Protein 7LXR (pdb70)

Solvent-accessible surface area: 32616 Å² total; per-residue (Å²): 134,65,2,76,0,13,0,20,2,38,70,17,33,69,146,4,137,113,143,216,22,49,95,6,4,52,41,46,58,93,112,51,0,0,4,77,73,69,152,87,71,145,88,78,84,123,15,45,0,39,93,8,14,16,54,168,31,100,10,16,68,1,0,50,34,3,0,21,74,16,1,95,43,0,10,52,1,44,36,0,1,0,1,0,17,5,18,33,26,3,20,12,25,88,2,0,2,2,105,91,77,14,106,112,170,27,40,47,116,59,96,37,91,15,1,2,3,4,7,0,0,2,14,0,14,49,67,4,192,137,61,155,29,102,69,74,2,109,0,10,2,9,0,11,40,24,82,112,25,49,9,1,8,23,109,77,158,112,76,122,17,48,25,5,59,7,25,83,87,90,23,27,35,46,37,37,32,27,78,95,40,64,4,142,43,37,48,55,0,8,124,25,3,43,89,0,18,144,78,34,85,65,29,128,44,123,89,32,61,84,4,21,10,3,9,8,21,0,9,0,23,0,66,2,89,79,156,152,61,45,17,31,35,0,73,0,18,1,2,6,0,0,8,23,49,103,150,173,179,48,92,81,48,133,14,9,86,28,10,34,94,14,16,91,0,0,0,83,0,2,36,10,39,39,101,212,44,149,123,30,8,32,106,91,14,55,1,0,24,29,5,33,21,8,0,30,15,62,1,57,4,2,2,0,0,0,1,0,0,0,88,131,20,32,137,31,2,35,47,8,0,71,52,2,55,87,0,54,86,5,112,2,104,26,100,55,62,81,136,122,70,140,63,1,68,0,15,0,20,3,40,68,36,32,63,163,14,134,110,143,211,30,43,88,2,5,71,43,84,23,95,108,61,0,11,6,82,66,95,138,111,49,200,131,43,84,92,7,58,5,48,88,9,15,15,58,166,32,99,10,18,66,1,0,51,33,3,0,19,63,17,2,101,44,0,6,67,1,48,26,0,1,0,0,0,14,6,17,30,25,2,20,13,36,80,1,0,6,15,108,91,90,17,134,92,208,29,41,56,114,57,97,30,73,12,1,2,3,8,7,0,0,2,16,0,0,45,65,1,125,149,78,159,27,99,58,80,3,115,0,10,3,10,1,8,37,31,61,108,20,48,8,1,2,26,100,65,139,96,62,138,25,139,15,110,52,33,80,113,90,150,16,6,28,89,39,88,33,31,50,101,37,67,3,136,34,16,49,51,0,12,131,21,3,49,82,0,25,140,105,38,86,54,8,120,61,75,85,32,58,108,4,22,14,3,10,8,22,1,11,0,27,0,66,0,106,58,89,77,122,174,73,89,58,28,44,30,45,0,70,0,16,2,2,6,1,0,8,23,68,96,178,238,47,78,107,77,143,4,32,44,43,10,20,54,4,14,23,1,0,0,29,0,1,1,1,36,38,47,206,35,150,119,27,2,33,158,100,6,59,1,0,44,24,6,46,38,6,1,22,18,68,0,59,4,3,1,0,0,0,1,0,0,2,100,165,16,30,78,30,1,30,44,7,0,58,33,1,52,50,0,46,68,6,113,12,123,44,86,61,72,90,131,100,145

B-factor: mean 31.96, std 17.84, range [8.21, 121.44]

Radius of gyration: 30.04 Å; Cα contacts (8 Å, |Δi|>4): 1551; chains: 2; bounding box: 49×62×110 Å

Foldseek 3Di:
DAAAEEEEAADQDPVCVVVVFDQQWDDDPFFKIFGADSPPRHTDDIFGGPGYHYRVRFQLVCQVSFPLVCLVVLVQQWEAEEEEAFAWLQQLCQAQANDDQDDLPDASNDGDSGHHPLNSLRSNVVVVVPALWDKWKWKWKWKQALQAIDTLQDPDPPWHWDWDQDDPLNFAIDIPRTGGHTDDGSVRVSVSVVSSVVSFDADCDVSRGGQGLIKMKMKMWMWIFHVCTKTHIGMYIRIRAGRADDDPDDPVVSSNVSSNVLVVLVLQQLCCQLVVPVDRPLVPGPNSNNCRCVFLHQYRYYYYYGDYSGPVCVVRRVVSSVSSSSSSRGDYNHDIRIPSD/DFQAEEEEAADDDPVCVVVVFDQQWDPDDQFKIWGDDPVNDDPIDMFGGNGYHYRVRFQLVCLVPFPLVCLVVLVQFWEEEEEEAAAWLQQLCQALAFDDQDDQVDESNDRDRGHNPLNSLRSNVVVCVVVVFDKWKWKWKWKQALQAIDTLQDPDPPQGWDWDAPCVQRLAIDTPRTGGHIDDGSVRVSVSVVSSVVVFDFPCDVSNGGQGLIKMKMKMKMWTFDDDDVQRRKIWIGMYIRIRAGRAYDDPDDSVSSNVLRNQLVVLVLQQLQCQLVVHPDRPLVSGVNSSNCRCVFQHAHRHYYYYGYYSGPVCSVRRVSSSVSSSSRNSRDHRHDIGMDDD

Organism: Drosophila melanogaster (NCBI:txid7227)

Structure (mmCIF, N/CA/C/O backbone):
data_7LXR
#
_entry.id   7LXR
#
_cell.length_a   42.692
_cell.length_b   50.813
_cell.length_c   93.344
_cell.angle_alpha   78.532
_cell.angle_beta   77.869
_cell.angle_gamma   73.197
#
_symmetry.space_group_name_H-M   'P 1'
#
loop_
_entity.id
_entity.type
_entity.pdbx_description
1 polymer 'Kinesin-like protein Klp61F'
2 non-polymer 1,2-ETHANEDIOL
3 non-polymer 'PHOSPHOAMINOPHOSPHONIC ACID-ADENYLATE ESTER'
4 non-polymer 'MAGNESIUM ION'
5 non-polymer 'IODIDE ION'
6 water water
#
loop_
_atom_site.group_PDB
_atom_site.id
_atom_site.type_symbol
_atom_site.label_atom_id
_atom_site.label_alt_id
_atom_site.label_comp_id
_atom_site.label_asym_id
_atom_site.label_entity_id
_atom_site.label_seq_id
_atom_site.pdbx_PDB_ins_code
_atom_site.Cartn_x
_atom_site.Cartn_y
_atom_site.Cartn_z
_atom_site.occupancy
_atom_site.B_iso_or_equiv
_atom_site.auth_seq_id
_atom_site.auth_comp_id
_atom_site.auth_asym_id
_atom_site.auth_atom_id
_atom_site.pdbx_PDB_model_num
ATOM 1 N N . GLN A 1 20 ? -18.023 1.807 -1.258 1.000 35.514 18 GLN A N 1
ATOM 2 C CA . GLN A 1 20 ? -17.248 1.390 -0.011 1.000 33.733 18 GLN A CA 1
ATOM 3 C C . GLN A 1 20 ? -16.343 0.181 -0.299 1.000 29.964 18 GLN A C 1
ATOM 4 O O . GLN A 1 20 ? -15.703 -0.309 0.660 1.000 26.978 18 GLN A O 1
ATOM 18 N N . ASN A 1 21 ? -16.308 -0.294 -1.550 1.000 24.740 19 ASN A N 1
ATOM 19 C CA . ASN A 1 21 ? -15.474 -1.458 -1.918 1.000 22.869 19 ASN A CA 1
ATOM 20 C C . ASN A 1 21 ? -13.993 -1.039 -1.929 1.000 20.929 19 ASN A C 1
ATOM 21 O O . ASN A 1 21 ? -13.615 0.147 -2.108 1.000 20.496 19 ASN A O 1
ATOM 32 N N . ILE A 1 22 ? -13.135 -2.019 -1.770 1.000 17.811 20 ILE A N 1
ATOM 33 C CA . ILE A 1 22 ? -11.694 -1.773 -2.014 1.000 17.964 20 ILE A CA 1
ATOM 34 C C . ILE A 1 22 ? -11.526 -1.354 -3.467 1.000 17.722 20 ILE A C 1
ATOM 35 O O . ILE A 1 22 ? -12.112 -2.037 -4.333 1.000 18.555 20 ILE A O 1
ATOM 51 N N . GLN A 1 23 ? -10.680 -0.348 -3.722 1.000 16.252 21 GLN A N 1
ATOM 52 C CA . GLN A 1 23 ? -10.316 0.048 -5.074 1.000 16.564 21 GLN A CA 1
ATOM 53 C C . GLN A 1 23 ? -9.091 -0.767 -5.493 1.000 14.967 21 GLN A C 1
ATOM 54 O O . GLN A 1 23 ? -8.169 -0.880 -4.680 1.000 13.922 21 GLN A O 1
ATOM 68 N N . VAL A 1 24 ? -9.086 -1.276 -6.717 1.000 13.614 22 VAL A N 1
ATOM 69 C CA . VAL A 1 24 ? -7.949 -2.118 -7.169 1.000 13.417 22 VAL A CA 1
ATOM 70 C C . VAL A 1 24 ? -7.435 -1.568 -8.494 1.000 12.909 22 VAL A C 1
ATOM 71 O O . VAL A 1 24 ? -8.212 -1.350 -9.465 1.000 13.604 22 VAL A O 1
ATOM 84 N N . TYR A 1 25 ? -6.130 -1.468 -8.557 1.000 12.340 23 TYR A N 1
ATOM 85 C CA . TYR A 1 25 ? -5.356 -0.979 -9.716 1.000 12.562 23 TYR A CA 1
ATOM 86 C C . TYR A 1 25 ? -4.316 -2.000 -10.138 1.000 12.888 23 TYR A C 1
ATOM 87 O O . TYR A 1 25 ? -3.887 -2.821 -9.321 1.000 12.483 23 TYR A O 1
ATOM 105 N N . VAL A 1 26 ? -3.966 -1.991 -11.401 1.000 13.487 24 VAL A N 1
ATOM 106 C CA . VAL A 1 26 ? -2.905 -2.891 -11.927 1.000 14.123 24 VAL A CA 1
ATOM 107 C C . VAL A 1 26 ? -1.857 -2.043 -12.626 1.000 14.145 24 VAL A C 1
ATOM 108 O O . VAL A 1 26 ? -2.233 -1.128 -13.358 1.000 14.424 24 VAL A O 1
ATOM 121 N N . ARG A 1 27 ? -0.577 -2.364 -12.370 1.000 13.656 25 ARG A N 1
ATOM 122 C CA . ARG A 1 27 ? 0.558 -1.668 -12.995 1.000 13.830 25 ARG A CA 1
ATOM 123 C C . ARG A 1 27 ? 1.494 -2.683 -13.599 1.000 14.275 25 ARG A C 1
ATOM 124 O O . ARG A 1 27 ? 1.965 -3.610 -12.874 1.000 13.593 25 ARG A O 1
ATOM 145 N N . VAL A 1 28 ? 1.606 -2.612 -14.920 1.000 15.094 26 VAL A N 1
ATOM 146 C CA . VAL A 1 28 ? 2.487 -3.514 -15.706 1.000 15.338 26 VAL A CA 1
ATOM 147 C C . VAL A 1 28 ? 3.851 -2.794 -15.870 1.000 16.025 26 VAL A C 1
ATOM 148 O O . VAL A 1 28 ? 3.896 -1.690 -16.418 1.000 18.741 26 VAL A O 1
ATOM 161 N N . ARG A 1 29 ? 4.932 -3.399 -15.409 1.000 15.566 27 ARG A N 1
ATOM 162 C CA . ARG A 1 29 ? 6.268 -2.798 -15.585 1.000 15.862 27 ARG A CA 1
ATOM 163 C C . ARG A 1 29 ? 6.703 -3.058 -17.028 1.000 16.435 27 ARG A C 1
ATOM 164 O O . ARG A 1 29 ? 6.281 -4.028 -17.667 1.000 15.304 27 ARG A O 1
ATOM 185 N N . PRO A 1 30 ? 7.636 -2.236 -17.552 1.000 17.695 28 PRO A N 1
ATOM 186 C CA . PRO A 1 30 ? 8.285 -2.557 -18.820 1.000 18.851 28 PRO A CA 1
ATOM 187 C C . PRO A 1 30 ? 9.147 -3.820 -18.717 1.000 20.116 28 PRO A C 1
ATOM 188 O O . PRO A 1 30 ? 9.640 -4.181 -17.633 1.000 18.360 28 PRO A O 1
ATOM 199 N N . LEU A 1 31 ? 9.327 -4.490 -19.858 1.000 22.307 29 LEU A N 1
ATOM 200 C CA . LEU A 1 31 ? 10.337 -5.547 -20.032 1.000 23.900 29 LEU A CA 1
ATOM 201 C C . LEU A 1 31 ? 11.645 -4.883 -19.599 1.000 23.644 29 LEU A C 1
ATOM 202 O O . LEU A 1 31 ? 11.828 -3.724 -19.927 1.000 23.597 29 LEU A O 1
ATOM 218 N N . ASN A 1 32 ? 12.483 -5.593 -18.866 1.000 21.736 30 ASN A N 1
ATOM 219 C CA . ASN A 1 32 ? 13.840 -5.126 -18.506 1.000 23.046 30 ASN A CA 1
ATOM 220 C C . ASN A 1 32 ? 14.863 -5.564 -19.570 1.000 22.178 30 ASN A C 1
ATOM 221 O O . ASN A 1 32 ? 14.535 -6.253 -20.535 1.000 19.529 30 ASN A O 1
ATOM 232 N N . SER A 1 33 ? 16.093 -5.068 -19.433 1.000 24.963 31 SER A N 1
ATOM 233 C CA . SER A 1 33 ? 17.172 -5.249 -20.432 1.000 25.920 31 SER A CA 1
ATOM 234 C C . SER A 1 33 ? 17.401 -6.740 -20.688 1.000 25.004 31 SER A C 1
ATOM 235 O O . SER A 1 33 ? 17.479 -7.169 -21.854 1.000 24.224 31 SER A O 1
ATOM 243 N N . ARG A 1 34 ? 17.444 -7.527 -19.632 1.000 25.201 32 ARG A N 1
ATOM 244 C CA . ARG A 1 34 ? 17.729 -8.978 -19.709 1.000 24.714 32 ARG A CA 1
ATOM 245 C C . ARG A 1 34 ? 16.570 -9.714 -20.418 1.000 23.382 32 ARG A C 1
ATOM 246 O O . ARG A 1 34 ? 16.829 -10.576 -21.262 1.000 22.167 32 ARG A O 1
ATOM 267 N N . GLU A 1 35 ? 15.331 -9.332 -20.155 1.000 20.890 33 GLU A N 1
ATOM 268 C CA . GLU A 1 35 ? 14.154 -9.843 -20.917 1.000 20.873 33 GLU A CA 1
ATOM 269 C C . GLU A 1 35 ? 14.215 -9.423 -22.380 1.000 21.927 33 GLU A C 1
ATOM 270 O O . GLU A 1 35 ? 13.908 -10.274 -23.289 1.000 19.844 33 GLU A O 1
ATOM 282 N N . ARG A 1 36 ? 14.582 -8.161 -22.629 1.000 24.324 34 ARG A N 1
ATOM 283 C CA . ARG A 1 36 ? 14.736 -7.641 -24.007 1.000 26.741 34 ARG A CA 1
ATOM 284 C C . ARG A 1 36 ? 15.790 -8.437 -24.792 1.000 25.815 34 ARG A C 1
ATOM 285 O O . ARG A 1 36 ? 15.565 -8.753 -25.960 1.000 25.874 34 ARG A O 1
ATOM 306 N N . CYS A 1 37 ? 16.903 -8.752 -24.165 1.000 26.015 35 CYS A N 1
ATOM 307 C CA A CYS A 1 37 ? 18.033 -9.376 -24.900 0.500 25.405 35 CYS A CA 1
ATOM 308 C CA B CYS A 1 37 ? 18.094 -9.429 -24.765 0.500 26.617 35 CYS A CA 1
ATOM 309 C C . CYS A 1 37 ? 17.678 -10.803 -25.309 1.000 25.015 35 CYS A C 1
ATOM 310 O O . CYS A 1 37 ? 18.141 -11.214 -26.411 1.000 23.937 35 CYS A O 1
ATOM 324 N N . ILE A 1 38 ? 16.853 -11.508 -24.530 1.000 22.544 36 ILE A N 1
ATOM 325 C CA . ILE A 1 38 ? 16.470 -12.901 -24.910 1.000 22.842 36 ILE A CA 1
ATOM 326 C C . ILE A 1 38 ? 15.121 -12.885 -25.658 1.000 23.076 36 ILE A C 1
ATOM 327 O O . ILE A 1 38 ? 14.567 -13.962 -25.967 1.000 21.587 36 ILE A O 1
ATOM 343 N N . ARG A 1 39 ? 14.595 -11.689 -25.957 1.000 23.902 37 ARG A N 1
ATOM 344 C CA . ARG A 1 39 ? 13.324 -11.476 -26.686 1.000 25.780 37 ARG A CA 1
ATOM 345 C C . ARG A 1 39 ? 12.156 -12.198 -25.999 1.000 24.750 37 ARG A C 1
ATOM 346 O O . ARG A 1 39 ? 11.374 -12.907 -26.691 1.000 23.384 37 ARG A O 1
ATOM 367 N N . SER A 1 40 ? 11.977 -12.022 -24.683 1.000 24.112 38 SER A N 1
ATOM 368 C CA . SER A 1 40 ? 10.809 -12.566 -23.952 1.000 24.832 38 SER A CA 1
ATOM 369 C C . SER A 1 40 ? 9.500 -12.211 -24.664 1.000 23.887 38 SER A C 1
ATOM 370 O O . SER A 1 40 ? 9.375 -11.114 -25.142 1.000 24.873 38 SER A O 1
ATOM 378 N N . ALA A 1 41 ? 8.559 -13.146 -24.724 1.000 22.621 39 ALA A N 1
ATOM 379 C CA . ALA A 1 41 ? 7.242 -12.953 -25.354 1.000 22.834 39 ALA A CA 1
ATOM 380 C C . ALA A 1 41 ? 6.426 -12.059 -24.398 1.000 23.555 39 ALA A C 1
ATOM 381 O O . ALA A 1 41 ? 6.286 -12.434 -23.226 1.000 21.612 39 ALA A O 1
ATOM 388 N N . GLU A 1 42 ? 6.003 -10.910 -24.891 1.000 23.670 40 GLU A N 1
ATOM 389 C CA . GLU A 1 42 ? 5.191 -9.911 -24.170 1.000 25.640 40 GLU A CA 1
ATOM 390 C C . GLU A 1 42 ? 3.736 -10.325 -24.358 1.000 24.763 40 GLU A C 1
ATOM 391 O O . GLU A 1 42 ? 3.241 -10.197 -25.486 1.000 24.625 40 GLU A O 1
ATOM 403 N N . VAL A 1 43 ? 3.090 -10.871 -23.343 1.000 22.593 41 VAL A N 1
ATOM 404 C CA . VAL A 1 43 ? 1.727 -11.434 -23.577 1.000 23.232 41 VAL A CA 1
ATOM 405 C C . VAL A 1 43 ? 0.684 -10.673 -22.752 1.000 23.805 41 VAL A C 1
ATOM 406 O O . VAL A 1 43 ? -0.508 -10.973 -22.887 1.000 24.274 41 VAL A O 1
ATOM 419 N N . VAL A 1 44 ? 1.113 -9.663 -22.018 1.000 23.796 42 VAL A N 1
ATOM 420 C CA . VAL A 1 44 ? 0.194 -8.834 -21.199 1.000 24.499 42 VAL A CA 1
ATOM 421 C C . VAL A 1 44 ? 0.095 -7.466 -21.848 1.000 27.253 42 VAL A C 1
ATOM 422 O O . VAL A 1 44 ? 1.158 -6.887 -22.125 1.000 29.386 42 VAL A O 1
ATOM 435 N N . ASP A 1 45 ? -1.102 -6.937 -22.008 1.000 30.361 43 ASP A N 1
ATOM 436 C CA . ASP A 1 45 ? -1.358 -5.617 -22.644 1.000 33.201 43 ASP A CA 1
ATOM 437 C C . ASP A 1 45 ? -2.353 -4.829 -21.792 1.000 30.387 43 ASP A C 1
ATOM 438 O O . ASP A 1 45 ? -3.306 -5.427 -21.297 1.000 29.214 43 ASP A O 1
ATOM 447 N N . VAL A 1 46 ? -2.131 -3.534 -21.614 1.000 29.276 44 VAL A N 1
ATOM 448 C CA . VAL A 1 46 ? -3.156 -2.624 -21.037 1.000 28.889 44 VAL A CA 1
ATOM 449 C C . VAL A 1 46 ? -3.972 -2.069 -22.210 1.000 29.577 44 VAL A C 1
ATOM 450 O O . VAL A 1 46 ? -3.374 -1.680 -23.215 1.000 28.634 44 VAL A O 1
ATOM 463 N N . VAL A 1 47 ? -5.290 -2.129 -22.119 1.000 30.904 45 VAL A N 1
ATOM 464 C CA A VAL A 1 47 ? -6.181 -1.568 -23.171 0.500 32.561 45 VAL A CA 1
ATOM 465 C CA B VAL A 1 47 ? -6.232 -1.602 -23.158 0.500 31.637 45 VAL A CA 1
ATOM 466 C C . VAL A 1 47 ? -7.085 -0.524 -22.512 1.000 33.043 45 VAL A C 1
ATOM 467 O O . VAL A 1 47 ? -7.779 -0.847 -21.512 1.000 34.049 45 VAL A O 1
ATOM 491 N N . GLY A 1 48 ? -7.057 0.687 -23.056 1.000 34.333 46 GLY A N 1
ATOM 492 C CA . GLY A 1 48 ? -7.884 1.754 -22.515 1.000 32.805 46 GLY A CA 1
ATOM 493 C C . GLY A 1 48 ? -7.502 1.894 -21.065 1.000 32.277 46 GLY A C 1
ATOM 494 O O . GLY A 1 48 ? -6.450 1.401 -20.623 1.000 32.805 46 GLY A O 1
ATOM 498 N N . PRO A 1 49 ? -8.290 2.660 -20.310 1.000 29.251 47 PRO A N 1
ATOM 499 C CA . PRO A 1 49 ? -7.813 3.088 -19.003 1.000 27.499 47 PRO A CA 1
ATOM 500 C C . PRO A 1 49 ? -8.028 2.043 -17.893 1.000 25.272 47 PRO A C 1
ATOM 501 O O . PRO A 1 49 ? -7.505 2.258 -16.802 1.000 22.191 47 PRO A O 1
ATOM 512 N N . ARG A 1 50 ? -8.752 0.961 -18.158 1.000 23.886 48 ARG A N 1
ATOM 513 C CA . ARG A 1 50 ? -9.138 0.092 -17.029 1.000 25.226 48 ARG A CA 1
ATOM 514 C C . ARG A 1 50 ? -8.747 -1.360 -17.276 1.000 23.975 48 ARG A C 1
ATOM 515 O O . ARG A 1 50 ? -8.836 -2.154 -16.308 1.000 23.896 48 ARG A O 1
ATOM 536 N N . GLU A 1 51 ? -8.496 -1.750 -18.506 1.000 23.274 49 GLU A N 1
ATOM 537 C CA . GLU A 1 51 ? -8.439 -3.213 -18.785 1.000 23.535 49 GLU A CA 1
ATOM 538 C C . GLU A 1 51 ? -6.999 -3.715 -18.847 1.000 23.194 49 GLU A C 1
ATOM 539 O O . GLU A 1 51 ? -6.069 -2.982 -19.324 1.000 22.030 49 GLU A O 1
ATOM 551 N N . VAL A 1 52 ? -6.822 -4.975 -18.429 1.000 21.085 50 VAL A N 1
ATOM 552 C CA . VAL A 1 52 ? -5.560 -5.686 -18.725 1.000 21.234 50 VAL A CA 1
ATOM 553 C C . VAL A 1 52 ? -5.942 -6.977 -19.418 1.000 20.480 50 VAL A C 1
ATOM 554 O O . VAL A 1 52 ? -6.857 -7.607 -18.942 1.000 19.615 50 VAL A O 1
ATOM 567 N N . VAL A 1 53 ? -5.274 -7.287 -20.521 1.000 21.631 51 VAL A N 1
ATOM 568 C CA . VAL A 1 53 ? -5.575 -8.504 -21.313 1.000 22.697 51 VAL A CA 1
ATOM 569 C C . VAL A 1 53 ? -4.328 -9.357 -21.373 1.000 21.989 51 VAL A C 1
ATOM 570 O O . VAL A 1 53 ? -3.229 -8.824 -21.219 1.000 21.544 51 VAL A O 1
ATOM 583 N N . THR A 1 54 ? -4.525 -10.652 -21.553 1.000 22.627 52 THR A N 1
ATOM 584 C CA . THR A 1 54 ? -3.421 -11.570 -21.927 1.000 24.272 52 THR A CA 1
ATOM 585 C C . THR A 1 54 ? -3.706 -12.114 -23.328 1.000 25.231 52 THR A C 1
ATOM 586 O O . THR A 1 54 ? -4.910 -12.250 -23.718 1.000 23.739 52 THR A O 1
ATOM 597 N N . ARG A 1 55 ? -2.643 -12.363 -24.072 1.000 26.646 53 ARG A N 1
ATOM 598 C CA . ARG A 1 55 ? -2.738 -12.655 -25.514 1.000 29.722 53 ARG A CA 1
ATOM 599 C C . ARG A 1 55 ? -2.081 -14.012 -25.739 1.000 29.643 53 ARG A C 1
ATOM 600 O O . ARG A 1 55 ? -1.108 -14.291 -25.049 1.000 27.570 53 ARG A O 1
ATOM 621 N N . HIS A 1 56 ? -2.644 -14.818 -26.648 1.000 27.666 54 HIS A N 1
ATOM 622 C CA . HIS A 1 56 ? -2.121 -16.155 -27.019 1.000 27.866 54 HIS A CA 1
ATOM 623 C C . HIS A 1 56 ? -0.828 -15.941 -27.785 1.000 27.745 54 HIS A C 1
ATOM 624 O O . HIS A 1 56 ? -0.837 -15.155 -28.687 1.000 27.736 54 HIS A O 1
ATOM 639 N N . THR A 1 57 ? 0.227 -16.661 -27.429 1.000 28.190 55 THR A N 1
ATOM 640 C CA . THR A 1 57 ? 1.529 -16.580 -28.129 1.000 29.895 55 THR A CA 1
ATOM 641 C C . THR A 1 57 ? 1.330 -16.790 -29.634 1.000 31.085 55 THR A C 1
ATOM 642 O O . THR A 1 57 ? 1.918 -16.019 -30.413 1.000 32.251 55 THR A O 1
ATOM 653 N N . LEU A 1 58 ? 0.550 -17.801 -30.017 1.000 30.417 56 LEU A N 1
ATOM 654 C CA . LEU A 1 58 ? 0.531 -18.384 -31.381 1.000 32.595 56 LEU A CA 1
ATOM 655 C C . LEU A 1 58 ? -0.246 -17.485 -32.349 1.000 33.107 56 LEU A C 1
ATOM 656 O O . LEU A 1 58 ? 0.100 -17.484 -33.512 1.000 33.878 56 LEU A O 1
ATOM 672 N N . ASP A 1 59 ? -1.241 -16.719 -31.907 1.000 32.361 57 ASP A N 1
ATOM 673 C CA . ASP A 1 59 ? -2.132 -15.979 -32.848 1.000 34.397 57 ASP A CA 1
ATOM 674 C C . ASP A 1 59 ? -2.533 -14.584 -32.323 1.000 34.652 57 ASP A C 1
ATOM 675 O O . ASP A 1 59 ? -3.286 -13.855 -33.043 1.000 35.012 57 ASP A O 1
ATOM 684 N N . SER A 1 60 ? -2.039 -14.183 -31.152 1.000 32.859 58 SER A N 1
ATOM 685 C CA . SER A 1 60 ? -2.227 -12.807 -30.621 1.000 34.028 58 SER A CA 1
ATOM 686 C C . SER A 1 60 ? -3.703 -12.591 -30.240 1.000 35.100 58 SER A C 1
ATOM 687 O O . SER A 1 60 ? -4.077 -11.445 -29.958 1.000 37.096 58 SER A O 1
ATOM 695 N N . LYS A 1 61 ? -4.503 -13.650 -30.157 1.000 33.817 59 LYS A N 1
ATOM 696 C CA . LYS A 1 61 ? -5.943 -13.515 -29.791 1.000 34.944 59 LYS A CA 1
ATOM 697 C C . LYS A 1 61 ? -6.029 -13.319 -28.275 1.000 30.413 59 LYS A C 1
ATOM 698 O O . LYS A 1 61 ? -5.197 -13.903 -27.583 1.000 27.732 59 LYS A O 1
ATOM 717 N N . LEU A 1 62 ? -6.994 -12.542 -27.766 1.000 29.600 60 LEU A N 1
ATOM 718 C CA . LEU A 1 62 ? -7.125 -12.355 -26.292 1.000 28.685 60 LEU A CA 1
ATOM 719 C C . LEU A 1 62 ? -7.523 -13.666 -25.656 1.000 27.431 60 LEU A C 1
ATOM 720 O O . LEU A 1 62 ? -8.426 -14.345 -26.168 1.000 27.901 60 LEU A O 1
ATOM 736 N N . THR A 1 63 ? -6.884 -14.010 -24.559 1.000 25.768 61 THR A N 1
ATOM 737 C CA . THR A 1 63 ? -7.238 -15.210 -23.773 1.000 25.402 61 THR A CA 1
ATOM 738 C C . THR A 1 63 ? -7.936 -14.772 -22.494 1.000 26.207 61 THR A C 1
ATOM 739 O O . THR A 1 63 ? -8.701 -15.569 -21.984 1.000 26.367 61 THR A O 1
ATOM 750 N N . LYS A 1 64 ? -7.573 -13.619 -21.930 1.000 24.900 62 LYS A N 1
ATOM 751 C CA . LYS A 1 64 ? -8.110 -13.199 -20.605 1.000 24.553 62 LYS A CA 1
ATOM 752 C C . LYS A 1 64 ? -8.303 -11.693 -20.673 1.000 22.747 62 LYS A C 1
ATOM 753 O O . LYS A 1 64 ? -7.529 -10.986 -21.397 1.000 21.368 62 LYS A O 1
ATOM 772 N N . LYS A 1 65 ? -9.292 -11.191 -19.932 1.000 21.631 63 LYS A N 1
ATOM 773 C CA . LYS A 1 65 ? -9.512 -9.736 -19.870 1.000 21.432 63 LYS A CA 1
ATOM 774 C C . LYS A 1 65 ? -10.003 -9.452 -18.469 1.000 20.254 63 LYS A C 1
ATOM 775 O O . LYS A 1 65 ? -10.932 -10.137 -18.035 1.000 21.932 63 LYS A O 1
ATOM 794 N N . PHE A 1 66 ? -9.293 -8.585 -17.745 1.000 18.642 64 PHE A N 1
ATOM 795 C CA . PHE A 1 66 ? -9.621 -8.207 -16.358 1.000 17.575 64 PHE A CA 1
ATOM 796 C C . PHE A 1 66 ? -9.883 -6.701 -16.368 1.000 18.022 64 PHE A C 1
ATOM 797 O O . PHE A 1 66 ? -9.200 -5.985 -17.091 1.000 19.655 64 PHE A O 1
ATOM 814 N N . THR A 1 67 ? -10.848 -6.233 -15.600 1.000 17.864 65 THR A N 1
ATOM 815 C CA . THR A 1 67 ? -11.157 -4.798 -15.507 1.000 18.658 65 THR A CA 1
ATOM 816 C C . THR A 1 67 ? -10.883 -4.326 -14.081 1.000 17.415 65 THR A C 1
ATOM 817 O O . THR A 1 67 ? -11.348 -4.994 -13.110 1.000 17.989 65 THR A O 1
ATOM 828 N N . PHE A 1 68 ? -10.153 -3.220 -13.958 1.000 16.940 66 PHE A N 1
ATOM 829 C CA . PHE A 1 68 ? -9.796 -2.622 -12.654 1.000 16.553 66 PHE A CA 1
ATOM 830 C C . PHE A 1 68 ? -10.281 -1.183 -12.578 1.000 17.513 66 PHE A C 1
ATOM 831 O O . PHE A 1 68 ? -10.824 -0.624 -13.551 1.000 18.031 66 PHE A O 1
ATOM 848 N N . ASP A 1 69 ? -10.094 -0.578 -11.421 1.000 17.802 67 ASP A N 1
ATOM 849 C CA . ASP A 1 69 ? -10.453 0.860 -11.242 1.000 18.816 67 ASP A CA 1
ATOM 850 C C . ASP A 1 69 ? -9.582 1.679 -12.169 1.000 18.485 67 ASP A C 1
ATOM 851 O O . ASP A 1 69 ? -10.045 2.700 -12.678 1.000 18.576 67 ASP A O 1
ATOM 860 N N . ARG A 1 70 ? -8.342 1.270 -12.366 1.000 17.274 68 ARG A N 1
ATOM 861 C CA . ARG A 1 70 ? -7.468 1.828 -13.438 1.000 17.716 68 ARG A CA 1
ATOM 862 C C . ARG A 1 70 ? -6.351 0.848 -13.685 1.000 16.451 68 ARG A C 1
ATOM 863 O O . ARG A 1 70 ? -5.954 0.158 -12.738 1.000 14.184 68 ARG A O 1
ATOM 884 N N . SER A 1 71 ? -5.921 0.738 -14.924 1.000 16.552 69 SER A N 1
ATOM 885 C CA A SER A 1 71 ? -4.768 -0.088 -15.341 0.500 16.433 69 SER A CA 1
ATOM 886 C CA B SER A 1 71 ? -4.744 -0.079 -15.255 0.500 16.707 69 SER A CA 1
ATOM 887 C C . SER A 1 71 ? -3.671 0.825 -15.897 1.000 17.155 69 SER A C 1
ATOM 888 O O . SER A 1 71 ? -4.003 1.838 -16.574 1.000 17.462 69 SER A O 1
ATOM 902 N N . PHE A 1 72 ? -2.442 0.527 -15.595 1.000 16.429 70 PHE A N 1
ATOM 903 C CA . PHE A 1 72 ? -1.286 1.384 -15.925 1.000 16.530 70 PHE A CA 1
ATOM 904 C C . PHE A 1 72 ? -0.336 0.538 -16.734 1.000 16.368 70 PHE A C 1
ATOM 905 O O . PHE A 1 72 ? 0.105 -0.545 -16.214 1.000 15.817 70 PHE A O 1
ATOM 922 N N . GLY A 1 73 ? -0.017 1.005 -17.934 1.000 16.875 71 GLY A N 1
ATOM 923 C CA . GLY A 1 73 ? 0.842 0.204 -18.790 1.000 17.137 71 GLY A CA 1
ATOM 924 C C . GLY A 1 73 ? 2.315 0.500 -18.561 1.000 17.903 71 GLY A C 1
ATOM 925 O O . GLY A 1 73 ? 2.730 1.305 -17.721 1.000 17.075 71 GLY A O 1
ATOM 929 N N . PRO A 1 74 ? 3.184 -0.129 -19.355 1.000 19.189 72 PRO A N 1
ATOM 930 C CA . PRO A 1 74 ? 4.626 0.056 -19.167 1.000 21.629 72 PRO A CA 1
ATOM 931 C C . PRO A 1 74 ? 5.182 1.480 -19.374 1.000 23.503 72 PRO A C 1
ATOM 932 O O . PRO A 1 74 ? 6.231 1.763 -18.812 1.000 25.012 72 PRO A O 1
ATOM 943 N N . GLU A 1 75 ? 4.472 2.379 -20.041 1.000 25.375 73 GLU A N 1
ATOM 944 C CA . GLU A 1 75 ? 4.926 3.782 -20.204 1.000 27.761 73 GLU A CA 1
ATOM 945 C C . GLU A 1 75 ? 4.343 4.658 -19.099 1.000 26.067 73 GLU A C 1
ATOM 946 O O . GLU A 1 75 ? 4.565 5.820 -19.156 1.000 24.772 73 GLU A O 1
ATOM 958 N N . SER A 1 76 ? 3.623 4.093 -18.114 1.000 23.225 74 SER A N 1
ATOM 959 C CA . SER A 1 76 ? 2.907 4.896 -17.100 1.000 21.792 74 SER A CA 1
ATOM 960 C C . SER A 1 76 ? 3.928 5.682 -16.269 1.000 20.934 74 SER A C 1
ATOM 961 O O . SER A 1 76 ? 4.997 5.140 -15.991 1.000 19.676 74 SER A O 1
ATOM 969 N N . LYS A 1 77 ? 3.557 6.904 -15.873 1.000 19.899 75 LYS A N 1
ATOM 970 C CA . LYS A 1 77 ? 4.406 7.778 -15.082 1.000 20.617 75 LYS A CA 1
ATOM 971 C C . LYS A 1 77 ? 4.067 7.697 -13.594 1.000 18.125 75 LYS A C 1
ATOM 972 O O . LYS A 1 77 ? 2.884 7.654 -13.255 1.000 17.436 75 LYS A O 1
ATOM 991 N N . GLN A 1 78 ? 5.100 7.782 -12.743 1.000 17.211 76 GLN A N 1
ATOM 992 C CA . GLN A 1 78 ? 4.959 7.901 -11.254 1.000 16.119 76 GLN A CA 1
ATOM 993 C C . GLN A 1 78 ? 3.861 8.944 -10.927 1.000 16.107 76 GLN A C 1
ATOM 994 O O . GLN A 1 78 ? 2.940 8.684 -10.063 1.000 14.898 76 GLN A O 1
ATOM 1008 N N . CYS A 1 79 ? 3.906 10.130 -11.533 1.000 16.744 77 CYS A N 1
ATOM 1009 C CA . CYS A 1 79 ? 2.980 11.243 -11.149 1.000 18.315 77 CYS A CA 1
ATOM 1010 C C . CYS A 1 79 ? 1.530 10.838 -11.471 1.000 18.181 77 CYS A C 1
ATOM 1011 O O . CYS A 1 79 ? 0.618 11.221 -10.697 1.000 18.210 77 CYS A O 1
ATOM 1019 N N . ASP A 1 80 ? 1.282 9.982 -12.476 1.000 18.625 78 ASP A N 1
ATOM 1020 C CA . ASP A 1 80 ? -0.115 9.611 -12.839 1.000 18.420 78 ASP A CA 1
ATOM 1021 C C . ASP A 1 80 ? -0.611 8.483 -11.931 1.000 16.912 78 ASP A C 1
ATOM 1022 O O . ASP A 1 80 ? -1.758 8.519 -11.535 1.000 16.079 78 ASP A O 1
ATOM 1031 N N . VAL A 1 81 ? 0.257 7.549 -11.545 1.000 15.412 79 VAL A N 1
ATOM 1032 C CA . VAL A 1 81 ? -0.128 6.518 -10.546 1.000 14.498 79 VAL A CA 1
ATOM 1033 C C . VAL A 1 81 ? -0.529 7.243 -9.263 1.000 13.265 79 VAL A C 1
ATOM 1034 O O . VAL A 1 81 ? -1.557 6.904 -8.709 1.000 12.986 79 VAL A O 1
ATOM 1047 N N . TYR A 1 82 ? 0.285 8.191 -8.784 1.000 12.575 80 TYR A N 1
ATOM 1048 C CA . TYR A 1 82 ? -0.024 8.934 -7.551 1.000 12.546 80 TYR A CA 1
ATOM 1049 C C . TYR A 1 82 ? -1.377 9.630 -7.711 1.000 13.184 80 TYR A C 1
ATOM 1050 O O . TYR A 1 82 ? -2.239 9.576 -6.793 1.000 12.496 80 TYR A O 1
ATOM 1068 N N . SER A 1 83 ? -1.484 10.438 -8.767 1.000 14.371 81 SER A N 1
ATOM 1069 C CA A SER A 1 83 ? -2.701 11.253 -9.058 0.500 14.840 81 SER A CA 1
ATOM 1070 C CA B SER A 1 83 ? -2.699 11.257 -9.007 0.500 15.338 81 SER A CA 1
ATOM 1071 C C . SER A 1 83 ? -3.982 10.422 -8.993 1.000 14.980 81 SER A C 1
ATOM 1072 O O . SER A 1 83 ? -4.995 10.849 -8.347 1.000 15.011 81 SER A O 1
ATOM 1086 N N . VAL A 1 84 ? -3.981 9.271 -9.632 1.000 14.949 82 VAL A N 1
ATOM 1087 C CA . VAL A 1 84 ? -5.214 8.434 -9.710 1.000 15.618 82 VAL A CA 1
ATOM 1088 C C . VAL A 1 84 ? -5.455 7.734 -8.376 1.000 15.114 82 VAL A C 1
ATOM 1089 O O . VAL A 1 84 ? -6.596 7.702 -7.866 1.000 14.707 82 VAL A O 1
ATOM 1102 N N . VAL A 1 85 ? -4.443 7.062 -7.867 1.000 14.204 83 VAL A N 1
ATOM 1103 C CA . VAL A 1 85 ? -4.588 6.092 -6.754 1.000 13.542 83 VAL A CA 1
ATOM 1104 C C . VAL A 1 85 ? -4.608 6.838 -5.431 1.000 13.506 83 VAL A C 1
ATOM 1105 O O . VAL A 1 85 ? -5.471 6.498 -4.563 1.000 13.671 83 VAL A O 1
ATOM 1118 N N . VAL A 1 86 ? -3.621 7.733 -5.206 1.000 13.372 84 VAL A N 1
ATOM 1119 C CA . VAL A 1 86 ? -3.389 8.193 -3.813 1.000 13.079 84 VAL A CA 1
ATOM 1120 C C . VAL A 1 86 ? -3.945 9.584 -3.551 1.000 13.854 84 VAL A C 1
ATOM 1121 O O . VAL A 1 86 ? -4.470 9.834 -2.434 1.000 13.432 84 VAL A O 1
ATOM 1134 N N A SER A 1 87 ? -3.824 10.493 -4.493 0.500 14.753 85 SER A N 1
ATOM 1135 N N B SER A 1 87 ? -3.873 10.502 -4.524 0.500 14.879 85 SER A N 1
ATOM 1136 C CA A SER A 1 87 ? -4.226 11.886 -4.249 0.500 15.490 85 SER A CA 1
ATOM 1137 C CA B SER A 1 87 ? -4.262 11.924 -4.325 0.500 15.715 85 SER A CA 1
ATOM 1138 C C A SER A 1 87 ? -5.659 11.940 -3.701 0.500 16.116 85 SER A C 1
ATOM 1139 C C B SER A 1 87 ? -5.675 11.976 -3.740 0.500 16.259 85 SER A C 1
ATOM 1140 O O A SER A 1 87 ? -5.909 12.682 -2.740 0.500 16.029 85 SER A O 1
ATOM 1141 O O B SER A 1 87 ? -5.913 12.724 -2.781 0.500 16.169 85 SER A O 1
ATOM 1156 N N . PRO A 1 88 ? -6.663 11.175 -4.208 1.000 16.786 86 PRO A N 1
ATOM 1157 C CA . PRO A 1 88 ? -8.012 11.271 -3.623 1.000 17.264 86 PRO A CA 1
ATOM 1158 C C . PRO A 1 88 ? -8.083 10.914 -2.120 1.000 17.225 86 PRO A C 1
ATOM 1159 O O . PRO A 1 88 ? -8.948 11.397 -1.385 1.000 17.651 86 PRO A O 1
ATOM 1170 N N . LEU A 1 89 ? -7.181 10.040 -1.641 1.000 16.099 87 LEU A N 1
ATOM 1171 C CA . LEU A 1 89 ? -7.196 9.607 -0.230 1.000 16.273 87 LEU A CA 1
ATOM 1172 C C . LEU A 1 89 ? -6.678 10.702 0.691 1.000 16.486 87 LEU A C 1
ATOM 1173 O O . LEU A 1 89 ? -7.032 10.660 1.879 1.000 15.898 87 LEU A O 1
ATOM 1189 N N . ILE A 1 90 ? -5.898 11.660 0.171 1.000 17.182 88 ILE A N 1
ATOM 1190 C CA . ILE A 1 90 ? -5.345 12.698 1.070 1.000 17.804 88 ILE A CA 1
ATOM 1191 C C . ILE A 1 90 ? -6.486 13.494 1.690 1.000 17.928 88 ILE A C 1
ATOM 1192 O O . ILE A 1 90 ? -6.480 13.761 2.934 1.000 16.250 88 ILE A O 1
ATOM 1208 N N . GLU A 1 91 ? -7.499 13.804 0.890 1.000 19.142 89 GLU A N 1
ATOM 1209 C CA . GLU A 1 91 ? -8.679 14.505 1.394 1.000 21.048 89 GLU A CA 1
ATOM 1210 C C . GLU A 1 91 ? -9.382 13.676 2.483 1.000 18.346 89 GLU A C 1
ATOM 1211 O O . GLU A 1 91 ? -9.929 14.226 3.466 1.000 17.523 89 GLU A O 1
ATOM 1223 N N . GLU A 1 92 ? -9.460 12.378 2.302 1.000 16.934 90 GLU A N 1
ATOM 1224 C CA . GLU A 1 92 ? -10.156 11.497 3.266 1.000 17.677 90 GLU A CA 1
ATOM 1225 C C . GLU A 1 92 ? -9.353 11.414 4.568 1.000 15.881 90 GLU A C 1
ATOM 1226 O O . GLU A 1 92 ? -9.949 11.452 5.603 1.000 15.936 90 GLU A O 1
ATOM 1238 N N . VAL A 1 93 ? -8.015 11.316 4.521 1.000 14.720 91 VAL A N 1
ATOM 1239 C CA . VAL A 1 93 ? -7.166 11.332 5.743 1.000 13.971 91 VAL A CA 1
ATOM 1240 C C . VAL A 1 93 ? -7.455 12.631 6.506 1.000 14.073 91 VAL A C 1
ATOM 1241 O O . VAL A 1 93 ? -7.676 12.571 7.719 1.000 13.410 91 VAL A O 1
ATOM 1254 N N . LEU A 1 94 ? -7.474 13.752 5.804 1.000 15.019 92 LEU A N 1
ATOM 1255 C CA . LEU A 1 94 ? -7.696 15.080 6.458 1.000 16.625 92 LEU A CA 1
ATOM 1256 C C . LEU A 1 94 ? -9.109 15.233 7.020 1.000 17.476 92 LEU A C 1
ATOM 1257 O O . LEU A 1 94 ? -9.342 16.200 7.787 1.000 19.673 92 LEU A O 1
ATOM 1273 N N . ASN A 1 95 ? -10.038 14.418 6.571 1.000 18.150 93 ASN A N 1
ATOM 1274 C CA . ASN A 1 95 ? -11.404 14.288 7.100 1.000 18.562 93 ASN A CA 1
ATOM 1275 C C . ASN A 1 95 ? -11.531 13.247 8.229 1.000 17.382 93 ASN A C 1
ATOM 1276 O O . ASN A 1 95 ? -12.650 13.040 8.684 1.000 18.177 93 ASN A O 1
ATOM 1287 N N . GLY A 1 96 ? -10.480 12.582 8.652 1.000 15.787 94 GLY A N 1
ATOM 1288 C CA . GLY A 1 96 ? -10.539 11.672 9.801 1.000 15.750 94 GLY A CA 1
ATOM 1289 C C . GLY A 1 96 ? -10.759 10.215 9.396 1.000 15.212 94 GLY A C 1
ATOM 1290 O O . GLY A 1 96 ? -11.198 9.426 10.258 1.000 16.059 94 GLY A O 1
ATOM 1294 N N . TYR A 1 97 ? -10.488 9.854 8.151 1.000 14.566 95 TYR A N 1
ATOM 1295 C CA . TYR A 1 97 ? -10.550 8.440 7.726 1.000 14.575 95 TYR A CA 1
ATOM 1296 C C . TYR A 1 97 ? -9.189 7.774 7.930 1.000 13.965 95 TYR A C 1
ATOM 1297 O O . TYR A 1 97 ? -8.171 8.443 7.839 1.000 13.143 95 TYR A O 1
ATOM 1315 N N . ASN A 1 98 ? -9.225 6.465 8.106 1.000 14.016 96 ASN A N 1
ATOM 1316 C CA . ASN A 1 98 ? -8.067 5.551 8.037 1.000 14.370 96 ASN A CA 1
ATOM 1317 C C . ASN A 1 98 ? -7.972 5.054 6.599 1.000 13.326 96 ASN A C 1
ATOM 1318 O O . ASN A 1 98 ? -8.945 4.500 6.128 1.000 13.657 96 ASN A O 1
ATOM 1329 N N . CYS A 1 99 ? -6.837 5.275 5.919 1.000 12.432 97 CYS A N 1
ATOM 1330 C CA . CYS A 1 99 ? -6.672 4.990 4.482 1.000 12.333 97 CYS A CA 1
ATOM 1331 C C . CYS A 1 99 ? -5.421 4.101 4.300 1.000 11.736 97 CYS A C 1
ATOM 1332 O O . CYS A 1 99 ? -4.403 4.428 4.896 1.000 11.227 97 CYS A O 1
ATOM 1340 N N . THR A 1 100 ? -5.504 3.106 3.455 1.000 11.338 98 THR A N 1
ATOM 1341 C CA . THR A 1 100 ? -4.376 2.193 3.210 1.000 11.022 98 THR A CA 1
ATOM 1342 C C . THR A 1 100 ? -4.200 2.023 1.717 1.000 11.015 98 THR A C 1
ATOM 1343 O O . THR A 1 100 ? -5.143 1.821 0.991 1.000 11.302 98 THR A O 1
ATOM 1354 N N . VAL A 1 101 ? -2.964 2.093 1.288 1.000 10.859 99 VAL A N 1
ATOM 1355 C CA . VAL A 1 101 ? -2.562 1.677 -0.078 1.000 11.267 99 VAL A CA 1
ATOM 1356 C C . VAL A 1 101 ? -1.514 0.588 0.051 1.000 11.235 99 VAL A C 1
ATOM 1357 O O . VAL A 1 101 ? -0.472 0.843 0.755 1.000 10.867 99 VAL A O 1
ATOM 1370 N N . PHE A 1 102 ? -1.714 -0.572 -0.588 1.000 11.399 100 PHE A N 1
ATOM 1371 C CA . PHE A 1 102 ? -0.660 -1.602 -0.540 1.000 11.376 100 PHE A CA 1
ATOM 1372 C C . PHE A 1 102 ? -0.393 -2.068 -1.942 1.000 11.353 100 PHE A C 1
ATOM 1373 O O . PHE A 1 102 ? -1.288 -2.208 -2.748 1.000 11.448 100 PHE A O 1
ATOM 1390 N N . ALA A 1 103 ? 0.911 -2.257 -2.223 1.000 11.145 101 ALA A N 1
ATOM 1391 C CA . ALA A 1 103 ? 1.406 -2.842 -3.483 1.000 11.426 101 ALA A CA 1
ATOM 1392 C C . ALA A 1 103 ? 1.631 -4.347 -3.304 1.000 11.918 101 ALA A C 1
ATOM 1393 O O . ALA A 1 103 ? 2.239 -4.751 -2.308 1.000 11.883 101 ALA A O 1
ATOM 1400 N N . TYR A 1 104 ? 1.286 -5.111 -4.284 1.000 13.028 102 TYR A N 1
ATOM 1401 C CA . TYR A 1 104 ? 1.120 -6.559 -4.128 1.000 14.292 102 TYR A CA 1
ATOM 1402 C C . TYR A 1 104 ? 1.544 -7.204 -5.438 1.000 13.451 102 TYR A C 1
ATOM 1403 O O . TYR A 1 104 ? 0.968 -6.782 -6.448 1.000 13.144 102 TYR A O 1
ATOM 1421 N N . GLY A 1 105 ? 2.398 -8.220 -5.441 1.000 12.621 103 GLY A N 1
ATOM 1422 C CA . GLY A 1 105 ? 2.728 -8.867 -6.728 1.000 12.399 103 GLY A CA 1
ATOM 1423 C C . GLY A 1 105 ? 4.006 -9.680 -6.700 1.000 12.129 103 GLY A C 1
ATOM 1424 O O . GLY A 1 105 ? 4.749 -9.647 -5.711 1.000 11.598 103 GLY A O 1
ATOM 1428 N N . GLN A 1 106 ? 4.314 -10.363 -7.811 1.000 12.421 104 GLN A N 1
ATOM 1429 C CA . GLN A 1 106 ? 5.543 -11.172 -7.935 1.000 12.653 104 GLN A CA 1
ATOM 1430 C C . GLN A 1 106 ? 6.805 -10.330 -7.642 1.000 12.517 104 GLN A C 1
ATOM 1431 O O . GLN A 1 106 ? 6.825 -9.111 -7.902 1.000 11.446 104 GLN A O 1
ATOM 1445 N N . THR A 1 107 ? 7.834 -11.000 -7.117 1.000 12.599 105 THR A N 1
ATOM 1446 C CA . THR A 1 107 ? 9.184 -10.379 -7.005 1.000 13.002 105 THR A CA 1
ATOM 1447 C C . THR A 1 107 ? 9.555 -9.673 -8.317 1.000 12.452 105 THR A C 1
ATOM 1448 O O . THR A 1 107 ? 9.397 -10.227 -9.456 1.000 12.282 105 THR A O 1
ATOM 1459 N N . GLY A 1 108 ? 10.095 -8.470 -8.201 1.000 12.257 106 GLY A N 1
ATOM 1460 C CA . GLY A 1 108 ? 10.728 -7.748 -9.323 1.000 12.178 106 GLY A CA 1
ATOM 1461 C C . GLY A 1 108 ? 9.721 -7.073 -10.223 1.000 12.218 106 GLY A C 1
ATOM 1462 O O . GLY A 1 108 ? 10.126 -6.631 -11.282 1.000 12.583 106 GLY A O 1
ATOM 1466 N N . THR A 1 109 ? 8.417 -6.913 -9.832 1.000 11.520 107 THR A N 1
ATOM 1467 C CA . THR A 1 109 ? 7.433 -6.376 -10.766 1.000 11.651 107 THR A CA 1
ATOM 1468 C C . THR A 1 109 ? 7.186 -4.884 -10.565 1.000 11.290 107 THR A C 1
ATOM 1469 O O . THR A 1 109 ? 6.460 -4.366 -11.373 1.000 11.716 107 THR A O 1
ATOM 1480 N N . GLY A 1 110 ? 7.729 -4.260 -9.506 1.000 10.997 108 GLY A N 1
ATOM 1481 C CA . GLY A 1 110 ? 7.706 -2.807 -9.411 1.000 10.790 108 GLY A CA 1
ATOM 1482 C C . GLY A 1 110 ? 7.000 -2.294 -8.210 1.000 10.444 108 GLY A C 1
ATOM 1483 O O . GLY A 1 110 ? 6.675 -1.093 -8.219 1.000 10.498 108 GLY A O 1
ATOM 1487 N N . LYS A 1 111 ? 6.883 -3.112 -7.141 1.000 9.898 109 LYS A N 1
ATOM 1488 C CA . LYS A 1 111 ? 6.235 -2.626 -5.916 1.000 9.705 109 LYS A CA 1
ATOM 1489 C C . LYS A 1 111 ? 6.988 -1.490 -5.258 1.000 9.633 109 LYS A C 1
ATOM 1490 O O . LYS A 1 111 ? 6.315 -0.464 -4.962 1.000 9.369 109 LYS A O 1
ATOM 1509 N N . THR A 1 112 ? 8.286 -1.648 -5.060 1.000 9.597 110 THR A N 1
ATOM 1510 C CA . THR A 1 112 ? 9.076 -0.639 -4.307 1.000 9.980 110 THR A CA 1
ATOM 1511 C C . THR A 1 112 ? 9.271 0.594 -5.206 1.000 10.376 110 THR A C 1
ATOM 1512 O O . THR A 1 112 ? 9.123 1.712 -4.710 1.000 10.504 110 THR A O 1
ATOM 1523 N N . HIS A 1 113 ? 9.457 0.370 -6.494 1.000 11.172 111 HIS A N 1
ATOM 1524 C CA . HIS A 1 113 ? 9.512 1.484 -7.468 1.000 12.010 111 HIS A CA 1
ATOM 1525 C C . HIS A 1 113 ? 8.277 2.343 -7.277 1.000 12.119 111 HIS A C 1
ATOM 1526 O O . HIS A 1 113 ? 8.343 3.606 -7.250 1.000 12.410 111 HIS A O 1
ATOM 1541 N N . THR A 1 114 ? 7.119 1.680 -7.269 1.000 11.881 112 THR A N 1
ATOM 1542 C CA . THR A 1 114 ? 5.800 2.343 -7.206 1.000 11.866 112 THR A CA 1
ATOM 1543 C C . THR A 1 114 ? 5.622 3.010 -5.833 1.000 12.089 112 THR A C 1
ATOM 1544 O O . THR A 1 114 ? 5.195 4.213 -5.782 1.000 11.796 112 THR A O 1
ATOM 1555 N N . MET A 1 115 ? 5.874 2.318 -4.742 1.000 12.327 113 MET A N 1
ATOM 1556 C CA . MET A 1 115 ? 5.525 2.856 -3.418 1.000 13.552 113 MET A CA 1
ATOM 1557 C C . MET A 1 115 ? 6.543 3.894 -2.932 1.000 14.609 113 MET A C 1
ATOM 1558 O O . MET A 1 115 ? 6.161 4.732 -2.081 1.000 15.549 113 MET A O 1
ATOM 1572 N N . VAL A 1 116 ? 7.785 3.787 -3.315 1.000 15.886 114 VAL A N 1
ATOM 1573 C CA . VAL A 1 116 ? 8.855 4.595 -2.656 1.000 18.560 114 VAL A CA 1
ATOM 1574 C C . VAL A 1 116 ? 9.631 5.278 -3.757 1.000 19.718 114 VAL A C 1
ATOM 1575 O O . VAL A 1 116 ? 9.803 6.485 -3.682 1.000 19.619 114 VAL A O 1
ATOM 1588 N N . GLY A 1 117 ? 10.112 4.497 -4.731 1.000 20.763 115 GLY A N 1
ATOM 1589 C CA . GLY A 1 117 ? 11.084 4.893 -5.748 1.000 23.963 115 GLY A CA 1
ATOM 1590 C C . GLY A 1 117 ? 12.490 5.061 -5.153 1.000 26.456 115 GLY A C 1
ATOM 1591 O O . GLY A 1 117 ? 12.707 4.872 -3.891 1.000 24.325 115 GLY A O 1
ATOM 1595 N N . ASN A 1 118 ? 13.379 5.572 -5.969 1.000 36.464 116 ASN A N 1
ATOM 1596 C CA . ASN A 1 118 ? 14.840 5.706 -5.663 1.000 42.922 116 ASN A CA 1
ATOM 1597 C C . ASN A 1 118 ? 15.301 7.162 -5.445 1.000 48.845 116 ASN A C 1
ATOM 1598 O O . ASN A 1 118 ? 16.140 7.374 -4.543 1.000 53.629 116 ASN A O 1
ATOM 1609 N N . GLU A 1 119 ? 14.864 8.125 -6.256 1.000 53.515 117 GLU A N 1
ATOM 1610 C CA . GLU A 1 119 ? 15.278 9.546 -6.081 1.000 56.168 117 GLU A CA 1
ATOM 1611 C C . GLU A 1 119 ? 14.794 10.018 -4.697 1.000 56.461 117 GLU A C 1
ATOM 1612 O O . GLU A 1 119 ? 13.689 9.594 -4.269 1.000 50.952 117 GLU A O 1
ATOM 1624 N N . THR A 1 120 ? 15.583 10.844 -3.996 1.000 56.619 118 THR A N 1
ATOM 1625 C CA . THR A 1 120 ? 15.112 11.579 -2.789 1.000 56.432 118 THR A CA 1
ATOM 1626 C C . THR A 1 120 ? 14.389 12.841 -3.282 1.000 55.709 118 THR A C 1
ATOM 1627 O O . THR A 1 120 ? 14.809 13.404 -4.344 1.000 52.984 118 THR A O 1
ATOM 1638 N N . ALA A 1 121 ? 13.320 13.258 -2.589 1.000 50.567 119 ALA A N 1
ATOM 1639 C CA . ALA A 1 121 ? 12.516 14.441 -2.984 1.000 51.390 119 ALA A CA 1
ATOM 1640 C C . ALA A 1 121 ? 13.256 15.731 -2.603 1.000 50.700 119 ALA A C 1
ATOM 1641 O O . ALA A 1 121 ? 13.727 15.829 -1.446 1.000 49.746 119 ALA A O 1
ATOM 1648 N N . GLU A 1 122 ? 13.356 16.671 -3.551 1.000 51.486 120 GLU A N 1
ATOM 1649 C CA . GLU A 1 122 ? 13.773 18.068 -3.274 1.000 54.593 120 GLU A CA 1
ATOM 1650 C C . GLU A 1 122 ? 12.692 18.717 -2.405 1.000 55.564 120 GLU A C 1
ATOM 1651 O O . GLU A 1 122 ? 11.488 18.461 -2.653 1.000 52.937 120 GLU A O 1
ATOM 1663 N N . LEU A 1 123 ? 13.131 19.481 -1.410 1.000 56.340 121 LEU A N 1
ATOM 1664 C CA . LEU A 1 123 ? 12.311 20.222 -0.420 1.000 61.525 121 LEU A CA 1
ATOM 1665 C C . LEU A 1 123 ? 11.902 21.535 -1.105 1.000 64.156 121 LEU A C 1
ATOM 1666 O O . LEU A 1 123 ? 12.471 22.594 -0.805 1.000 69.600 121 LEU A O 1
ATOM 1682 N N . LYS A 1 124 ? 10.964 21.434 -2.048 1.000 62.966 122 LYS A N 1
ATOM 1683 C CA . LYS A 1 124 ? 10.854 22.319 -3.244 1.000 61.756 122 LYS A CA 1
ATOM 1684 C C . LYS A 1 124 ? 9.864 21.699 -4.241 1.000 58.180 122 LYS A C 1
ATOM 1685 O O . LYS A 1 124 ? 9.051 22.423 -4.823 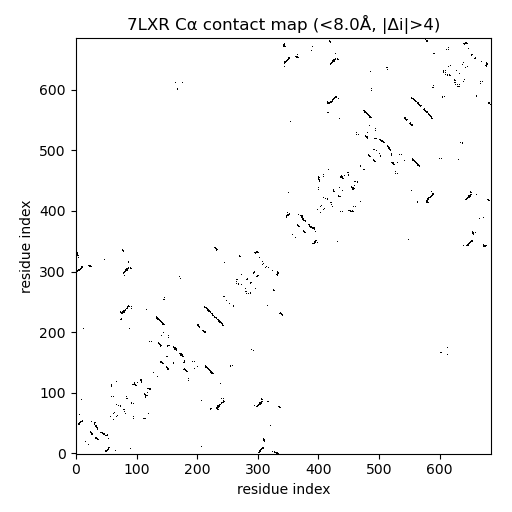1.000 58.124 122 LYS A O 1
ATOM 1704 N N . SER A 1 125 ? 9.943 20.384 -4.425 1.000 50.786 123 SER A N 1
ATOM 1705 C CA . SER A 1 125 ? 9.141 19.612 -5.404 1.000 48.026 123 SER A CA 1
ATOM 1706 C C . SER A 1 125 ? 7.649 19.561 -5.010 1.000 43.417 123 SER A C 1
ATOM 1707 O O . SER A 1 125 ? 7.283 19.703 -3.814 1.000 40.687 123 SER A O 1
ATOM 1715 N N . SER A 1 126 ? 6.805 19.268 -5.994 1.000 39.732 124 SER A N 1
ATOM 1716 C CA . SER A 1 126 ? 5.344 19.068 -5.829 1.000 34.408 124 SER A CA 1
ATOM 1717 C C . SER A 1 126 ? 5.001 17.586 -6.044 1.000 30.770 124 SER A C 1
ATOM 1718 O O . SER A 1 126 ? 5.727 16.905 -6.791 1.000 28.335 124 SER A O 1
ATOM 1726 N N . TRP A 1 127 ? 3.927 17.103 -5.408 1.000 26.973 125 TRP A N 1
ATOM 1727 C CA . TRP A 1 127 ? 3.389 15.744 -5.665 1.000 25.831 125 TRP A CA 1
ATOM 1728 C C . TRP A 1 127 ? 3.059 15.585 -7.155 1.000 25.259 125 TRP A C 1
ATOM 1729 O O . TRP A 1 127 ? 2.969 14.445 -7.606 1.000 20.977 125 TRP A O 1
ATOM 1750 N N . GLU A 1 128 ? 2.879 16.701 -7.905 1.000 26.784 126 GLU A N 1
ATOM 1751 C CA . GLU A 1 128 ? 2.363 16.678 -9.302 1.000 29.644 126 GLU A CA 1
ATOM 1752 C C . GLU A 1 128 ? 3.550 16.493 -10.259 1.000 29.901 126 GLU A C 1
ATOM 1753 O O . GLU A 1 128 ? 3.320 16.188 -11.416 1.000 30.347 126 GLU A O 1
ATOM 1765 N N . ASP A 1 129 ? 4.781 16.641 -9.778 1.000 30.359 127 ASP A N 1
ATOM 1766 C CA . ASP A 1 129 ? 5.989 16.716 -10.632 1.000 32.312 127 ASP A CA 1
ATOM 1767 C C . ASP A 1 129 ? 6.239 15.403 -11.368 1.000 30.699 127 ASP A C 1
ATOM 1768 O O . ASP A 1 129 ? 6.185 14.309 -10.743 1.000 26.532 127 ASP A O 1
ATOM 1777 N N . ASP A 1 130 ? 6.568 15.517 -12.650 1.000 30.362 128 ASP A N 1
ATOM 1778 C CA . ASP A 1 130 ? 6.870 14.325 -13.479 1.000 31.728 128 ASP A CA 1
ATOM 1779 C C . ASP A 1 130 ? 8.312 13.892 -13.209 1.000 32.118 128 ASP A C 1
ATOM 1780 O O . ASP A 1 130 ? 9.178 14.451 -13.830 1.000 34.891 128 ASP A O 1
ATOM 1789 N N . SER A 1 131 ? 8.548 12.895 -12.362 1.000 28.900 129 SER A N 1
ATOM 1790 C CA . SER A 1 131 ? 9.901 12.470 -11.927 1.000 28.118 129 SER A CA 1
ATOM 1791 C C . SER A 1 131 ? 9.807 10.990 -11.563 1.000 26.503 129 SER A C 1
ATOM 1792 O O . SER A 1 131 ? 8.710 10.491 -11.672 1.000 25.581 129 SER A O 1
ATOM 1800 N N . ASP A 1 132 ? 10.900 10.370 -11.132 1.000 25.649 130 ASP A N 1
ATOM 1801 C CA . ASP A 1 132 ? 10.952 8.929 -10.776 1.000 26.986 130 ASP A CA 1
ATOM 1802 C C . ASP A 1 132 ? 10.544 8.718 -9.328 1.000 22.598 130 ASP A C 1
ATOM 1803 O O . ASP A 1 132 ? 10.494 7.553 -8.924 1.000 20.617 130 ASP A O 1
ATOM 1812 N N . ILE A 1 133 ? 10.206 9.781 -8.601 1.000 19.793 131 ILE A N 1
ATOM 1813 C CA . ILE A 1 133 ? 9.843 9.632 -7.180 1.000 19.207 131 ILE A CA 1
ATOM 1814 C C . ILE A 1 133 ? 8.516 8.868 -7.080 1.000 16.236 131 ILE A C 1
ATOM 1815 O O . ILE A 1 133 ? 7.619 9.145 -7.862 1.000 15.055 131 ILE A O 1
ATOM 1831 N N . GLY A 1 134 ? 8.395 7.952 -6.122 1.000 14.956 132 GLY A N 1
ATOM 1832 C CA . GLY A 1 134 ? 7.143 7.162 -5.940 1.000 13.852 132 GLY A CA 1
ATOM 1833 C C . GLY A 1 134 ? 6.175 7.749 -4.930 1.000 12.931 132 GLY A C 1
ATOM 1834 O O . GLY A 1 134 ? 6.230 8.952 -4.584 1.000 13.030 132 GLY A O 1
ATOM 1838 N N . ILE A 1 135 ? 5.245 6.934 -4.471 1.000 11.926 133 ILE A N 1
ATOM 1839 C CA . ILE A 1 135 ? 4.066 7.402 -3.720 1.000 11.441 133 ILE A CA 1
ATOM 1840 C C . ILE A 1 135 ? 4.427 8.033 -2.382 1.000 11.161 133 ILE A C 1
ATOM 1841 O O . ILE A 1 135 ? 3.852 9.077 -2.079 1.000 11.014 133 ILE A O 1
ATOM 1857 N N . ILE A 1 136 ? 5.235 7.399 -1.522 1.000 11.475 134 ILE A N 1
ATOM 1858 C CA . ILE A 1 136 ? 5.392 7.885 -0.111 1.000 12.040 134 ILE A CA 1
ATOM 1859 C C . ILE A 1 136 ? 5.853 9.356 -0.143 1.000 12.378 134 ILE A C 1
ATOM 1860 O O . ILE A 1 136 ? 5.231 10.221 0.504 1.000 11.905 134 ILE A O 1
ATOM 1876 N N . PRO A 1 137 ? 6.930 9.770 -0.848 1.000 13.016 135 PRO A N 1
ATOM 1877 C CA . PRO A 1 137 ? 7.284 11.184 -0.823 1.000 13.503 135 PRO A CA 1
ATOM 1878 C C . PRO A 1 137 ? 6.250 12.143 -1.389 1.000 13.347 135 PRO A C 1
ATOM 1879 O O . PRO A 1 137 ? 6.146 13.274 -0.875 1.000 13.508 135 PRO A O 1
ATOM 1890 N N . ARG A 1 138 ? 5.506 11.732 -2.402 1.000 13.032 136 ARG A N 1
ATOM 1891 C CA . ARG A 1 138 ? 4.432 12.550 -2.993 1.000 12.748 136 ARG A CA 1
ATOM 1892 C C . ARG A 1 138 ? 3.339 12.722 -1.938 1.000 12.500 136 ARG A C 1
ATOM 1893 O O . ARG A 1 138 ? 2.823 13.829 -1.776 1.000 12.143 136 ARG A O 1
ATOM 1914 N N . ALA A 1 139 ? 2.957 11.657 -1.232 1.000 11.991 137 ALA A N 1
ATOM 1915 C CA . ALA A 1 139 ? 1.887 11.732 -0.210 1.000 12.348 137 ALA A CA 1
ATOM 1916 C C . ALA A 1 139 ? 2.276 12.680 0.932 1.000 12.650 137 ALA A C 1
ATOM 1917 O O . ALA A 1 139 ? 1.401 13.550 1.369 1.000 13.014 137 ALA A O 1
ATOM 1924 N N A LEU A 1 140 ? 3.535 12.610 1.385 0.500 13.135 138 LEU A N 1
ATOM 1925 N N B LEU A 1 140 ? 3.541 12.629 1.367 0.500 12.389 138 LEU A N 1
ATOM 1926 C CA A LEU A 1 140 ? 4.060 13.487 2.467 0.500 13.893 138 LEU A CA 1
ATOM 1927 C CA B LEU A 1 140 ? 4.063 13.489 2.464 0.500 12.630 138 LEU A CA 1
ATOM 1928 C C A LEU A 1 140 ? 3.992 14.941 1.998 0.500 13.931 138 LEU A C 1
ATOM 1929 C C B LEU A 1 140 ? 4.058 14.950 2.014 0.500 13.150 138 LEU A C 1
ATOM 1930 O O A LEU A 1 140 ? 3.442 15.771 2.730 0.500 14.328 138 LEU A O 1
ATOM 1931 O O B LEU A 1 140 ? 3.657 15.808 2.779 0.500 13.466 138 LEU A O 1
ATOM 1962 N N . SER A 1 141 ? 4.458 15.195 0.775 1.000 14.314 139 SER A N 1
ATOM 1963 C CA . SER A 1 141 ? 4.530 16.536 0.182 1.000 14.850 139 SER A CA 1
ATOM 1964 C C . SER A 1 141 ? 3.100 17.097 0.096 1.000 14.617 139 SER A C 1
ATOM 1965 O O . SER A 1 141 ? 2.817 18.299 0.527 1.000 14.581 139 SER A O 1
ATOM 1973 N N . HIS A 1 142 ? 2.184 16.291 -0.407 1.000 14.080 140 HIS A N 1
ATOM 1974 C CA . HIS A 1 142 ? 0.761 16.671 -0.610 1.000 14.400 140 HIS A CA 1
ATOM 1975 C C . HIS A 1 142 ? 0.118 16.940 0.749 1.000 13.812 140 HIS A C 1
ATOM 1976 O O . HIS A 1 142 ? -0.542 17.990 0.912 1.000 13.264 140 HIS A O 1
ATOM 1991 N N . LEU A 1 143 ? 0.365 16.085 1.726 1.000 13.288 141 LEU A N 1
ATOM 1992 C CA . LEU A 1 143 ? -0.297 16.306 3.045 1.000 13.928 141 LEU A CA 1
ATOM 1993 C C . LEU A 1 143 ? 0.181 17.606 3.670 1.000 14.083 141 LEU A C 1
ATOM 1994 O O . LEU A 1 143 ? -0.662 18.346 4.214 1.000 15.301 141 LEU A O 1
ATOM 2010 N N . PHE A 1 144 ? 1.486 17.931 3.601 1.000 14.144 142 PHE A N 1
ATOM 2011 C CA . PHE A 1 144 ? 1.987 19.192 4.183 1.000 14.999 142 PHE A CA 1
ATOM 2012 C C . PHE A 1 144 ? 1.430 20.387 3.414 1.000 15.006 142 PHE A C 1
ATOM 2013 O O . PHE A 1 144 ? 1.114 21.390 4.082 1.000 15.336 142 PHE A O 1
ATOM 2030 N N . ASP A 1 145 ? 1.347 20.273 2.095 1.000 15.252 143 ASP A N 1
ATOM 2031 C CA . ASP A 1 145 ? 0.769 21.343 1.242 1.000 16.161 143 ASP A CA 1
ATOM 2032 C C . ASP A 1 145 ? -0.666 21.642 1.665 1.000 15.565 143 ASP A C 1
ATOM 2033 O O . ASP A 1 145 ? -1.062 22.861 1.689 1.000 14.155 143 ASP A O 1
ATOM 2042 N N . GLU A 1 146 ? -1.465 20.609 1.983 1.000 15.017 144 GLU A N 1
ATOM 2043 C CA . GLU A 1 146 ? -2.854 20.811 2.427 1.000 15.803 144 GLU A CA 1
ATOM 2044 C C . GLU A 1 146 ? -2.872 21.386 3.847 1.000 15.081 144 GLU A C 1
ATOM 2045 O O . GLU A 1 146 ? -3.568 22.404 4.097 1.000 14.211 144 GLU A O 1
ATOM 2057 N N . LEU A 1 147 ? -2.122 20.793 4.765 1.000 14.360 145 LEU A N 1
ATOM 2058 C CA . LEU A 1 147 ? -2.121 21.220 6.175 1.000 14.657 145 LEU A CA 1
ATOM 2059 C C . LEU A 1 147 ? -1.654 22.686 6.283 1.000 14.715 145 LEU A C 1
ATOM 2060 O O . LEU A 1 147 ? -2.209 23.383 7.138 1.000 14.646 145 LEU A O 1
ATOM 2076 N N . ARG A 1 148 ? -0.735 23.148 5.440 1.000 14.261 146 ARG A N 1
ATOM 2077 C CA . ARG A 1 148 ? -0.206 24.544 5.413 1.000 15.357 146 ARG A CA 1
ATOM 2078 C C . ARG A 1 148 ? -1.352 25.537 5.195 1.000 15.287 146 ARG A C 1
ATOM 2079 O O . ARG A 1 148 ? -1.327 26.646 5.808 1.000 14.456 146 ARG A O 1
ATOM 2100 N N . MET A 1 149 ? -2.420 25.121 4.492 1.000 14.848 147 MET A N 1
ATOM 2101 C CA . MET A 1 149 ? -3.511 26.072 4.171 1.000 15.612 147 MET A CA 1
ATOM 2102 C C . MET A 1 149 ? -4.661 25.965 5.168 1.000 15.599 147 MET A C 1
ATOM 2103 O O . MET A 1 149 ? -5.520 26.850 5.156 1.000 17.608 147 MET A O 1
ATOM 2117 N N . MET A 1 150 ? -4.686 24.976 6.042 1.000 15.315 148 MET A N 1
ATOM 2118 C CA . MET A 1 150 ? -5.847 24.703 6.885 1.000 15.577 148 MET A CA 1
ATOM 2119 C C . MET A 1 150 ? -5.802 25.582 8.137 1.000 15.430 148 MET A C 1
ATOM 2120 O O . MET A 1 150 ? -4.774 25.732 8.799 1.000 15.552 148 MET A O 1
ATOM 2134 N N . GLU A 1 151 ? -6.987 26.083 8.484 1.000 16.340 149 GLU A N 1
ATOM 2135 C CA . GLU A 1 151 ? -7.168 26.888 9.718 1.000 18.146 149 GLU A CA 1
ATOM 2136 C C . GLU A 1 151 ? -7.449 25.888 10.852 1.000 18.862 149 GLU A C 1
ATOM 2137 O O . GLU A 1 151 ? -8.571 25.877 11.433 1.000 19.765 149 GLU A O 1
ATOM 2149 N N . VAL A 1 152 ? -6.422 25.159 11.220 1.000 18.560 150 VAL A N 1
ATOM 2150 C CA . VAL A 1 152 ? -6.498 24.138 12.282 1.000 18.886 150 VAL A CA 1
ATOM 2151 C C . VAL A 1 152 ? -5.221 24.189 13.111 1.000 18.881 150 VAL A C 1
ATOM 2152 O O . VAL A 1 152 ? -4.202 24.710 12.670 1.000 19.471 150 VAL A O 1
ATOM 2165 N N . GLU A 1 153 ? -5.230 23.489 14.238 1.000 20.097 151 GLU A N 1
ATOM 2166 C CA . GLU A 1 153 ? -4.032 22.992 14.920 1.000 21.687 151 GLU A CA 1
ATOM 2167 C C . GLU A 1 153 ? -3.869 21.515 14.573 1.000 19.848 151 GLU A C 1
ATOM 2168 O O . GLU A 1 153 ? -4.859 20.793 14.544 1.000 18.381 151 GLU A O 1
ATOM 2180 N N . TYR A 1 154 ? -2.674 21.064 14.316 1.000 19.272 152 TYR A N 1
ATOM 2181 C CA . TYR A 1 154 ? -2.516 19.628 13.932 1.000 19.103 152 TYR A CA 1
ATOM 2182 C C . TYR A 1 154 ? -1.249 19.105 14.532 1.000 18.137 152 TYR A C 1
ATOM 2183 O O . TYR A 1 154 ? -0.316 19.896 14.739 1.000 17.372 152 TYR A O 1
ATOM 2201 N N . THR A 1 155 ? -1.200 17.791 14.759 1.000 17.234 153 THR A N 1
ATOM 2202 C CA . THR A 1 155 ? 0.065 17.070 14.984 1.000 18.323 153 THR A CA 1
ATOM 2203 C C . THR A 1 155 ? 0.171 15.965 13.916 1.000 17.389 153 THR A C 1
ATOM 2204 O O . THR A 1 155 ? -0.853 15.448 13.519 1.000 17.716 153 THR A O 1
ATOM 2215 N N . MET A 1 156 ? 1.370 15.694 13.431 1.000 17.513 154 MET A N 1
ATOM 2216 C CA . MET A 1 156 ? 1.663 14.570 12.515 1.000 16.605 154 MET A CA 1
ATOM 2217 C C . MET A 1 156 ? 2.778 13.744 13.127 1.000 16.646 154 MET A C 1
ATOM 2218 O O . MET A 1 156 ? 3.777 14.371 13.618 1.000 16.232 154 MET A O 1
ATOM 2232 N N . ARG A 1 157 ? 2.512 12.448 13.261 1.000 16.251 155 ARG A N 1
ATOM 2233 C CA . ARG A 1 157 ? 3.460 11.431 13.771 1.000 17.156 155 ARG A CA 1
ATOM 2234 C C . ARG A 1 157 ? 3.642 10.332 12.720 1.000 16.039 155 ARG A C 1
ATOM 2235 O O . ARG A 1 157 ? 2.707 9.971 12.052 1.000 14.095 155 ARG A O 1
ATOM 2256 N N . ILE A 1 158 ? 4.886 9.938 12.531 1.000 16.085 156 ILE A N 1
ATOM 2257 C CA . ILE A 1 158 ? 5.298 8.964 11.503 1.000 15.599 156 ILE A CA 1
ATOM 2258 C C . ILE A 1 158 ? 5.765 7.725 12.232 1.000 14.495 156 ILE A C 1
ATOM 2259 O O . ILE A 1 158 ? 6.573 7.823 13.193 1.000 14.597 156 ILE A O 1
ATOM 2275 N N . SER A 1 159 ? 5.443 6.590 11.674 1.000 13.713 157 SER A N 1
ATOM 2276 C CA A SER A 1 159 ? 6.108 5.329 12.053 0.500 13.666 157 SER A CA 1
ATOM 2277 C CA B SER A 1 159 ? 6.021 5.284 12.058 0.500 13.805 157 SER A CA 1
ATOM 2278 C C . SER A 1 159 ? 6.452 4.539 10.796 1.000 13.435 157 SER A C 1
ATOM 2279 O O . SER A 1 159 ? 5.784 4.687 9.772 1.000 12.979 157 SER A O 1
ATOM 2293 N N . TYR A 1 160 ? 7.447 3.691 10.915 1.000 13.105 158 TYR A N 1
ATOM 2294 C CA . TYR A 1 160 ? 7.950 2.928 9.755 1.000 12.914 158 TYR A CA 1
ATOM 2295 C C . TYR A 1 160 ? 8.318 1.556 10.295 1.000 13.782 158 TYR A C 1
ATOM 2296 O O . TYR A 1 160 ? 9.309 1.400 10.985 1.000 13.497 158 TYR A O 1
ATOM 2314 N N . LEU A 1 161 ? 7.475 0.593 9.981 1.000 14.508 159 LEU A N 1
ATOM 2315 C CA . LEU A 1 161 ? 7.503 -0.775 10.608 1.000 15.676 159 LEU A CA 1
ATOM 2316 C C . LEU A 1 161 ? 7.966 -1.752 9.550 1.000 15.048 159 LEU A C 1
ATOM 2317 O O . LEU A 1 161 ? 7.544 -1.640 8.382 1.000 15.078 159 LEU A O 1
ATOM 2333 N N . GLU A 1 162 ? 8.776 -2.723 9.935 1.000 15.244 160 GLU A N 1
ATOM 2334 C CA . GLU A 1 162 ? 9.156 -3.806 9.024 1.000 15.345 160 GLU A CA 1
ATOM 2335 C C . GLU A 1 162 ? 8.729 -5.125 9.654 1.000 15.379 160 GLU A C 1
ATOM 2336 O O . GLU A 1 162 ? 8.880 -5.257 10.865 1.000 15.116 160 GLU A O 1
ATOM 2348 N N . LEU A 1 163 ? 8.227 -6.017 8.838 1.000 15.424 161 LEU A N 1
ATOM 2349 C CA . LEU A 1 163 ? 7.935 -7.404 9.199 1.000 16.213 161 LEU A CA 1
ATOM 2350 C C . LEU A 1 163 ? 8.879 -8.272 8.382 1.000 15.244 161 LEU A C 1
ATOM 2351 O O . LEU A 1 163 ? 8.748 -8.326 7.149 1.000 13.523 161 LEU A O 1
ATOM 2367 N N . TYR A 1 164 ? 9.820 -8.887 9.065 1.000 15.204 162 TYR A N 1
ATOM 2368 C CA . TYR A 1 164 ? 10.935 -9.645 8.460 1.000 15.537 162 TYR A CA 1
ATOM 2369 C C . TYR A 1 164 ? 11.019 -11.024 9.116 1.000 16.443 162 TYR A C 1
ATOM 2370 O O . TYR A 1 164 ? 11.214 -11.107 10.345 1.000 16.468 162 TYR A O 1
ATOM 2388 N N . ASN A 1 165 ? 10.843 -12.058 8.319 1.000 17.860 163 ASN A N 1
ATOM 2389 C CA . ASN A 1 165 ? 10.854 -13.457 8.806 1.000 19.610 163 ASN A CA 1
ATOM 2390 C C . ASN A 1 165 ? 9.964 -13.545 10.065 1.000 21.782 163 ASN A C 1
ATOM 2391 O O . ASN A 1 165 ? 10.414 -14.081 11.087 1.000 21.997 163 ASN A O 1
ATOM 2402 N N . GLU A 1 166 ? 8.773 -12.947 10.000 1.000 22.638 164 GLU A N 1
ATOM 2403 C CA . GLU A 1 166 ? 7.688 -12.940 11.023 1.000 25.439 164 GLU A CA 1
ATOM 2404 C C . GLU A 1 166 ? 8.064 -12.193 12.284 1.000 25.873 164 GLU A C 1
ATOM 2405 O O . GLU A 1 166 ? 7.380 -12.425 13.284 1.000 27.884 164 GLU A O 1
ATOM 2417 N N . GLU A 1 167 ? 9.108 -11.380 12.272 1.000 25.344 165 GLU A N 1
ATOM 2418 C CA . GLU A 1 167 ? 9.460 -10.526 13.423 1.000 26.655 165 GLU A CA 1
ATOM 2419 C C . GLU A 1 167 ? 9.244 -9.068 13.027 1.000 24.713 165 GLU A C 1
ATOM 2420 O O . GLU A 1 167 ? 9.531 -8.748 11.872 1.000 20.622 165 GLU A O 1
ATOM 2432 N N . LEU A 1 168 ? 8.791 -8.252 13.978 1.000 24.186 166 LEU A N 1
ATOM 2433 C CA . LEU A 1 168 ? 8.543 -6.799 13.793 1.000 25.143 166 LEU A CA 1
ATOM 2434 C C . LEU A 1 168 ? 9.785 -5.992 14.125 1.000 24.765 166 LEU A C 1
ATOM 2435 O O . LEU A 1 168 ? 10.460 -6.292 15.149 1.000 27.486 166 LEU A O 1
ATOM 2451 N N . CYS A 1 169 ? 10.154 -5.042 13.271 1.000 22.285 167 CYS A N 1
ATOM 2452 C CA A CYS A 1 169 ? 11.353 -4.184 13.454 0.500 20.995 167 CYS A CA 1
ATOM 2453 C CA B CYS A 1 169 ? 11.341 -4.187 13.489 0.500 22.513 167 CYS A CA 1
ATOM 2454 C C . CYS A 1 169 ? 10.923 -2.741 13.204 1.000 20.432 167 CYS A C 1
ATOM 2455 O O . CYS A 1 169 ? 10.122 -2.544 12.271 1.000 18.529 167 CYS A O 1
ATOM 2469 N N . ASP A 1 170 ? 11.402 -1.831 14.027 1.000 19.670 168 ASP A N 1
ATOM 2470 C CA . ASP A 1 170 ? 11.147 -0.378 13.895 1.000 18.901 168 ASP A CA 1
ATOM 2471 C C . ASP A 1 170 ? 12.230 0.198 12.992 1.000 18.330 168 ASP A C 1
ATOM 2472 O O . ASP A 1 170 ? 13.404 0.271 13.448 1.000 18.278 168 ASP A O 1
ATOM 2481 N N . LEU A 1 171 ? 11.907 0.613 11.762 1.000 16.623 169 LEU A N 1
ATOM 2482 C CA . LEU A 1 171 ? 12.946 1.205 10.877 1.000 16.503 169 LEU A CA 1
ATOM 2483 C C . LEU A 1 171 ? 13.427 2.588 11.352 1.000 17.526 169 LEU A C 1
ATOM 2484 O O . LEU A 1 171 ? 14.380 3.096 10.752 1.000 17.409 169 LEU A O 1
ATOM 2500 N N . LEU A 1 172 ? 12.745 3.248 12.287 1.000 18.989 170 LEU A N 1
ATOM 2501 C CA . LEU A 1 172 ? 13.171 4.592 12.733 1.000 20.077 170 LEU A CA 1
ATOM 2502 C C . LEU A 1 172 ? 13.949 4.502 14.065 1.000 23.602 170 LEU A C 1
ATOM 2503 O O . LEU A 1 172 ? 14.302 5.557 14.542 1.000 25.248 170 LEU A O 1
ATOM 2519 N N . SER A 1 173 ? 14.128 3.321 14.654 1.000 25.101 171 SER A N 1
ATOM 2520 C CA A SER A 1 173 ? 14.997 3.136 15.854 0.500 26.744 171 SER A CA 1
ATOM 2521 C CA B SER A 1 173 ? 14.993 3.108 15.850 0.500 27.694 171 SER A CA 1
ATOM 2522 C C . SER A 1 173 ? 16.471 3.190 15.423 1.000 28.487 171 SER A C 1
ATOM 2523 O O . SER A 1 173 ? 16.803 2.651 14.299 1.000 30.164 171 SER A O 1
ATOM 2537 N N . THR A 1 174 ? 17.333 3.765 16.265 1.000 34.015 172 THR A N 1
ATOM 2538 C CA . THR A 1 174 ? 18.807 3.861 16.012 1.000 36.658 172 THR A CA 1
ATOM 2539 C C . THR A 1 174 ? 19.540 2.736 16.750 1.000 39.679 172 THR A C 1
ATOM 2540 O O . THR A 1 174 ? 20.756 2.589 16.551 1.000 40.280 172 THR A O 1
ATOM 2551 N N . ASP A 1 175 ? 18.836 1.921 17.529 1.000 39.511 173 ASP A N 1
ATOM 2552 C CA . ASP A 1 175 ? 19.458 0.758 18.225 1.000 41.121 173 ASP A CA 1
ATOM 2553 C C . ASP A 1 175 ? 18.467 -0.415 18.273 1.000 40.365 173 ASP A C 1
ATOM 2554 O O . ASP A 1 175 ? 17.299 -0.259 17.793 1.000 40.409 173 ASP A O 1
ATOM 2563 N N . ASP A 1 176 ? 18.899 -1.517 18.897 1.000 42.167 174 ASP A N 1
ATOM 2564 C CA . ASP A 1 176 ? 18.149 -2.784 19.068 1.000 40.834 174 ASP A CA 1
ATOM 2565 C C . ASP A 1 176 ? 17.600 -2.855 20.503 1.000 39.076 174 ASP A C 1
ATOM 2566 O O . ASP A 1 176 ? 17.303 -3.952 20.984 1.000 37.331 174 ASP A O 1
ATOM 2575 N N . THR A 1 177 ? 17.356 -1.708 21.118 1.000 37.845 175 THR A N 1
ATOM 2576 C CA . THR A 1 177 ? 17.152 -1.589 22.586 1.000 38.533 175 THR A CA 1
ATOM 2577 C C . THR A 1 177 ? 15.665 -1.747 22.971 1.000 35.860 175 THR A C 1
ATOM 2578 O O . THR A 1 177 ? 15.399 -1.988 24.132 1.000 36.181 175 THR A O 1
ATOM 2589 N N . THR A 1 178 ? 14.722 -1.592 22.044 1.000 33.954 176 THR A N 1
ATOM 2590 C CA . THR A 1 178 ? 13.255 -1.529 22.323 1.000 32.930 176 THR A CA 1
ATOM 2591 C C . THR A 1 178 ? 12.518 -2.682 21.626 1.000 31.369 176 THR A C 1
ATOM 2592 O O . THR A 1 178 ? 12.644 -2.815 20.416 1.000 29.889 176 THR A O 1
ATOM 2603 N N . LYS A 1 179 ? 11.794 -3.483 22.395 1.000 32.898 177 LYS A N 1
ATOM 2604 C CA . LYS A 1 179 ? 11.018 -4.654 21.906 1.000 33.892 177 LYS A CA 1
ATOM 2605 C C . LYS A 1 179 ? 9.708 -4.152 21.252 1.000 31.652 177 LYS A C 1
ATOM 2606 O O . LYS A 1 179 ? 9.108 -3.212 21.808 1.000 28.709 177 LYS A O 1
ATOM 2625 N N . ILE A 1 180 ? 9.304 -4.733 20.118 1.000 30.441 178 ILE A N 1
ATOM 2626 C CA . ILE A 1 180 ? 8.038 -4.371 19.393 1.000 30.066 178 ILE A CA 1
ATOM 2627 C C . ILE A 1 180 ? 7.016 -5.484 19.566 1.000 30.746 178 ILE A C 1
ATOM 2628 O O . ILE A 1 180 ? 7.324 -6.593 19.150 1.000 32.263 178 ILE A O 1
ATOM 2644 N N . ARG A 1 181 ? 5.850 -5.205 20.131 1.000 32.032 179 ARG A N 1
ATOM 2645 C CA . ARG A 1 181 ? 4.831 -6.269 20.319 1.000 35.070 179 ARG A CA 1
ATOM 2646 C C . ARG A 1 181 ? 3.522 -5.778 19.704 1.000 33.887 179 ARG A C 1
ATOM 2647 O O . ARG A 1 181 ? 3.309 -4.590 19.684 1.000 30.218 179 ARG A O 1
ATOM 2668 N N . ILE A 1 182 ? 2.731 -6.727 19.213 1.000 34.163 180 ILE A N 1
ATOM 2669 C CA . ILE A 1 182 ? 1.417 -6.516 18.559 1.000 34.674 180 ILE A CA 1
ATOM 2670 C C . ILE A 1 182 ? 0.334 -7.098 19.466 1.000 35.337 180 ILE A C 1
ATOM 2671 O O . ILE A 1 182 ? 0.500 -8.226 19.945 1.000 35.246 180 ILE A O 1
ATOM 2687 N N . PHE A 1 183 ? -0.675 -6.295 19.765 1.000 34.718 181 PHE A N 1
ATOM 2688 C CA . PHE A 1 183 ? -1.858 -6.681 20.561 1.000 38.309 181 PHE A CA 1
ATOM 2689 C C . PHE A 1 183 ? -3.076 -6.511 19.658 1.000 40.352 181 PHE A C 1
ATOM 2690 O O . PHE A 1 183 ? -3.156 -5.451 19.034 1.000 38.749 181 PHE A O 1
ATOM 2707 N N . ASP A 1 184 ? -3.925 -7.529 19.554 1.000 47.870 182 ASP A N 1
ATOM 2708 C CA . ASP A 1 184 ? -5.273 -7.425 18.927 1.000 54.072 182 ASP A CA 1
ATOM 2709 C C . ASP A 1 184 ? -6.068 -6.389 19.732 1.000 58.074 182 ASP A C 1
ATOM 2710 O O . ASP A 1 184 ? -6.057 -6.484 20.963 1.000 60.716 182 ASP A O 1
ATOM 2719 N N . ASP A 1 185 ? -6.779 -5.481 19.047 1.000 74.937 183 ASP A N 1
ATOM 2720 C CA . ASP A 1 185 ? -7.070 -4.073 19.454 1.000 80.735 183 ASP A CA 1
ATOM 2721 C C . ASP A 1 185 ? -8.245 -3.875 20.418 1.000 83.500 183 ASP A C 1
ATOM 2722 O O . ASP A 1 185 ? -8.962 -4.848 20.740 1.000 81.779 183 ASP A O 1
ATOM 2731 N N . SER A 1 186 ? -8.486 -2.583 20.694 1.000 91.555 184 SER A N 1
ATOM 2732 C CA . SER A 1 186 ? -9.389 -1.978 21.709 1.000 96.861 184 SER A CA 1
ATOM 2733 C C . SER A 1 186 ? -10.863 -1.958 21.238 1.000 102.535 184 SER A C 1
ATOM 2734 O O . SER A 1 186 ? -11.353 -3.027 20.787 1.000 102.520 184 SER A O 1
ATOM 2742 N N . THR A 1 187 ? -11.554 -0.806 21.350 1.000 106.347 185 THR A N 1
ATOM 2743 C CA . THR A 1 187 ? -13.032 -0.642 21.182 1.000 109.307 185 THR A CA 1
ATOM 2744 C C . THR A 1 187 ? -13.395 -0.732 19.689 1.000 111.075 185 THR A C 1
ATOM 2745 O O . THR A 1 187 ? -14.584 -0.986 19.379 1.000 109.171 185 THR A O 1
ATOM 2756 N N . LYS A 1 188 ? -12.404 -0.558 18.807 1.000 110.838 186 LYS A N 1
ATOM 2757 C CA . LYS A 1 188 ? -12.529 -0.751 17.336 1.000 113.813 186 LYS A CA 1
ATOM 2758 C C . LYS A 1 188 ? -12.617 -2.254 17.017 1.000 111.693 186 LYS A C 1
ATOM 2759 O O . LYS A 1 188 ? -12.866 -2.581 15.836 1.000 114.711 186 LYS A O 1
ATOM 2778 N N . LYS A 1 189 ? -12.419 -3.119 18.025 1.000 103.789 187 LYS A N 1
ATOM 2779 C CA . LYS A 1 189 ? -12.562 -4.603 17.966 1.000 100.222 187 LYS A CA 1
ATOM 2780 C C . LYS A 1 189 ? -12.512 -5.084 16.507 1.000 99.863 187 LYS A C 1
ATOM 2781 O O . LYS A 1 189 ? -13.526 -5.630 16.034 1.000 101.917 187 LYS A O 1
ATOM 2800 N N . GLY A 1 190 ? -11.372 -4.853 15.833 1.000 95.928 188 GLY A N 1
ATOM 2801 C CA . GLY A 1 190 ? -11.028 -5.380 14.492 1.000 97.155 188 GLY A CA 1
ATOM 2802 C C . GLY A 1 190 ? -9.625 -4.979 14.031 1.000 95.069 188 GLY A C 1
ATOM 2803 O O . GLY A 1 190 ? -9.329 -5.163 12.822 1.000 101.122 188 GLY A O 1
ATOM 2807 N N . SER A 1 191 ? -8.767 -4.543 14.969 1.000 62.589 189 SER A N 1
ATOM 2808 C CA . SER A 1 191 ? -7.602 -3.639 14.770 1.000 57.553 189 SER A CA 1
ATOM 2809 C C . SER A 1 191 ? -6.382 -4.180 15.554 1.000 51.569 189 SER A C 1
ATOM 2810 O O . SER A 1 191 ? -6.518 -5.229 16.253 1.000 49.614 189 SER A O 1
ATOM 2818 N N . VAL A 1 192 ? -5.219 -3.529 15.463 1.000 43.956 190 VAL A N 1
ATOM 2819 C CA . VAL A 1 192 ? -4.050 -3.911 16.307 1.000 41.717 190 VAL A CA 1
ATOM 2820 C C . VAL A 1 192 ? -3.448 -2.680 16.979 1.000 37.312 190 VAL A C 1
ATOM 2821 O O . VAL A 1 192 ? -3.556 -1.602 16.416 1.000 38.463 190 VAL A O 1
ATOM 2834 N N . ILE A 1 193 ? -2.813 -2.893 18.127 1.000 34.879 191 ILE A N 1
ATOM 2835 C CA . ILE A 1 193 ? -1.933 -1.925 18.841 1.000 36.208 191 ILE A CA 1
ATOM 2836 C C . ILE A 1 193 ? -0.497 -2.453 18.760 1.000 32.400 191 ILE A C 1
ATOM 2837 O O . ILE A 1 193 ? -0.272 -3.632 19.102 1.000 30.173 191 ILE A O 1
ATOM 2853 N N . ILE A 1 194 ? 0.453 -1.622 18.341 1.000 32.166 192 ILE A N 1
ATOM 2854 C CA . ILE A 1 194 ? 1.886 -2.000 18.250 1.000 32.560 192 ILE A CA 1
ATOM 2855 C C . ILE A 1 194 ? 2.672 -1.304 19.373 1.000 33.914 192 ILE A C 1
ATOM 2856 O O . ILE A 1 194 ? 3.114 -0.178 19.200 1.000 39.427 192 ILE A O 1
ATOM 2872 N N . GLN A 1 195 ? 3.006 -2.006 20.427 1.000 32.708 193 GLN A N 1
ATOM 2873 C CA . GLN A 1 195 ? 3.747 -1.408 21.554 1.000 34.716 193 GLN A CA 1
ATOM 2874 C C . GLN A 1 195 ? 5.229 -1.315 21.183 1.000 31.603 193 GLN A C 1
ATOM 2875 O O . GLN A 1 195 ? 5.782 -2.286 20.646 1.000 30.147 193 GLN A O 1
ATOM 2889 N N . GLY A 1 196 ? 5.826 -0.160 21.471 1.000 30.547 194 GLY A N 1
ATOM 2890 C CA . GLY A 1 196 ? 7.268 0.097 21.364 1.000 30.083 194 GLY A CA 1
ATOM 2891 C C . GLY A 1 196 ? 7.654 0.693 20.032 1.000 27.560 194 GLY A C 1
ATOM 2892 O O . GLY A 1 196 ? 8.824 0.969 19.829 1.000 28.702 194 GLY A O 1
ATOM 2896 N N . LEU A 1 197 ? 6.730 0.826 19.101 1.000 25.127 195 LEU A N 1
ATOM 2897 C CA . LEU A 1 197 ? 7.092 1.380 17.790 1.000 24.927 195 LEU A CA 1
ATOM 2898 C C . LEU A 1 197 ? 7.215 2.884 17.946 1.000 25.793 195 LEU A C 1
ATOM 2899 O O . LEU A 1 197 ? 6.307 3.453 18.586 1.000 27.951 195 LEU A O 1
ATOM 2915 N N . GLU A 1 198 ? 8.273 3.509 17.435 1.000 26.578 196 GLU A N 1
ATOM 2916 C CA . GLU A 1 198 ? 8.433 4.988 17.451 1.000 28.676 196 GLU A CA 1
ATOM 2917 C C . GLU A 1 198 ? 7.291 5.642 16.675 1.000 29.074 196 GLU A C 1
ATOM 2918 O O . GLU A 1 198 ? 6.999 5.181 15.587 1.000 26.050 196 GLU A O 1
ATOM 2930 N N . GLU A 1 199 ? 6.696 6.702 17.229 1.000 24.564 197 GLU A N 1
ATOM 2931 C CA . GLU A 1 199 ? 5.655 7.524 16.550 1.000 25.686 197 GLU A CA 1
ATOM 2932 C C . GLU A 1 199 ? 6.184 8.940 16.572 1.000 23.953 197 GLU A C 1
ATOM 2933 O O . GLU A 1 199 ? 5.936 9.667 17.548 1.000 23.820 197 GLU A O 1
ATOM 2945 N N . ILE A 1 200 ? 7.054 9.227 15.624 1.000 21.615 198 ILE A N 1
ATOM 2946 C CA . ILE A 1 200 ? 7.892 10.458 15.675 1.000 21.323 198 ILE A CA 1
ATOM 2947 C C . ILE A 1 200 ? 7.150 11.690 15.191 1.000 20.690 198 ILE A C 1
ATOM 2948 O O . ILE A 1 200 ? 6.738 11.748 14.033 1.000 19.513 198 ILE A O 1
ATOM 2964 N N . PRO A 1 201 ? 7.044 12.743 16.038 1.000 21.566 199 PRO A N 1
ATOM 2965 C CA . PRO A 1 201 ? 6.431 13.985 15.595 1.000 22.187 199 PRO A CA 1
ATOM 2966 C C . PRO A 1 201 ? 7.296 14.662 14.536 1.000 21.279 199 PRO A C 1
ATOM 2967 O O . PRO A 1 201 ? 8.556 14.699 14.697 1.000 22.079 199 PRO A O 1
ATOM 2978 N N . VAL A 1 202 ? 6.659 15.189 13.500 1.000 20.155 200 VAL A N 1
ATOM 2979 C CA . VAL A 1 202 ? 7.331 15.842 12.352 1.000 19.558 200 VAL A CA 1
ATOM 2980 C C . VAL A 1 202 ? 6.597 17.172 12.129 1.000 21.149 200 VAL A C 1
ATOM 2981 O O . VAL A 1 202 ? 5.384 17.246 12.324 1.000 19.428 200 VAL A O 1
ATOM 2994 N N . HIS A 1 203 ? 7.348 18.181 11.744 1.000 22.373 201 HIS A N 1
ATOM 2995 C CA . HIS A 1 203 ? 6.822 19.554 11.692 1.000 24.137 201 HIS A CA 1
ATOM 2996 C C . HIS A 1 203 ? 7.045 20.132 10.313 1.000 24.549 201 HIS A C 1
ATOM 2997 O O . HIS A 1 203 ? 6.668 21.280 10.125 1.000 24.714 201 HIS A O 1
ATOM 3012 N N . SER A 1 204 ? 7.748 19.422 9.427 1.000 22.274 202 SER A N 1
ATOM 3013 C CA . SER A 1 204 ? 8.077 19.924 8.075 1.000 22.116 202 SER A CA 1
ATOM 3014 C C . SER A 1 204 ? 8.222 18.729 7.130 1.000 20.917 202 SER A C 1
ATOM 3015 O O . SER A 1 204 ? 8.516 17.612 7.622 1.000 19.636 202 SER A O 1
ATOM 3023 N N . LYS A 1 205 ? 8.183 19.022 5.835 1.000 22.886 203 LYS A N 1
ATOM 3024 C CA . LYS A 1 205 ? 8.598 18.109 4.741 1.000 22.082 203 LYS A CA 1
ATOM 3025 C C . LYS A 1 205 ? 10.055 17.693 4.984 1.000 23.812 203 LYS A C 1
ATOM 3026 O O . LYS A 1 205 ? 10.326 16.472 4.917 1.000 21.950 203 LYS A O 1
ATOM 3045 N N . ASP A 1 206 ? 10.968 18.633 5.295 1.000 24.960 204 ASP A N 1
ATOM 3046 C CA . ASP A 1 206 ? 12.381 18.293 5.550 1.000 26.574 204 ASP A CA 1
ATOM 3047 C C . ASP A 1 206 ? 12.439 17.213 6.612 1.000 25.243 204 ASP A C 1
ATOM 3048 O O . ASP A 1 206 ? 13.135 16.189 6.417 1.000 26.219 204 ASP A O 1
ATOM 3057 N N . ASP A 1 207 ? 11.743 17.403 7.727 1.000 24.620 205 ASP A N 1
ATOM 3058 C CA . ASP A 1 207 ? 11.767 16.414 8.824 1.000 24.177 205 ASP A CA 1
ATOM 3059 C C . ASP A 1 207 ? 11.352 15.028 8.331 1.000 23.358 205 ASP A C 1
ATOM 3060 O O . ASP A 1 207 ? 11.992 14.083 8.763 1.000 23.179 205 ASP A O 1
ATOM 3069 N N . VAL A 1 208 ? 10.263 14.903 7.577 1.000 21.395 206 VAL A N 1
ATOM 3070 C CA A VAL A 1 208 ? 9.736 13.565 7.151 0.500 21.072 206 VAL A CA 1
ATOM 3071 C CA B VAL A 1 208 ? 9.763 13.555 7.176 0.500 22.060 206 VAL A CA 1
ATOM 3072 C C . VAL A 1 208 ? 10.651 13.001 6.063 1.000 20.880 206 VAL A C 1
ATOM 3073 O O . VAL A 1 208 ? 10.841 11.798 6.035 1.000 19.711 206 VAL A O 1
ATOM 3097 N N . TYR A 1 209 ? 11.134 13.831 5.152 1.000 21.153 207 TYR A N 1
ATOM 3098 C CA . TYR A 1 209 ? 12.090 13.316 4.122 1.000 22.272 207 TYR A CA 1
ATOM 3099 C C . TYR A 1 209 ? 13.301 12.685 4.823 1.000 23.603 207 TYR A C 1
ATOM 3100 O O . TYR A 1 209 ? 13.811 11.580 4.416 1.000 21.681 207 TYR A O 1
ATOM 3118 N N . LYS A 1 210 ? 13.820 13.355 5.866 1.000 26.611 208 LYS A N 1
ATOM 3119 C CA . LYS A 1 210 ? 15.041 12.893 6.585 1.000 28.763 208 LYS A CA 1
ATOM 3120 C C . LYS A 1 210 ? 14.723 11.564 7.293 1.000 25.831 208 LYS A C 1
ATOM 3121 O O . LYS A 1 210 ? 15.559 10.636 7.222 1.000 25.003 208 LYS A O 1
ATOM 3140 N N . LEU A 1 211 ? 13.513 11.395 7.827 1.000 25.117 209 LEU A N 1
ATOM 3141 C CA . LEU A 1 211 ? 13.095 10.104 8.449 1.000 23.997 209 LEU A CA 1
ATOM 3142 C C . LEU A 1 211 ? 12.917 9.014 7.408 1.000 22.139 209 LEU A C 1
ATOM 3143 O O . LEU A 1 211 ? 13.310 7.883 7.690 1.000 24.055 209 LEU A O 1
ATOM 3159 N N . LEU A 1 212 ? 12.262 9.290 6.294 1.000 20.387 210 LEU A N 1
ATOM 3160 C CA . LEU A 1 212 ? 12.055 8.272 5.233 1.000 19.981 210 LEU A CA 1
ATOM 3161 C C . LEU A 1 212 ? 13.423 7.780 4.789 1.000 18.740 210 LEU A C 1
ATOM 3162 O O . LEU A 1 212 ? 13.605 6.556 4.582 1.000 17.475 210 LEU A O 1
ATOM 3178 N N . GLU A 1 213 ? 14.341 8.718 4.534 1.000 21.150 211 GLU A N 1
ATOM 3179 C CA . GLU A 1 213 ? 15.673 8.316 4.028 1.000 22.545 211 GLU A CA 1
ATOM 3180 C C . GLU A 1 213 ? 16.362 7.420 5.058 1.000 22.961 211 GLU A C 1
ATOM 3181 O O . GLU A 1 213 ? 16.914 6.418 4.612 1.000 21.037 211 GLU A O 1
ATOM 3193 N N . LYS A 1 214 ? 16.304 7.739 6.357 1.000 22.117 212 LYS A N 1
ATOM 3194 C CA . LYS A 1 214 ? 17.014 6.928 7.393 1.000 26.130 212 LYS A CA 1
ATOM 3195 C C . LYS A 1 214 ? 16.361 5.550 7.455 1.000 22.608 212 LYS A C 1
ATOM 3196 O O . LYS A 1 214 ? 17.076 4.483 7.475 1.000 22.340 212 LYS A O 1
ATOM 3215 N N . GLY A 1 215 ? 15.030 5.518 7.412 1.000 20.219 213 GLY A N 1
ATOM 3216 C CA . GLY A 1 215 ? 14.338 4.230 7.490 1.000 17.525 213 GLY A CA 1
ATOM 3217 C C . GLY A 1 215 ? 14.544 3.418 6.239 1.000 16.827 213 GLY A C 1
ATOM 3218 O O . GLY A 1 215 ? 14.720 2.176 6.371 1.000 16.180 213 GLY A O 1
ATOM 3222 N N . LYS A 1 216 ? 14.628 4.061 5.081 1.000 15.868 214 LYS A N 1
ATOM 3223 C CA . LYS A 1 216 ? 14.853 3.305 3.824 1.000 16.658 214 LYS A CA 1
ATOM 3224 C C . LYS A 1 216 ? 16.166 2.554 3.882 1.000 16.628 214 LYS A C 1
ATOM 3225 O O . LYS A 1 216 ? 16.278 1.451 3.350 1.000 16.615 214 LYS A O 1
ATOM 3244 N N . GLU A 1 217 ? 17.191 3.180 4.429 1.000 18.672 215 GLU A N 1
ATOM 3245 C CA . GLU A 1 217 ? 18.541 2.584 4.530 1.000 20.570 215 GLU A CA 1
ATOM 3246 C C . GLU A 1 217 ? 18.527 1.344 5.425 1.000 19.363 215 GLU A C 1
ATOM 3247 O O . GLU A 1 217 ? 19.400 0.485 5.225 1.000 20.246 215 GLU A O 1
ATOM 3259 N N . ARG A 1 218 ? 17.618 1.240 6.383 1.000 17.806 216 ARG A N 1
ATOM 3260 C CA . ARG A 1 218 ? 17.546 0.118 7.353 1.000 17.621 216 ARG A CA 1
ATOM 3261 C C . ARG A 1 218 ? 16.788 -1.092 6.793 1.000 16.318 216 ARG A C 1
ATOM 3262 O O . ARG A 1 218 ? 16.911 -2.142 7.383 1.000 15.849 216 ARG A O 1
ATOM 3283 N N . ARG A 1 219 ? 16.020 -0.946 5.721 1.000 16.963 217 ARG A N 1
ATOM 3284 C CA . ARG A 1 219 ? 15.144 -2.002 5.168 1.000 16.983 217 ARG A CA 1
ATOM 3285 C C . ARG A 1 219 ? 16.004 -3.213 4.797 1.000 16.511 217 ARG A C 1
ATOM 3286 O O . ARG A 1 219 ? 17.119 -3.054 4.289 1.000 15.910 217 ARG A O 1
ATOM 3307 N N . LYS A 1 220 ? 15.476 -4.386 5.078 1.000 16.199 218 LYS A N 1
ATOM 3308 C CA . LYS A 1 220 ? 16.104 -5.656 4.679 1.000 17.159 218 LYS A CA 1
ATOM 3309 C C . LYS A 1 220 ? 15.924 -5.845 3.183 1.000 15.731 218 LYS A C 1
ATOM 3310 O O . LYS A 1 220 ? 14.829 -5.997 2.669 1.000 14.963 218 LYS A O 1
ATOM 3329 N N . THR A 1 221 ? 17.024 -5.810 2.463 1.000 15.903 219 THR A N 1
ATOM 3330 C CA . THR A 1 221 ? 17.037 -5.966 0.999 1.000 16.500 219 THR A CA 1
ATOM 3331 C C . THR A 1 221 ? 18.175 -6.875 0.517 1.000 18.290 219 THR A C 1
ATOM 3332 O O . THR A 1 221 ? 19.140 -7.127 1.315 1.000 19.646 219 THR A O 1
ATOM 3343 N N . ALA A 1 222 ? 18.038 -7.367 -0.696 1.000 19.155 220 ALA A N 1
ATOM 3344 C CA . ALA A 1 222 ? 19.027 -8.287 -1.319 1.000 20.819 220 ALA A CA 1
ATOM 3345 C C . ALA A 1 222 ? 19.356 -7.779 -2.714 1.000 21.971 220 ALA A C 1
ATOM 3346 O O . ALA A 1 222 ? 18.424 -7.344 -3.410 1.000 21.161 220 ALA A O 1
ATOM 3353 N N . THR A 1 223 ? 20.627 -7.807 -3.139 1.000 23.484 221 THR A N 1
ATOM 3354 C CA . THR A 1 223 ? 21.002 -7.362 -4.510 1.000 25.300 221 THR A CA 1
ATOM 3355 C C . THR A 1 223 ? 20.745 -8.541 -5.448 1.000 26.776 221 THR A C 1
ATOM 3356 O O . THR A 1 223 ? 21.606 -9.473 -5.468 1.000 29.039 221 THR A O 1
ATOM 3367 N N . THR A 1 224 ? 19.625 -8.570 -6.156 1.000 25.849 222 THR A N 1
ATOM 3368 C CA . THR A 1 224 ? 19.200 -9.701 -7.043 1.000 24.712 222 THR A CA 1
ATOM 3369 C C . THR A 1 224 ? 19.326 -9.252 -8.505 1.000 25.360 222 THR A C 1
ATOM 3370 O O . THR A 1 224 ? 19.111 -8.099 -8.772 1.000 22.777 222 THR A O 1
ATOM 3381 N N . LEU A 1 225 ? 19.542 -10.146 -9.465 1.000 26.937 223 LEU A N 1
ATOM 3382 C CA . LEU A 1 225 ? 19.673 -9.723 -10.894 1.000 28.406 223 LEU A CA 1
ATOM 3383 C C . LEU A 1 225 ? 18.360 -9.079 -11.388 1.000 26.192 223 LEU A C 1
ATOM 3384 O O . LEU A 1 225 ? 17.275 -9.700 -11.166 1.000 24.552 223 LEU A O 1
ATOM 3400 N N . MET A 1 226 ? 18.416 -7.862 -11.937 1.000 24.167 224 MET A N 1
ATOM 3401 C CA . MET A 1 226 ? 17.232 -7.063 -12.407 1.000 23.552 224 MET A CA 1
ATOM 3402 C C . MET A 1 226 ? 16.341 -6.659 -11.239 1.000 20.000 224 MET A C 1
ATOM 3403 O O . MET A 1 226 ? 15.190 -6.257 -11.511 1.000 20.558 224 MET A O 1
ATOM 3417 N N . ASN A 1 227 ? 16.819 -6.759 -10.004 1.000 18.626 225 ASN A N 1
ATOM 3418 C CA . ASN A 1 227 ? 16.001 -6.553 -8.771 1.000 18.087 225 ASN A CA 1
ATOM 3419 C C . ASN A 1 227 ? 16.996 -6.237 -7.660 1.000 18.344 225 ASN A C 1
ATOM 3420 O O . ASN A 1 227 ? 17.079 -6.995 -6.680 1.000 18.015 225 ASN A O 1
ATOM 3431 N N . ALA A 1 228 ? 17.784 -5.169 -7.871 1.000 17.704 226 ALA A N 1
ATOM 3432 C CA . ALA A 1 228 ? 19.035 -4.948 -7.135 1.000 18.011 226 ALA A CA 1
ATOM 3433 C C . ALA A 1 228 ? 18.735 -4.465 -5.726 1.000 18.232 226 ALA A C 1
ATOM 3434 O O . ALA A 1 228 ? 19.657 -4.428 -4.930 1.000 18.612 226 ALA A O 1
ATOM 3441 N N . GLN A 1 229 ? 17.489 -4.033 -5.434 1.000 17.427 227 GLN A N 1
ATOM 3442 C CA . GLN A 1 229 ? 17.082 -3.701 -4.052 1.000 18.231 227 GLN A CA 1
ATOM 3443 C C . GLN A 1 229 ? 15.820 -4.520 -3.733 1.000 15.980 227 GLN A C 1
ATOM 3444 O O . GLN A 1 229 ? 14.908 -3.909 -3.150 1.000 14.811 227 GLN A O 1
ATOM 3458 N N . SER A 1 230 ? 15.828 -5.831 -4.066 1.000 14.368 228 SER A N 1
ATOM 3459 C CA . SER A 1 230 ? 14.707 -6.773 -3.732 1.000 14.088 228 SER A CA 1
ATOM 3460 C C . SER A 1 230 ? 14.343 -6.601 -2.260 1.000 13.412 228 SER A C 1
ATOM 3461 O O . SER A 1 230 ? 15.244 -6.709 -1.371 1.000 13.877 228 SER A O 1
ATOM 3469 N N . SER A 1 231 ? 13.069 -6.393 -1.961 1.000 12.411 229 SER A N 1
ATOM 3470 C CA . SER A 1 231 ? 12.539 -6.286 -0.590 1.000 12.381 229 SER A CA 1
ATOM 3471 C C . SER A 1 231 ? 12.460 -7.689 0.040 1.000 12.948 229 SER A C 1
ATOM 3472 O O . SER A 1 231 ? 11.700 -8.538 -0.469 1.000 12.714 229 SER A O 1
ATOM 3480 N N . ARG A 1 232 ? 13.220 -7.898 1.114 1.000 13.557 230 ARG A N 1
ATOM 3481 C CA . ARG A 1 232 ? 13.164 -9.180 1.852 1.000 14.538 230 ARG A CA 1
ATOM 3482 C C . ARG A 1 232 ? 12.186 -9.067 3.023 1.000 13.828 230 ARG A C 1
ATOM 3483 O O . ARG A 1 232 ? 12.014 -10.061 3.770 1.000 13.011 230 ARG A O 1
ATOM 3504 N N . SER A 1 233 ? 11.516 -7.940 3.206 1.000 12.695 231 SER A N 1
ATOM 3505 C CA . SER A 1 233 ? 10.591 -7.701 4.315 1.000 12.491 231 SER A CA 1
ATOM 3506 C C . SER A 1 233 ? 9.361 -6.990 3.745 1.000 12.138 231 SER A C 1
ATOM 3507 O O . SER A 1 233 ? 9.504 -6.288 2.686 1.000 12.122 231 SER A O 1
ATOM 3515 N N . HIS A 1 234 ? 8.266 -7.030 4.495 1.000 11.940 232 HIS A N 1
ATOM 3516 C CA . HIS A 1 234 ? 7.100 -6.181 4.245 1.000 11.787 232 HIS A CA 1
ATOM 3517 C C . HIS A 1 234 ? 7.290 -4.886 5.023 1.000 12.073 232 HIS A C 1
ATOM 3518 O O . HIS A 1 234 ? 7.711 -4.959 6.168 1.000 12.356 232 HIS A O 1
ATOM 3533 N N . THR A 1 235 ? 7.016 -3.732 4.429 1.000 12.181 233 THR A N 1
ATOM 3534 C CA . THR A 1 235 ? 7.194 -2.474 5.207 1.000 12.934 233 THR A CA 1
ATOM 3535 C C . THR A 1 235 ? 5.913 -1.630 5.167 1.000 12.804 233 THR A C 1
ATOM 3536 O O . THR A 1 235 ? 5.139 -1.629 4.155 1.000 12.781 233 THR A O 1
ATOM 3547 N N . VAL A 1 236 ? 5.611 -1.006 6.278 1.000 13.264 234 VAL A N 1
ATOM 3548 C CA . VAL A 1 236 ? 4.424 -0.139 6.446 1.000 13.362 234 VAL A CA 1
ATOM 3549 C C . VAL A 1 236 ? 4.917 1.237 6.896 1.000 13.228 234 VAL A C 1
ATOM 3550 O O . VAL A 1 236 ? 5.463 1.344 8.007 1.000 12.516 234 VAL A O 1
ATOM 3563 N N . PHE A 1 237 ? 4.658 2.244 6.097 1.000 12.697 235 PHE A N 1
ATOM 3564 C CA . PHE A 1 237 ? 4.923 3.656 6.466 1.000 12.986 235 PHE A CA 1
ATOM 3565 C C . PHE A 1 237 ? 3.570 4.256 6.831 1.000 13.357 235 PHE A C 1
ATOM 3566 O O . PHE A 1 237 ? 2.704 4.331 5.988 1.000 12.850 235 PHE A O 1
ATOM 3583 N N . SER A 1 238 ? 3.446 4.712 8.075 1.000 13.826 236 SER A N 1
ATOM 3584 C CA . SER A 1 238 ? 2.149 5.184 8.615 1.000 14.492 236 SER A CA 1
ATOM 3585 C C . SER A 1 238 ? 2.312 6.639 8.981 1.000 13.964 236 SER A C 1
ATOM 3586 O O . SER A 1 238 ? 3.257 6.958 9.701 1.000 13.899 236 SER A O 1
ATOM 3594 N N . ILE A 1 239 ? 1.351 7.436 8.566 1.000 13.874 237 ILE A N 1
ATOM 3595 C CA . ILE A 1 239 ? 1.219 8.871 8.886 1.000 14.370 237 ILE A CA 1
ATOM 3596 C C . ILE A 1 239 ? -0.050 9.046 9.681 1.000 14.428 237 ILE A C 1
ATOM 3597 O O . ILE A 1 239 ? -1.088 8.616 9.183 1.000 14.372 237 ILE A O 1
ATOM 3613 N N . VAL A 1 240 ? 0.034 9.618 10.879 1.000 14.495 238 VAL A N 1
ATOM 3614 C CA . VAL A 1 240 ? -1.180 9.821 11.715 1.000 14.852 238 VAL A CA 1
ATOM 3615 C C . VAL A 1 240 ? -1.279 11.316 11.948 1.000 14.429 238 VAL A C 1
ATOM 3616 O O . VAL A 1 240 ? -0.243 11.892 12.375 1.000 14.393 238 VAL A O 1
ATOM 3629 N N . VAL A 1 241 ? -2.434 11.869 11.639 1.000 14.172 239 VAL A N 1
ATOM 3630 C CA A VAL A 1 241 ? -2.663 13.342 11.793 0.500 14.533 239 VAL A CA 1
ATOM 3631 C CA B VAL A 1 241 ? -2.618 13.341 11.848 0.500 14.778 239 VAL A CA 1
ATOM 3632 C C . VAL A 1 241 ? -3.809 13.543 12.780 1.000 14.887 239 VAL A C 1
ATOM 3633 O O . VAL A 1 241 ? -4.858 13.003 12.494 1.000 15.402 239 VAL A O 1
ATOM 3657 N N . HIS A 1 242 ? -3.589 14.300 13.843 1.000 15.242 240 HIS A N 1
ATOM 3658 C CA . HIS A 1 242 ? -4.618 14.830 14.762 1.000 16.167 240 HIS A CA 1
ATOM 3659 C C . HIS A 1 242 ? -4.897 16.283 14.336 1.000 16.470 240 HIS A C 1
ATOM 3660 O O . HIS A 1 242 ? -3.944 17.016 14.297 1.000 16.114 240 HIS A O 1
ATOM 3675 N N . ILE A 1 243 ? -6.155 16.617 14.010 1.000 16.805 241 ILE A N 1
ATOM 3676 C CA . ILE A 1 243 ? -6.580 17.935 13.486 1.000 17.878 241 ILE A CA 1
ATOM 3677 C C . ILE A 1 243 ? -7.684 18.452 14.393 1.000 18.662 241 ILE A C 1
ATOM 3678 O O . ILE A 1 243 ? -8.688 17.777 14.499 1.000 17.465 241 ILE A O 1
ATOM 3694 N N . ARG A 1 244 ? -7.448 19.606 15.039 1.000 19.925 242 ARG A N 1
ATOM 3695 C CA . ARG A 1 244 ? -8.451 20.275 15.909 1.000 22.647 242 ARG A CA 1
ATOM 3696 C C . ARG A 1 244 ? -8.823 21.590 15.201 1.000 24.410 242 ARG A C 1
ATOM 3697 O O . ARG A 1 244 ? -7.893 22.366 14.865 1.000 21.603 242 ARG A O 1
ATOM 3718 N N . GLU A 1 245 ? -10.107 21.796 14.939 1.000 29.181 243 GLU A N 1
ATOM 3719 C CA . GLU A 1 245 ? -10.538 22.928 14.062 1.000 37.168 243 GLU A CA 1
ATOM 3720 C C . GLU A 1 245 ? -10.487 24.205 14.894 1.000 45.581 243 GLU A C 1
ATOM 3721 O O . GLU A 1 245 ? -10.979 24.140 16.029 1.000 45.805 243 GLU A O 1
ATOM 3733 N N . ASN A 1 246 ? -9.869 25.297 14.385 1.000 53.455 244 ASN A N 1
ATOM 3734 C CA . ASN A 1 246 ? -9.875 26.608 15.094 1.000 58.602 244 ASN A CA 1
ATOM 3735 C C . ASN A 1 246 ? -8.429 27.071 15.363 1.000 60.318 244 ASN A C 1
ATOM 3736 O O . ASN A 1 246 ? -7.611 27.139 14.400 1.000 60.558 244 ASN A O 1
ATOM 3747 N N . GLU A 1 251 ? -18.415 23.291 20.705 1.000 58.663 249 GLU A N 1
ATOM 3748 C CA . GLU A 1 251 ? -17.450 22.178 20.949 1.000 59.051 249 GLU A CA 1
ATOM 3749 C C . GLU A 1 251 ? -16.266 22.325 19.975 1.000 55.509 249 GLU A C 1
ATOM 3750 O O . GLU A 1 251 ? -16.497 22.689 18.805 1.000 54.311 249 GLU A O 1
ATOM 3762 N N . ASP A 1 252 ? -15.044 22.102 20.466 1.000 53.064 250 ASP A N 1
ATOM 3763 C CA . ASP A 1 252 ? -13.825 21.858 19.643 1.000 52.039 250 ASP A CA 1
ATOM 3764 C C . ASP A 1 252 ? -13.921 20.465 18.999 1.000 48.750 250 ASP A C 1
ATOM 3765 O O . ASP A 1 252 ? -14.166 19.469 19.724 1.000 49.419 250 ASP A O 1
ATOM 3774 N N . MET A 1 253 ? -13.755 20.392 17.677 1.000 41.805 251 MET A N 1
ATOM 3775 C CA . MET A 1 253 ? -13.869 19.101 16.951 1.000 41.153 251 MET A CA 1
ATOM 3776 C C . MET A 1 253 ? -12.449 18.592 16.690 1.000 33.928 251 MET A C 1
ATOM 3777 O O . MET A 1 253 ? -11.658 19.378 16.072 1.000 32.045 251 MET A O 1
ATOM 3791 N N . LEU A 1 254 ? -12.132 17.380 17.191 1.000 29.620 252 LEU A N 1
ATOM 3792 C CA . LEU A 1 254 ? -10.846 16.701 16.891 1.000 28.544 252 LEU A CA 1
ATOM 3793 C C . LEU A 1 254 ? -11.068 15.503 15.948 1.000 25.075 252 LEU A C 1
ATOM 3794 O O . LEU A 1 254 ? -11.926 14.634 16.261 1.000 23.995 252 LEU A O 1
ATOM 3810 N N . LYS A 1 255 ? -10.368 15.488 14.809 1.000 20.765 253 LYS A N 1
ATOM 3811 C CA . LYS A 1 255 ? -10.410 14.374 13.836 1.000 20.924 253 LYS A CA 1
ATOM 3812 C C . LYS A 1 255 ? -9.026 13.723 13.849 1.000 18.582 253 LYS A C 1
ATOM 3813 O O . LYS A 1 255 ? -8.030 14.436 14.001 1.000 17.225 253 LYS A O 1
ATOM 3832 N N . ILE A 1 256 ? -8.979 12.414 13.708 1.000 17.849 254 ILE A N 1
ATOM 3833 C CA . ILE A 1 256 ? -7.720 11.669 13.585 1.000 17.560 254 ILE A CA 1
ATOM 3834 C C . ILE A 1 256 ? -7.761 10.975 12.231 1.000 16.855 254 ILE A C 1
ATOM 3835 O O . ILE A 1 256 ? -8.636 10.101 12.049 1.000 17.055 254 ILE A O 1
ATOM 3851 N N . GLY A 1 257 ? -6.836 11.320 11.343 1.000 14.954 255 GLY A N 1
ATOM 3852 C CA . GLY A 1 257 ? -6.693 10.646 10.038 1.000 14.333 255 GLY A CA 1
ATOM 3853 C C . GLY A 1 257 ? -5.441 9.772 10.024 1.000 14.231 255 GLY A C 1
ATOM 3854 O O . GLY A 1 257 ? -4.452 10.108 10.713 1.000 14.090 255 GLY A O 1
ATOM 3858 N N . LYS A 1 258 ? -5.449 8.686 9.252 1.000 13.913 256 LYS A N 1
ATOM 3859 C CA . LYS A 1 258 ? -4.262 7.830 9.131 1.000 13.771 256 LYS A CA 1
ATOM 3860 C C . LYS A 1 258 ? -4.062 7.446 7.679 1.000 12.325 256 LYS A C 1
ATOM 3861 O O . LYS A 1 258 ? -4.996 7.141 6.980 1.000 12.220 256 LYS A O 1
ATOM 3880 N N . LEU A 1 259 ? -2.811 7.434 7.257 1.000 11.431 257 LEU A N 1
ATOM 3881 C CA . LEU A 1 259 ? -2.475 6.941 5.914 1.000 11.379 257 LEU A CA 1
ATOM 3882 C C . LEU A 1 259 ? -1.374 5.913 6.036 1.000 11.136 257 LEU A C 1
ATOM 3883 O O . LEU A 1 259 ? -0.259 6.223 6.569 1.000 11.322 257 LEU A O 1
ATOM 3899 N N . ASN A 1 260 ? -1.705 4.701 5.641 1.000 11.328 258 ASN A N 1
ATOM 3900 C CA . ASN A 1 260 ? -0.774 3.557 5.727 1.000 11.597 258 ASN A CA 1
ATOM 3901 C C . ASN A 1 260 ? -0.351 3.192 4.317 1.000 11.106 258 ASN A C 1
ATOM 3902 O O . ASN A 1 260 ? -1.215 2.857 3.501 1.000 10.681 258 ASN A O 1
ATOM 3913 N N . LEU A 1 261 ? 0.927 3.307 4.051 1.000 10.772 259 LEU A N 1
ATOM 3914 C CA . LEU A 1 261 ? 1.524 3.078 2.741 1.000 10.985 259 LEU A CA 1
ATOM 3915 C C . LEU A 1 261 ? 2.403 1.836 2.801 1.000 10.872 259 LEU A C 1
ATOM 3916 O O . LEU A 1 261 ? 3.468 1.857 3.417 1.000 10.972 259 LEU A O 1
ATOM 3932 N N . VAL A 1 262 ? 1.910 0.772 2.203 1.000 10.752 260 VAL A N 1
ATOM 3933 C CA . VAL A 1 262 ? 2.469 -0.576 2.435 1.000 10.582 260 VAL A CA 1
ATOM 3934 C C . VAL A 1 262 ? 3.150 -1.110 1.184 1.000 10.604 260 VAL A C 1
ATOM 3935 O O . VAL A 1 262 ? 2.521 -1.137 0.098 1.000 10.451 260 VAL A O 1
ATOM 3948 N N . ASP A 1 263 ? 4.438 -1.485 1.368 1.000 10.789 261 ASP A N 1
ATOM 3949 C CA . ASP A 1 263 ? 5.196 -2.123 0.291 1.000 10.765 261 ASP A CA 1
ATOM 3950 C C . ASP A 1 263 ? 5.369 -3.594 0.676 1.000 10.771 261 ASP A C 1
ATOM 3951 O O . ASP A 1 263 ? 6.229 -3.853 1.528 1.000 11.035 261 ASP A O 1
ATOM 3960 N N . LEU A 1 264 ? 4.724 -4.507 0.015 1.000 10.657 262 LEU A N 1
ATOM 3961 C CA . LEU A 1 264 ? 4.901 -5.936 0.359 1.000 10.793 262 LEU A CA 1
ATOM 3962 C C . LEU A 1 264 ? 6.182 -6.459 -0.343 1.000 11.146 262 LEU A C 1
ATOM 3963 O O . LEU A 1 264 ? 6.451 -6.044 -1.507 1.000 11.389 262 LEU A O 1
ATOM 3979 N N . ALA A 1 265 ? 6.828 -7.443 0.264 1.000 11.678 263 ALA A N 1
ATOM 3980 C CA . ALA A 1 265 ? 7.804 -8.316 -0.455 1.000 11.974 263 ALA A CA 1
ATOM 3981 C C . ALA A 1 265 ? 7.061 -9.161 -1.491 1.000 11.948 263 ALA A C 1
ATOM 3982 O O . ALA A 1 265 ? 5.885 -9.405 -1.287 1.000 12.035 263 ALA A O 1
ATOM 3989 N N . GLY A 1 266 ? 7.708 -9.581 -2.571 1.000 12.229 264 GLY A N 1
ATOM 3990 C CA . GLY A 1 266 ? 7.106 -10.216 -3.746 1.000 12.315 264 GLY A CA 1
ATOM 3991 C C . GLY A 1 266 ? 7.095 -11.740 -3.617 1.000 13.414 264 GLY A C 1
ATOM 3992 O O . GLY A 1 266 ? 8.009 -12.289 -3.005 1.000 13.520 264 GLY A O 1
ATOM 3996 N N . SER A 1 267 ? 6.048 -12.356 -4.159 1.000 14.150 265 SER A N 1
ATOM 3997 C CA . SER A 1 267 ? 5.967 -13.819 -4.263 1.000 15.407 265 SER A CA 1
ATOM 3998 C C . SER A 1 267 ? 7.004 -14.324 -5.277 1.000 16.235 265 SER A C 1
ATOM 3999 O O . SER A 1 267 ? 7.317 -13.617 -6.249 1.000 15.265 265 SER A O 1
ATOM 4007 N N . GLU A 1 268 ? 7.433 -15.557 -5.099 1.000 18.632 266 GLU A N 1
ATOM 4008 C CA . GLU A 1 268 ? 8.318 -16.168 -6.086 1.000 21.245 266 GLU A CA 1
ATOM 4009 C C . GLU A 1 268 ? 7.941 -17.644 -6.251 1.000 25.692 266 GLU A C 1
ATOM 4010 O O . GLU A 1 268 ? 7.798 -18.322 -5.227 1.000 26.474 266 GLU A O 1
ATOM 4022 N N . ASN A 1 269 ? 7.812 -18.040 -7.522 1.000 29.428 267 ASN A N 1
ATOM 4023 C CA . ASN A 1 269 ? 7.512 -19.406 -8.014 1.000 35.677 267 ASN A CA 1
ATOM 4024 C C . ASN A 1 269 ? 8.694 -20.279 -7.607 1.000 36.668 267 ASN A C 1
ATOM 4025 O O . ASN A 1 269 ? 9.817 -20.034 -8.078 1.000 38.192 267 ASN A O 1
ATOM 4036 N N . VAL A 1 270 ? 8.467 -21.179 -6.677 1.000 40.694 268 VAL A N 1
ATOM 4037 C CA . VAL A 1 270 ? 9.562 -21.932 -6.023 1.000 42.254 268 VAL A CA 1
ATOM 4038 C C . VAL A 1 270 ? 9.787 -23.210 -6.825 1.000 40.415 268 VAL A C 1
ATOM 4039 O O . VAL A 1 270 ? 10.851 -23.729 -6.557 1.000 39.509 268 VAL A O 1
ATOM 4052 N N . GLU A 1 276 ? 19.292 -22.367 -1.906 1.000 45.517 274 GLU A N 1
ATOM 4053 C CA . GLU A 1 276 ? 18.535 -23.658 -1.881 1.000 46.942 274 GLU A CA 1
ATOM 4054 C C . GLU A 1 276 ? 18.427 -24.195 -0.447 1.000 45.293 274 GLU A C 1
ATOM 4055 O O . GLU A 1 276 ? 17.379 -24.756 -0.099 1.000 41.542 274 GLU A O 1
ATOM 4067 N N . LYS A 1 277 ? 19.472 -24.016 0.367 1.000 43.547 275 LYS A N 1
ATOM 4068 C CA . LYS A 1 277 ? 19.297 -23.765 1.820 1.000 39.608 275 LYS A CA 1
ATOM 4069 C C . LYS A 1 277 ? 19.760 -22.354 2.114 1.000 32.598 275 LYS A C 1
ATOM 4070 O O . LYS A 1 277 ? 20.394 -21.772 1.252 1.000 32.808 275 LYS A O 1
ATOM 4089 N N . GLY A 1 278 ? 19.459 -21.853 3.305 1.000 28.474 276 GLY A N 1
ATOM 4090 C CA . GLY A 1 278 ? 20.019 -20.588 3.777 1.000 26.948 276 GLY A CA 1
ATOM 4091 C C . GLY A 1 278 ? 18.961 -19.554 4.018 1.000 24.103 276 GLY A C 1
ATOM 4092 O O . GLY A 1 278 ? 17.745 -19.886 3.830 1.000 24.072 276 GLY A O 1
ATOM 4096 N N . ILE A 1 279 ? 19.412 -18.465 4.633 1.000 22.342 277 ILE A N 1
ATOM 4097 C CA A ILE A 1 279 ? 18.553 -17.306 4.976 0.500 22.203 277 ILE A CA 1
ATOM 4098 C CA B ILE A 1 279 ? 18.532 -17.323 4.988 0.500 22.386 277 ILE A CA 1
ATOM 4099 C C . ILE A 1 279 ? 17.733 -16.919 3.742 1.000 21.679 277 ILE A C 1
ATOM 4100 O O . ILE A 1 279 ? 16.525 -16.655 3.938 1.000 21.615 277 ILE A O 1
ATOM 4130 N N . ARG A 1 280 ? 18.316 -16.928 2.549 1.000 20.695 278 ARG A N 1
ATOM 4131 C CA . ARG A 1 280 ? 17.513 -16.526 1.347 1.000 23.560 278 ARG A CA 1
ATOM 4132 C C . ARG A 1 280 ? 16.253 -17.383 1.182 1.000 23.109 278 ARG A C 1
ATOM 4133 O O . ARG A 1 280 ? 15.168 -16.847 0.790 1.000 21.020 278 ARG A O 1
ATOM 4154 N N . VAL A 1 281 ? 16.404 -18.703 1.306 1.000 22.029 279 VAL A N 1
ATOM 4155 C CA . VAL A 1 281 ? 15.282 -19.645 1.114 1.000 23.214 279 VAL A CA 1
ATOM 4156 C C . VAL A 1 281 ? 14.302 -19.474 2.282 1.000 21.801 279 VAL A C 1
ATOM 4157 O O . VAL A 1 281 ? 13.075 -19.515 1.990 1.000 22.131 279 VAL A O 1
ATOM 4170 N N . ARG A 1 282 ? 14.777 -19.293 3.528 1.000 20.233 280 ARG A N 1
ATOM 4171 C CA . ARG A 1 282 ? 13.866 -19.059 4.691 1.000 19.831 280 ARG A CA 1
ATOM 4172 C C . ARG A 1 282 ? 13.040 -17.765 4.494 1.000 18.655 280 ARG A C 1
ATOM 4173 O O . ARG A 1 282 ? 11.783 -17.775 4.781 1.000 17.986 280 ARG A O 1
ATOM 4194 N N . GLU A 1 283 ? 13.657 -16.741 3.943 1.000 17.041 281 GLU A N 1
ATOM 4195 C CA . GLU A 1 283 ? 12.941 -15.491 3.575 1.000 16.644 281 GLU A CA 1
ATOM 4196 C C . GLU A 1 283 ? 11.895 -15.809 2.515 1.000 16.876 281 GLU A C 1
ATOM 4197 O O . GLU A 1 283 ? 10.721 -15.442 2.698 1.000 15.926 281 GLU A O 1
ATOM 4209 N N . THR A 1 284 ? 12.244 -16.536 1.442 1.000 17.650 282 THR A N 1
ATOM 4210 C CA . THR A 1 284 ? 11.290 -16.846 0.376 1.000 18.945 282 THR A CA 1
ATOM 4211 C C . THR A 1 284 ? 10.117 -17.631 0.964 1.000 19.544 282 THR A C 1
ATOM 4212 O O . THR A 1 284 ? 8.959 -17.390 0.520 1.000 18.651 282 THR A O 1
ATOM 4223 N N . VAL A 1 285 ? 10.382 -18.577 1.857 1.000 20.329 283 VAL A N 1
ATOM 4224 C CA . VAL A 1 285 ? 9.302 -19.418 2.444 1.000 21.471 283 VAL A CA 1
ATOM 4225 C C . VAL A 1 285 ? 8.384 -18.520 3.271 1.000 19.661 283 VAL A C 1
ATOM 4226 O O . VAL A 1 285 ? 7.109 -18.621 3.116 1.000 19.678 283 VAL A O 1
ATOM 4239 N N . ASN A 1 286 ? 8.956 -17.635 4.085 1.000 18.402 284 ASN A N 1
ATOM 4240 C CA . ASN A 1 286 ? 8.152 -16.757 4.971 1.000 17.785 284 ASN A CA 1
ATOM 4241 C C . ASN A 1 286 ? 7.377 -15.752 4.121 1.000 16.522 284 ASN A C 1
ATOM 4242 O O . ASN A 1 286 ? 6.150 -15.571 4.432 1.000 15.572 284 ASN A O 1
ATOM 4253 N N . ILE A 1 287 ? 8.003 -15.154 3.108 1.000 15.558 285 ILE A N 1
ATOM 4254 C CA . ILE A 1 287 ? 7.313 -14.180 2.215 1.000 15.242 285 ILE A CA 1
ATOM 4255 C C . ILE A 1 287 ? 6.155 -14.912 1.519 1.000 15.670 285 ILE A C 1
ATOM 4256 O O . ILE A 1 287 ? 4.993 -14.481 1.561 1.000 14.658 285 ILE A O 1
ATOM 4272 N N . ASN A 1 288 ? 6.440 -16.051 0.902 1.000 16.223 286 ASN A N 1
ATOM 4273 C CA . ASN A 1 288 ? 5.385 -16.758 0.143 1.000 17.347 286 ASN A CA 1
ATOM 4274 C C . ASN A 1 288 ? 4.253 -17.191 1.091 1.000 17.199 286 ASN A C 1
ATOM 4275 O O . ASN A 1 288 ? 3.089 -17.057 0.679 1.000 16.693 286 ASN A O 1
ATOM 4286 N N . GLN A 1 289 ? 4.548 -17.720 2.295 1.000 17.839 287 GLN A N 1
ATOM 4287 C CA . GLN A 1 289 ? 3.497 -18.141 3.269 1.000 19.372 287 GLN A CA 1
ATOM 4288 C C . GLN A 1 289 ? 2.632 -16.949 3.732 1.000 17.546 287 GLN A C 1
ATOM 4289 O O . GLN A 1 289 ? 1.407 -17.091 3.762 1.000 16.989 287 GLN A O 1
ATOM 4303 N N . SER A 1 290 ? 3.222 -15.820 4.081 1.000 16.104 288 SER A N 1
ATOM 4304 C CA . SER A 1 290 ? 2.480 -14.609 4.473 1.000 15.497 288 SER A CA 1
ATOM 4305 C C . SER A 1 290 ? 1.609 -14.166 3.288 1.000 15.086 288 SER A C 1
ATOM 4306 O O . SER A 1 290 ? 0.447 -13.737 3.514 1.000 14.466 288 SER A O 1
ATOM 4314 N N . LEU A 1 291 ? 2.099 -14.221 2.040 1.000 14.699 289 LEU A N 1
ATOM 4315 C CA . LEU A 1 291 ? 1.238 -13.832 0.872 1.000 14.633 289 LEU A CA 1
ATOM 4316 C C . LEU A 1 291 ? 0.165 -14.885 0.625 1.000 14.975 289 LEU A C 1
ATOM 4317 O O . LEU A 1 291 ? -0.970 -14.490 0.268 1.000 14.595 289 LEU A O 1
ATOM 4333 N N . LEU A 1 292 ? 0.434 -16.166 0.850 1.000 15.430 290 LEU A N 1
ATOM 4334 C CA . LEU A 1 292 ? -0.620 -17.149 0.702 1.000 16.649 290 LEU A CA 1
ATOM 4335 C C . LEU A 1 292 ? -1.717 -16.845 1.733 1.000 15.589 290 LEU A C 1
ATOM 4336 O O . LEU A 1 292 ? -2.915 -16.918 1.353 1.000 15.378 290 LEU A O 1
ATOM 4352 N N . THR A 1 293 ? -1.338 -16.479 2.945 1.000 15.093 291 THR A N 1
ATOM 4353 C CA . THR A 1 293 ? -2.333 -16.141 3.986 1.000 15.262 291 THR A CA 1
ATOM 4354 C C . THR A 1 293 ? -3.134 -14.928 3.519 1.000 14.484 291 THR A C 1
ATOM 4355 O O . THR A 1 293 ? -4.412 -14.947 3.651 1.000 13.974 291 THR A O 1
ATOM 4366 N N . LEU A 1 294 ? -2.493 -13.897 2.984 1.000 13.847 292 LEU A N 1
ATOM 4367 C CA . LEU A 1 294 ? -3.236 -12.725 2.429 1.000 13.888 292 LEU A CA 1
ATOM 4368 C C . LEU A 1 294 ? -4.227 -13.166 1.329 1.000 13.814 292 LEU A C 1
ATOM 4369 O O . LEU A 1 294 ? -5.417 -12.729 1.317 1.000 13.454 292 LEU A O 1
ATOM 4385 N N . GLY A 1 295 ? -3.822 -14.061 0.437 1.000 14.166 293 GLY A N 1
ATOM 4386 C CA . GLY A 1 295 ? -4.767 -14.635 -0.551 1.000 14.875 293 GLY A CA 1
ATOM 4387 C C . GLY A 1 295 ? -5.940 -15.358 0.113 1.000 15.147 293 GLY A C 1
ATOM 4388 O O . GLY A 1 295 ? -7.071 -15.246 -0.388 1.000 15.263 293 GLY A O 1
ATOM 4392 N N . ARG A 1 296 ? -5.679 -16.154 1.131 1.000 16.027 294 ARG A N 1
ATOM 4393 C CA . ARG A 1 296 ? -6.746 -16.886 1.889 1.000 17.003 294 ARG A CA 1
ATOM 4394 C C . ARG A 1 296 ? -7.686 -15.883 2.538 1.000 16.107 294 ARG A C 1
ATOM 4395 O O . ARG A 1 296 ? -8.921 -16.156 2.596 1.000 15.400 294 ARG A O 1
ATOM 4416 N N . VAL A 1 297 ? -7.160 -14.775 3.041 1.000 14.906 295 VAL A N 1
ATOM 4417 C CA . VAL A 1 297 ? -7.997 -13.713 3.680 1.000 14.653 295 VAL A CA 1
ATOM 4418 C C . VAL A 1 297 ? -8.895 -13.081 2.601 1.000 14.659 295 VAL A C 1
ATOM 4419 O O . VAL A 1 297 ? -10.122 -12.966 2.842 1.000 14.003 295 VAL A O 1
ATOM 4432 N N . ILE A 1 298 ? -8.331 -12.756 1.450 1.000 14.868 296 ILE A N 1
ATOM 4433 C CA . ILE A 1 298 ? -9.105 -12.164 0.317 1.000 15.111 296 ILE A CA 1
ATOM 4434 C C . ILE A 1 298 ? -10.209 -13.166 -0.089 1.000 15.768 296 ILE A C 1
ATOM 4435 O O . ILE A 1 298 ? -11.371 -12.752 -0.215 1.000 15.425 296 ILE A O 1
ATOM 4451 N N . THR A 1 299 ? -9.853 -14.428 -0.265 1.000 14.253 297 THR A N 1
ATOM 4452 C CA . THR A 1 299 ? -10.800 -15.460 -0.718 1.000 16.064 297 THR A CA 1
ATOM 4453 C C . THR A 1 299 ? -11.890 -15.655 0.321 1.000 15.401 297 THR A C 1
ATOM 4454 O O . THR A 1 299 ? -13.048 -15.801 -0.101 1.000 15.285 297 THR A O 1
ATOM 4465 N N . ALA A 1 300 ? -11.542 -15.705 1.604 1.000 15.219 298 ALA A N 1
ATOM 4466 C CA . ALA A 1 300 ? -12.538 -15.886 2.684 1.000 15.360 298 ALA A CA 1
ATOM 4467 C C . ALA A 1 300 ? -13.541 -14.721 2.679 1.000 15.578 298 ALA A C 1
ATOM 4468 O O . ALA A 1 300 ? -14.745 -14.914 2.820 1.000 15.597 298 ALA A O 1
ATOM 4475 N N . LEU A 1 301 ? -13.041 -13.506 2.530 1.000 15.901 299 LEU A N 1
ATOM 4476 C CA . LEU A 1 301 ? -13.888 -12.307 2.500 1.000 16.070 299 LEU A CA 1
ATOM 4477 C C . LEU A 1 301 ? -14.836 -12.369 1.313 1.000 17.056 299 LEU A C 1
ATOM 4478 O O . LEU A 1 301 ? -16.080 -12.223 1.575 1.000 18.322 299 LEU A O 1
ATOM 4494 N N . VAL A 1 302 ? -14.338 -12.676 0.120 1.000 16.968 300 VAL A N 1
ATOM 4495 C CA . VAL A 1 302 ? -15.178 -12.622 -1.107 1.000 18.410 300 VAL A CA 1
ATOM 4496 C C . VAL A 1 302 ? -16.111 -13.845 -1.165 1.000 18.258 300 VAL A C 1
ATOM 4497 O O . VAL A 1 302 ? -17.276 -13.682 -1.644 1.000 18.634 300 VAL A O 1
ATOM 4510 N N . ASP A 1 303 ? -15.669 -14.986 -0.701 1.000 17.672 301 ASP A N 1
ATOM 4511 C CA . ASP A 1 303 ? -16.529 -16.215 -0.636 1.000 18.906 301 ASP A CA 1
ATOM 4512 C C . ASP A 1 303 ? -17.590 -16.046 0.468 1.000 19.231 301 ASP A C 1
ATOM 4513 O O . ASP A 1 303 ? -18.582 -16.773 0.457 1.000 17.296 301 ASP A O 1
ATOM 4522 N N . ARG A 1 304 ? -17.371 -15.155 1.440 1.000 19.716 302 ARG A N 1
ATOM 4523 C CA . ARG A 1 304 ? -18.164 -15.007 2.687 1.000 20.479 302 ARG A CA 1
ATOM 4524 C C . ARG A 1 304 ? -18.101 -16.276 3.538 1.000 21.026 302 ARG A C 1
ATOM 4525 O O . ARG A 1 304 ? -19.190 -16.713 4.061 1.000 21.380 302 ARG A O 1
ATOM 4546 N N . ALA A 1 305 ? -16.910 -16.790 3.769 1.000 19.452 303 ALA A N 1
ATOM 4547 C CA . ALA A 1 305 ? -16.585 -17.910 4.664 1.000 21.349 303 ALA A CA 1
ATOM 4548 C C . ALA A 1 305 ? -16.736 -17.384 6.096 1.000 23.495 303 ALA A C 1
ATOM 4549 O O . ALA A 1 305 ? -16.549 -16.175 6.359 1.000 24.539 303 ALA A O 1
ATOM 4556 N N . PRO A 1 306 ? -17.223 -18.176 7.065 1.000 23.345 304 PRO A N 1
ATOM 4557 C CA . PRO A 1 306 ? -17.448 -17.642 8.412 1.000 24.643 304 PRO A CA 1
ATOM 4558 C C . PRO A 1 306 ? -16.153 -17.247 9.143 1.000 26.361 304 PRO A C 1
ATOM 4559 O O . PRO A 1 306 ? -16.219 -16.389 10.021 1.000 29.648 304 PRO A O 1
ATOM 4570 N N . HIS A 1 307 ? -15.009 -17.848 8.832 1.000 24.422 305 HIS A N 1
ATOM 4571 C CA . HIS A 1 307 ? -13.730 -17.572 9.533 1.000 25.327 305 HIS A CA 1
ATOM 4572 C C . HIS A 1 307 ? -12.817 -16.898 8.500 1.000 23.890 305 HIS A C 1
ATOM 4573 O O . HIS A 1 307 ? -12.463 -17.572 7.479 1.000 24.420 305 HIS A O 1
ATOM 4588 N N . VAL A 1 308 ? -12.383 -15.686 8.789 1.000 20.884 306 VAL A N 1
ATOM 4589 C CA . VAL A 1 308 ? -11.379 -15.042 7.906 1.000 19.730 306 VAL A CA 1
ATOM 4590 C C . VAL A 1 308 ? -10.049 -15.165 8.620 1.000 20.042 306 VAL A C 1
ATOM 4591 O O . VAL A 1 308 ? -9.952 -14.690 9.755 1.000 19.963 306 VAL A O 1
ATOM 4604 N N . PRO A 1 309 ? -9.046 -15.858 8.022 1.000 19.673 307 PRO A N 1
ATOM 4605 C CA . PRO A 1 309 ? -7.866 -16.282 8.774 1.000 20.622 307 PRO A CA 1
ATOM 4606 C C . PRO A 1 309 ? -6.828 -15.174 9.003 1.000 20.131 307 PRO A C 1
ATOM 4607 O O . PRO A 1 309 ? -5.636 -15.365 8.806 1.000 18.900 307 PRO A O 1
ATOM 4618 N N . TYR A 1 310 ? -7.279 -14.004 9.461 1.000 19.882 308 TYR A N 1
ATOM 4619 C CA . TYR A 1 310 ? -6.313 -12.892 9.678 1.000 19.955 308 TYR A CA 1
ATOM 4620 C C . TYR A 1 310 ? -5.184 -13.307 10.621 1.000 22.556 308 TYR A C 1
ATOM 4621 O O . TYR A 1 310 ? -4.006 -12.888 10.457 1.000 20.357 308 TYR A O 1
ATOM 4639 N N . ARG A 1 311 ? -5.504 -14.096 11.652 1.000 22.994 309 ARG A N 1
ATOM 4640 C CA . ARG A 1 311 ? -4.507 -14.357 12.701 1.000 27.280 309 ARG A CA 1
ATOM 4641 C C . ARG A 1 311 ? -3.484 -15.350 12.167 1.000 25.654 309 ARG A C 1
ATOM 4642 O O . ARG A 1 311 ? -2.594 -15.596 12.868 1.000 28.472 309 ARG A O 1
ATOM 4663 N N . GLU A 1 312 ? -3.586 -15.886 10.954 1.000 24.790 310 GLU A N 1
ATOM 4664 C CA . GLU A 1 312 ? -2.641 -16.957 10.555 1.000 24.251 310 GLU A CA 1
ATOM 4665 C C . GLU A 1 312 ? -1.319 -16.372 10.112 1.000 23.217 310 GLU A C 1
ATOM 4666 O O . GLU A 1 312 ? -0.394 -17.167 9.813 1.000 23.233 310 GLU A O 1
ATOM 4678 N N . SER A 1 313 ? -1.239 -15.042 9.990 1.000 21.226 311 SER A N 1
ATOM 4679 C CA A SER A 1 313 ? 0.024 -14.346 9.622 0.500 21.079 311 SER A CA 1
ATOM 4680 C CA B SER A 1 313 ? 0.073 -14.404 9.748 0.500 20.651 311 SER A CA 1
ATOM 4681 C C . SER A 1 313 ? 0.135 -13.002 10.365 1.000 19.989 311 SER A C 1
ATOM 4682 O O . SER A 1 313 ? -0.887 -12.288 10.488 1.000 19.591 311 SER A O 1
ATOM 4696 N N . LYS A 1 314 ? 1.344 -12.597 10.736 1.000 20.690 312 LYS A N 1
ATOM 4697 C CA . LYS A 1 314 ? 1.524 -11.233 11.279 1.000 19.756 312 LYS A CA 1
ATOM 4698 C C . LYS A 1 314 ? 1.099 -10.250 10.195 1.000 18.162 312 LYS A C 1
ATOM 4699 O O . LYS A 1 314 ? 0.599 -9.143 10.573 1.000 17.484 312 LYS A O 1
ATOM 4718 N N . LEU A 1 315 ? 1.378 -10.535 8.911 1.000 16.409 313 LEU A N 1
ATOM 4719 C CA . LEU A 1 315 ? 1.013 -9.574 7.830 1.000 15.875 313 LEU A CA 1
ATOM 4720 C C . LEU A 1 315 ? -0.491 -9.314 7.828 1.000 15.258 313 LEU A C 1
ATOM 4721 O O . LEU A 1 315 ? -0.930 -8.153 7.736 1.000 15.311 313 LEU A O 1
ATOM 4737 N N . THR A 1 316 ? -1.281 -10.362 7.915 1.000 15.644 314 THR A N 1
ATOM 4738 C CA . THR A 1 316 ? -2.753 -10.225 7.821 1.000 15.366 314 THR A CA 1
ATOM 4739 C C . THR A 1 316 ? -3.302 -9.690 9.149 1.000 15.958 314 THR A C 1
ATOM 4740 O O . THR A 1 316 ? -4.378 -9.071 9.124 1.000 14.596 314 THR A O 1
ATOM 4751 N N . ARG A 1 317 ? -2.601 -9.876 10.261 1.000 16.512 315 ARG A N 1
ATOM 4752 C CA . ARG A 1 317 ? -2.961 -9.160 11.502 1.000 18.685 315 ARG A CA 1
ATOM 4753 C C . ARG A 1 317 ? -2.803 -7.662 11.301 1.000 18.045 315 ARG A C 1
ATOM 4754 O O . ARG A 1 317 ? -3.725 -6.934 11.672 1.000 18.015 315 ARG A O 1
ATOM 4775 N N . LEU A 1 318 ? -1.677 -7.221 10.703 1.000 18.356 316 LEU A N 1
ATOM 4776 C CA . LEU A 1 318 ? -1.438 -5.790 10.397 1.000 18.874 316 LEU A CA 1
ATOM 4777 C C . LEU A 1 318 ? -2.455 -5.246 9.397 1.000 17.543 316 LEU A C 1
ATOM 4778 O O . LEU A 1 318 ? -2.862 -4.053 9.499 1.000 19.817 316 LEU A O 1
ATOM 4794 N N . LEU A 1 319 ? -2.824 -6.013 8.383 1.000 16.125 317 LEU A N 1
ATOM 4795 C CA . LEU A 1 319 ? -3.675 -5.548 7.277 1.000 16.217 317 LEU A CA 1
ATOM 4796 C C . LEU A 1 319 ? -5.154 -5.779 7.628 1.000 15.765 317 LEU A C 1
ATOM 4797 O O . LEU A 1 319 ? -6.013 -5.377 6.821 1.000 15.857 317 LEU A O 1
ATOM 4813 N N . GLN A 1 320 ? -5.450 -6.419 8.775 1.000 16.006 318 GLN A N 1
ATOM 4814 C CA . GLN A 1 320 ? -6.852 -6.800 9.072 1.000 16.998 318 GLN A CA 1
ATOM 4815 C C . GLN A 1 320 ? -7.801 -5.610 8.926 1.000 17.134 318 GLN A C 1
ATOM 4816 O O . GLN A 1 320 ? -8.871 -5.768 8.300 1.000 16.429 318 GLN A O 1
ATOM 4830 N N . GLU A 1 321 ? -7.514 -4.487 9.572 1.000 18.630 319 GLU A N 1
ATOM 4831 C CA . GLU A 1 321 ? -8.398 -3.304 9.475 1.000 20.022 319 GLU A CA 1
ATOM 4832 C C . GLU A 1 321 ? -8.626 -2.883 8.025 1.000 18.131 319 GLU A C 1
ATOM 4833 O O . GLU A 1 321 ? -9.715 -2.366 7.685 1.000 17.602 319 GLU A O 1
ATOM 4845 N N . SER A 1 322 ? -7.617 -3.049 7.173 1.000 16.416 320 SER A N 1
ATOM 4846 C CA . SER A 1 322 ? -7.672 -2.607 5.756 1.000 15.799 320 SER A CA 1
ATOM 4847 C C . SER A 1 322 ? -8.472 -3.570 4.877 1.000 15.455 320 SER A C 1
ATOM 4848 O O . SER A 1 322 ? -8.863 -3.166 3.759 1.000 14.447 320 SER A O 1
ATOM 4856 N N . LEU A 1 323 ? -8.771 -4.790 5.352 1.000 15.660 321 LEU A N 1
ATOM 4857 C CA . LEU A 1 323 ? -9.414 -5.844 4.519 1.000 16.470 321 LEU A CA 1
ATOM 4858 C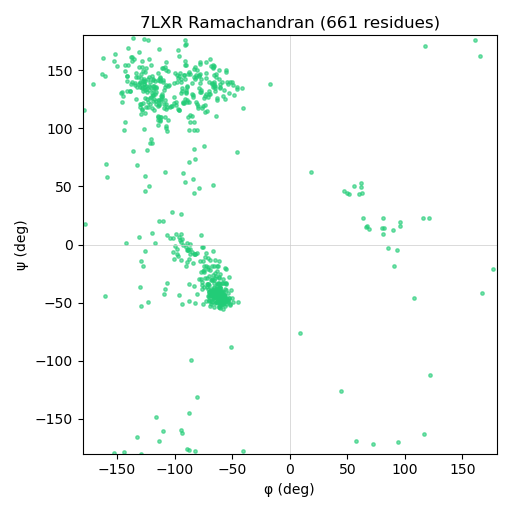 C . LEU A 1 323 ? -10.761 -6.243 5.124 1.000 16.850 321 LEU A C 1
ATOM 4859 O O . LEU A 1 323 ? -10.760 -7.127 5.946 1.000 18.558 321 LEU A O 1
ATOM 4875 N N . GLY A 1 324 ? -11.815 -5.527 4.762 1.000 17.470 322 GLY A N 1
ATOM 4876 C CA . GLY A 1 324 ? -13.208 -5.712 5.255 1.000 17.876 322 GLY A CA 1
ATOM 4877 C C . GLY A 1 324 ? -13.462 -4.878 6.511 1.000 19.232 322 GLY A C 1
ATOM 4878 O O . GLY A 1 324 ? -14.515 -5.043 7.153 1.000 20.414 322 GLY A O 1
ATOM 4882 N N . GLY A 1 325 ? -12.569 -3.961 6.831 1.000 18.083 323 GLY A N 1
ATOM 4883 C CA . GLY A 1 325 ? -12.614 -3.178 8.085 1.000 19.449 323 GLY A CA 1
ATOM 4884 C C . GLY A 1 325 ? -12.949 -1.712 7.865 1.000 20.224 323 GLY A C 1
ATOM 4885 O O . GLY A 1 325 ? -13.470 -1.380 6.813 1.000 21.626 323 GLY A O 1
ATOM 4889 N N . ARG A 1 326 ? -12.638 -0.871 8.835 1.000 21.039 324 ARG A N 1
ATOM 4890 C CA . ARG A 1 326 ? -13.009 0.568 8.873 1.000 22.209 324 ARG A CA 1
ATOM 4891 C C . ARG A 1 326 ? -11.855 1.385 8.258 1.000 19.932 324 ARG A C 1
ATOM 4892 O O . ARG A 1 326 ? -11.170 2.173 8.987 1.000 21.812 324 ARG A O 1
ATOM 4913 N N . THR A 1 327 ? -11.594 1.111 6.986 1.000 17.312 325 THR A N 1
ATOM 4914 C CA A THR A 1 327 ? -10.602 1.885 6.208 0.500 16.531 325 THR A CA 1
ATOM 4915 C CA B THR A 1 327 ? -10.505 1.711 6.165 0.500 16.291 325 THR A CA 1
ATOM 4916 C C . THR A 1 327 ? -11.065 2.054 4.773 1.000 15.763 325 THR A C 1
ATOM 4917 O O . THR A 1 327 ? -11.892 1.226 4.253 1.000 15.318 325 THR A O 1
ATOM 4937 N N . LYS A 1 328 ? -10.520 3.062 4.099 1.000 14.856 326 LYS A N 1
ATOM 4938 C CA . LYS A 1 328 ? -10.558 3.171 2.650 1.000 14.945 326 LYS A CA 1
ATOM 4939 C C . LYS A 1 328 ? -9.285 2.514 2.176 1.000 13.855 326 LYS A C 1
ATOM 4940 O O . LYS A 1 328 ? -8.239 2.984 2.577 1.000 13.519 326 LYS A O 1
ATOM 4959 N N . THR A 1 329 ? -9.370 1.510 1.334 1.000 13.258 327 THR A N 1
ATOM 4960 C CA . THR A 1 329 ? -8.185 0.738 0.946 1.000 12.431 327 THR A CA 1
ATOM 4961 C C . THR A 1 329 ? -8.093 0.714 -0.545 1.000 12.365 327 THR A C 1
ATOM 4962 O O . THR A 1 329 ? -9.093 0.406 -1.212 1.000 12.990 327 THR A O 1
ATOM 4973 N N . SER A 1 330 ? -6.896 0.885 -1.021 1.000 11.990 328 SER A N 1
ATOM 4974 C CA . SER A 1 330 ? -6.587 0.771 -2.444 1.000 12.371 328 SER A CA 1
ATOM 4975 C C . SER A 1 330 ? -5.463 -0.235 -2.604 1.000 12.207 328 SER A C 1
ATOM 4976 O O . SER A 1 330 ? -4.428 -0.103 -1.942 1.000 13.174 328 SER A O 1
ATOM 4984 N N . ILE A 1 331 ? -5.537 -1.032 -3.613 1.000 11.958 329 ILE A N 1
ATOM 4985 C CA . ILE A 1 331 ? -4.512 -2.045 -3.872 1.000 12.025 329 ILE A CA 1
ATOM 4986 C C . ILE A 1 331 ? -3.888 -1.708 -5.214 1.000 12.030 329 ILE A C 1
ATOM 4987 O O . ILE A 1 331 ? -4.612 -1.559 -6.196 1.000 12.191 329 ILE A O 1
ATOM 5003 N N . ILE A 1 332 ? -2.555 -1.759 -5.293 1.000 12.181 330 ILE A N 1
ATOM 5004 C CA . ILE A 1 332 ? -1.827 -1.712 -6.581 1.000 12.439 330 ILE A CA 1
ATOM 5005 C C . ILE A 1 332 ? -1.206 -3.097 -6.755 1.000 12.147 330 ILE A C 1
ATOM 5006 O O . ILE A 1 332 ? -0.200 -3.365 -6.123 1.000 12.608 330 ILE A O 1
ATOM 5022 N N . ALA A 1 333 ? -1.744 -3.837 -7.697 1.000 12.503 331 ALA A N 1
ATOM 5023 C CA . ALA A 1 333 ? -1.234 -5.166 -8.121 1.000 12.371 331 ALA A CA 1
ATOM 5024 C C . ALA A 1 333 ? -0.216 -4.914 -9.243 1.000 12.493 331 ALA A C 1
ATOM 5025 O O . ALA A 1 333 ? -0.543 -4.233 -10.226 1.000 12.669 331 ALA A O 1
ATOM 5032 N N . THR A 1 334 ? 0.988 -5.402 -9.062 1.000 12.157 332 THR A N 1
ATOM 5033 C CA . THR A 1 334 ? 2.097 -5.176 -10.034 1.000 12.176 332 THR A CA 1
ATOM 5034 C C . THR A 1 334 ? 2.329 -6.479 -10.752 1.000 12.275 332 THR A C 1
ATOM 5035 O O . THR A 1 334 ? 2.364 -7.555 -10.050 1.000 11.982 332 THR A O 1
ATOM 5046 N N . ILE A 1 335 ? 2.512 -6.400 -12.063 1.000 12.513 333 ILE A N 1
ATOM 5047 C CA . ILE A 1 335 ? 2.782 -7.613 -12.858 1.000 13.227 333 ILE A CA 1
ATOM 5048 C C . ILE A 1 335 ? 3.895 -7.345 -13.891 1.000 14.186 333 ILE A C 1
ATOM 5049 O O . ILE A 1 335 ? 4.185 -6.231 -14.250 1.000 14.187 333 ILE A O 1
ATOM 5065 N N . SER A 1 336 ? 4.499 -8.425 -14.291 1.000 15.699 334 SER A N 1
ATOM 5066 C CA . SER A 1 336 ? 5.421 -8.512 -15.428 1.000 18.109 334 SER A CA 1
ATOM 5067 C C . SER A 1 336 ? 4.648 -8.778 -16.713 1.000 18.737 334 SER A C 1
ATOM 5068 O O . SER A 1 336 ? 3.668 -9.500 -16.671 1.000 19.021 334 SER A O 1
ATOM 5076 N N . PRO A 1 337 ? 5.092 -8.295 -17.901 1.000 20.312 335 PRO A N 1
ATOM 5077 C CA . PRO A 1 337 ? 4.399 -8.587 -19.153 1.000 20.403 335 PRO A CA 1
ATOM 5078 C C . PRO A 1 337 ? 4.844 -9.904 -19.829 1.000 20.025 335 PRO A C 1
ATOM 5079 O O . PRO A 1 337 ? 4.229 -10.191 -20.838 1.000 20.459 335 PRO A O 1
ATOM 5090 N N . GLY A 1 338 ? 5.898 -10.565 -19.330 1.000 19.688 336 GLY A N 1
ATOM 5091 C CA . GLY A 1 338 ? 6.555 -11.722 -19.964 1.000 20.432 336 GLY A CA 1
ATOM 5092 C C . GLY A 1 338 ? 5.798 -13.021 -19.809 1.000 20.748 336 GLY A C 1
ATOM 5093 O O . GLY A 1 338 ? 5.249 -13.291 -18.728 1.000 20.564 336 GLY A O 1
ATOM 5097 N N . HIS A 1 339 ? 5.803 -13.862 -20.849 1.000 21.152 337 HIS A N 1
ATOM 5098 C CA . HIS A 1 339 ? 5.219 -15.230 -20.838 1.000 21.393 337 HIS A CA 1
ATOM 5099 C C . HIS A 1 339 ? 5.866 -16.113 -19.757 1.000 21.366 337 HIS A C 1
ATOM 5100 O O . HIS A 1 339 ? 5.121 -16.885 -19.101 1.000 21.333 337 HIS A O 1
ATOM 5115 N N . LYS A 1 340 ? 7.163 -15.927 -19.456 1.000 21.352 338 LYS A N 1
ATOM 5116 C CA . LYS A 1 340 ? 7.869 -16.751 -18.440 1.000 22.823 338 LYS A CA 1
ATOM 5117 C C . LYS A 1 340 ? 7.183 -16.567 -17.093 1.000 20.873 338 LYS A C 1
ATOM 5118 O O . LYS A 1 340 ? 7.229 -17.505 -16.332 1.000 18.651 338 LYS A O 1
ATOM 5137 N N . ASP A 1 341 ? 6.506 -15.429 -16.866 1.000 18.865 339 ASP A N 1
ATOM 5138 C CA . ASP A 1 341 ? 5.900 -15.096 -15.536 1.000 18.335 339 ASP A CA 1
ATOM 5139 C C . ASP A 1 341 ? 4.381 -15.282 -15.510 1.000 17.942 339 ASP A C 1
ATOM 5140 O O . ASP A 1 341 ? 3.747 -14.875 -14.475 1.000 17.049 339 ASP A O 1
ATOM 5149 N N . ILE A 1 342 ? 3.768 -15.807 -16.574 1.000 17.901 340 ILE A N 1
ATOM 5150 C CA . ILE A 1 342 ? 2.289 -15.753 -16.755 1.000 19.207 340 ILE A CA 1
ATOM 5151 C C . ILE A 1 342 ? 1.571 -16.493 -15.608 1.000 19.229 340 ILE A C 1
ATOM 5152 O O . ILE A 1 342 ? 0.579 -15.987 -15.172 1.000 17.834 340 ILE A O 1
ATOM 5168 N N . GLU A 1 343 ? 2.074 -17.618 -15.074 1.000 20.072 341 GLU A N 1
ATOM 5169 C CA . GLU A 1 343 ? 1.380 -18.244 -13.912 1.000 22.062 341 GLU A CA 1
ATOM 5170 C C . GLU A 1 343 ? 1.377 -17.292 -12.701 1.000 20.400 341 GLU A C 1
ATOM 5171 O O . GLU A 1 343 ? 0.335 -17.198 -12.016 1.000 19.006 341 GLU A O 1
ATOM 5183 N N . GLU A 1 344 ? 2.501 -16.647 -12.373 1.000 18.360 342 GLU A N 1
ATOM 5184 C CA . GLU A 1 344 ? 2.517 -15.722 -11.215 1.000 19.373 342 GLU A CA 1
ATOM 5185 C C . GLU A 1 344 ? 1.632 -14.503 -11.548 1.000 16.142 342 GLU A C 1
ATOM 5186 O O . GLU A 1 344 ? 0.875 -14.031 -10.697 1.000 14.517 342 GLU A O 1
ATOM 5198 N N . THR A 1 345 ? 1.695 -14.011 -12.762 1.000 14.977 343 THR A N 1
ATOM 5199 C CA . THR A 1 345 ? 0.894 -12.833 -13.170 1.000 14.953 343 THR A CA 1
ATOM 5200 C C . THR A 1 345 ? -0.598 -13.166 -13.040 1.000 14.913 343 THR A C 1
ATOM 5201 O O . THR A 1 345 ? -1.353 -12.374 -12.502 1.000 13.464 343 THR A O 1
ATOM 5212 N N . LEU A 1 346 ? -1.046 -14.322 -13.543 1.000 15.720 344 LEU A N 1
ATOM 5213 C CA . LEU A 1 346 ? -2.487 -14.705 -13.477 1.000 16.552 344 LEU A CA 1
ATOM 5214 C C . LEU A 1 346 ? -2.892 -14.844 -12.008 1.000 16.334 344 LEU A C 1
ATOM 5215 O O . LEU A 1 346 ? -4.057 -14.487 -11.671 1.000 17.358 344 LEU A O 1
ATOM 5231 N N . SER A 1 347 ? -2.053 -15.377 -11.134 1.000 15.47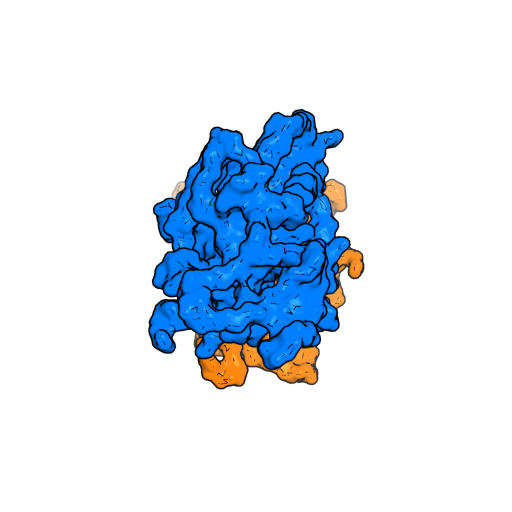0 345 SER A N 1
ATOM 5232 C CA . SER A 1 347 ? -2.408 -15.489 -9.689 1.000 16.158 345 SER A CA 1
ATOM 5233 C C . SER A 1 347 ? -2.646 -14.061 -9.148 1.000 15.304 345 SER A C 1
ATOM 5234 O O . SER A 1 347 ? -3.662 -13.779 -8.506 1.000 15.310 345 SER A O 1
ATOM 5242 N N . THR A 1 348 ? -1.684 -13.189 -9.399 1.000 14.836 346 THR A N 1
ATOM 5243 C CA . THR A 1 348 ? -1.854 -11.783 -8.936 1.000 14.101 346 THR A CA 1
ATOM 5244 C C . THR A 1 348 ? -3.154 -11.205 -9.479 1.000 14.538 346 THR A C 1
ATOM 5245 O O . THR A 1 348 ? -3.941 -10.584 -8.685 1.000 14.791 346 THR A O 1
ATOM 5256 N N . LEU A 1 349 ? -3.373 -11.309 -10.797 1.000 14.537 347 LEU A N 1
ATOM 5257 C CA . LEU A 1 349 ? -4.567 -10.692 -11.418 1.000 15.480 347 LEU A CA 1
ATOM 5258 C C . LEU A 1 349 ? -5.822 -11.327 -10.846 1.000 15.966 347 LEU A C 1
ATOM 5259 O O . LEU A 1 349 ? -6.828 -10.598 -10.647 1.000 15.579 347 LEU A O 1
ATOM 5275 N N . GLU A 1 350 ? -5.822 -12.628 -10.608 1.000 16.617 348 GLU A N 1
ATOM 5276 C CA . GLU A 1 350 ? -7.058 -13.287 -10.112 1.000 18.597 348 GLU A CA 1
ATOM 5277 C C . GLU A 1 350 ? -7.352 -12.821 -8.676 1.000 18.225 348 GLU A C 1
ATOM 5278 O O . GLU A 1 350 ? -8.536 -12.494 -8.399 1.000 17.624 348 GLU A O 1
ATOM 5290 N N . TYR A 1 351 ? -6.341 -12.741 -7.808 1.000 17.299 349 TYR A N 1
ATOM 5291 C CA . TYR A 1 351 ? -6.511 -12.266 -6.413 1.000 17.269 349 TYR A CA 1
ATOM 5292 C C . TYR A 1 351 ? -6.949 -10.796 -6.466 1.000 16.379 349 TYR A C 1
ATOM 5293 O O . TYR A 1 351 ? -7.898 -10.418 -5.690 1.000 16.207 349 TYR A O 1
ATOM 5311 N N . ALA A 1 352 ? -6.342 -9.963 -7.312 1.000 15.456 350 ALA A N 1
ATOM 5312 C CA . ALA A 1 352 ? -6.696 -8.533 -7.419 1.000 16.195 350 ALA A CA 1
ATOM 5313 C C . ALA A 1 352 ? -8.156 -8.362 -7.868 1.000 16.736 350 ALA A C 1
ATOM 5314 O O . ALA A 1 352 ? -8.888 -7.484 -7.312 1.000 16.425 350 ALA A O 1
ATOM 5321 N N . HIS A 1 353 ? -8.537 -9.081 -8.926 1.000 18.016 351 HIS A N 1
ATOM 5322 C CA . HIS A 1 353 ? -9.899 -9.072 -9.517 1.000 19.787 351 HIS A CA 1
ATOM 5323 C C . HIS A 1 353 ? -10.905 -9.453 -8.428 1.000 19.303 351 HIS A C 1
ATOM 5324 O O . HIS A 1 353 ? -11.966 -8.757 -8.382 1.000 20.041 351 HIS A O 1
ATOM 5339 N N . ARG A 1 354 ? -10.627 -10.452 -7.598 1.000 18.845 352 ARG A N 1
ATOM 5340 C CA . ARG A 1 354 ? -11.568 -10.836 -6.487 1.000 20.266 352 ARG A CA 1
ATOM 5341 C C . ARG A 1 354 ? -11.606 -9.797 -5.357 1.000 17.915 352 ARG A C 1
ATOM 5342 O O . ARG A 1 354 ? -12.703 -9.507 -4.841 1.000 17.255 352 ARG A O 1
ATOM 5363 N N . ALA A 1 355 ? -10.491 -9.140 -5.060 1.000 15.874 353 ALA A N 1
ATOM 5364 C CA . ALA A 1 355 ? -10.441 -8.156 -3.962 1.000 15.281 353 ALA A CA 1
ATOM 5365 C C . ALA A 1 355 ? -11.339 -6.945 -4.290 1.000 14.996 353 ALA A C 1
ATOM 5366 O O . ALA A 1 355 ? -11.749 -6.259 -3.369 1.000 14.036 353 ALA A O 1
ATOM 5373 N N . LYS A 1 356 ? -11.706 -6.716 -5.516 1.000 15.615 354 LYS A N 1
ATOM 5374 C CA . LYS A 1 356 ? -12.599 -5.560 -5.859 1.000 17.853 354 LYS A CA 1
ATOM 5375 C C . LYS A 1 356 ? -13.952 -5.764 -5.177 1.000 18.072 354 LYS A C 1
ATOM 5376 O O . LYS A 1 356 ? -14.713 -4.790 -5.023 1.000 18.301 354 LYS A O 1
ATOM 5395 N N . ASN A 1 357 ? -14.285 -7.004 -4.850 1.000 19.014 355 ASN A N 1
ATOM 5396 C CA . ASN A 1 357 ? -15.612 -7.313 -4.260 1.000 20.380 355 ASN A CA 1
ATOM 5397 C C . ASN A 1 357 ? -15.605 -7.107 -2.749 1.000 18.960 355 ASN A C 1
ATOM 5398 O O . ASN A 1 357 ? -16.663 -7.242 -2.153 1.000 18.328 355 ASN A O 1
ATOM 5409 N N . ILE A 1 358 ? -14.464 -6.823 -2.107 1.000 17.579 356 ILE A N 1
ATOM 5410 C CA . ILE A 1 358 ? -14.384 -6.703 -0.627 1.000 17.145 356 ILE A CA 1
ATOM 5411 C C . ILE A 1 358 ? -15.045 -5.382 -0.267 1.000 17.238 356 ILE A C 1
ATOM 5412 O O . ILE A 1 358 ? -14.728 -4.408 -0.873 1.000 15.476 356 ILE A O 1
ATOM 5428 N N . GLN A 1 359 ? -15.991 -5.445 0.664 1.000 17.781 357 GLN A N 1
ATOM 5429 C CA . GLN A 1 359 ? -16.715 -4.260 1.158 1.000 19.186 357 GLN A CA 1
ATOM 5430 C C . GLN A 1 359 ? -16.111 -3.820 2.448 1.000 18.189 357 GLN A C 1
ATOM 5431 O O . GLN A 1 359 ? -16.021 -4.669 3.302 1.000 19.209 357 GLN A O 1
ATOM 5445 N N . ASN A 1 360 ? -15.608 -2.598 2.516 1.000 18.082 358 ASN A N 1
ATOM 5446 C CA . ASN A 1 360 ? -15.089 -1.968 3.748 1.000 18.784 358 ASN A CA 1
ATOM 5447 C C . ASN A 1 360 ? -16.184 -1.084 4.341 1.000 20.913 358 ASN A C 1
ATOM 5448 O O . ASN A 1 360 ? -17.161 -0.811 3.621 1.000 21.798 358 ASN A O 1
ATOM 5459 N N . LYS A 1 361 ? -15.987 -0.652 5.569 1.000 21.205 359 LYS A N 1
ATOM 5460 C CA . LYS A 1 361 ? -16.970 0.201 6.287 1.000 22.814 359 LYS A CA 1
ATOM 5461 C C . LYS A 1 361 ? -16.235 1.370 6.922 1.000 21.250 359 LYS A C 1
ATOM 5462 O O . LYS A 1 361 ? -16.070 1.421 8.157 1.000 20.366 359 LYS A O 1
ATOM 5481 N N . PRO A 1 362 ? -15.706 2.293 6.092 1.000 20.748 360 PRO A N 1
ATOM 5482 C CA . PRO A 1 362 ? -14.911 3.415 6.616 1.000 21.445 360 PRO A CA 1
ATOM 5483 C C . PRO A 1 362 ? -15.792 4.301 7.502 1.000 22.014 360 PRO A C 1
ATOM 5484 O O . PRO A 1 362 ? -17.015 4.411 7.300 1.000 21.551 360 PRO A O 1
ATOM 5495 N N . GLU A 1 363 ? -15.168 4.859 8.512 1.000 21.501 361 GLU A N 1
ATOM 5496 C CA . GLU A 1 363 ? -15.832 5.692 9.542 1.000 23.920 361 GLU A CA 1
ATOM 5497 C C . GLU A 1 363 ? -14.888 6.836 9.862 1.000 22.928 361 GLU A C 1
ATOM 5498 O O . GLU A 1 363 ? -13.680 6.550 9.956 1.000 22.014 361 GLU A O 1
ATOM 5510 N N . VAL A 1 364 ? -15.391 8.040 10.054 1.000 22.891 362 VAL A N 1
ATOM 5511 C CA . VAL A 1 364 ? -14.606 9.201 10.546 1.000 24.371 362 VAL A CA 1
ATOM 5512 C C . VAL A 1 364 ? -14.214 8.988 12.013 1.000 25.161 362 VAL A C 1
ATOM 5513 O O . VAL A 1 364 ? -15.106 8.705 12.875 1.000 25.780 362 VAL A O 1
ATOM 5526 N N . ASN A 1 365 ? -12.941 9.153 12.325 1.000 23.830 363 ASN A N 1
ATOM 5527 C CA . ASN A 1 365 ? -12.476 9.167 13.721 1.000 25.589 363 ASN A CA 1
ATOM 5528 C C . ASN A 1 365 ? -12.593 10.606 14.222 1.000 28.176 363 ASN A C 1
ATOM 5529 O O . ASN A 1 365 ? -11.673 11.441 13.920 1.000 22.987 363 ASN A O 1
ATOM 5540 N N . GLN A 1 366 ? -13.686 10.896 14.942 1.000 30.032 364 GLN A N 1
ATOM 5541 C CA . GLN A 1 366 ? -13.947 12.255 15.479 1.000 37.857 364 GLN A CA 1
ATOM 5542 C C . GLN A 1 366 ? -14.192 12.054 16.958 1.000 45.449 364 GLN A C 1
ATOM 5543 O O . GLN A 1 366 ? -15.275 11.541 17.279 1.000 40.955 364 GLN A O 1
ATOM 5557 N N . LYS A 1 367 ? -13.158 12.307 17.766 1.000 53.381 365 LYS A N 1
ATOM 5558 C CA . LYS A 1 367 ? -13.151 12.117 19.237 1.000 60.175 365 LYS A CA 1
ATOM 5559 C C . LYS A 1 367 ? -13.779 13.365 19.862 1.000 64.914 365 LYS A C 1
ATOM 5560 O O . LYS A 1 367 ? -13.200 13.872 20.841 1.000 72.718 365 LYS A O 1
ATOM 5579 N N . LEU A 1 368 ? -14.898 13.853 19.305 1.000 68.075 366 LEU A N 1
ATOM 5580 C CA . LEU A 1 368 ? -15.668 15.000 19.862 1.000 71.337 366 LEU A CA 1
ATOM 5581 C C . LEU A 1 368 ? -14.632 16.075 20.259 1.000 74.920 366 LEU A C 1
ATOM 5582 O O . LEU A 1 368 ? -13.851 16.403 19.318 1.000 71.398 366 LEU A O 1
ATOM 5598 N N . THR A 1 369 ? -14.620 16.589 21.518 1.000 74.609 367 THR A N 1
ATOM 5599 C CA . THR A 1 369 ? -13.514 17.322 22.240 1.000 76.651 367 THR A CA 1
ATOM 5600 C C . THR A 1 369 ? -13.867 18.802 22.444 1.000 81.779 367 THR A C 1
ATOM 5601 O O . THR A 1 369 ? -13.041 19.664 22.795 1.000 79.109 367 THR A O 1
ATOM 5613 N N . GLN B 1 20 ? 10.999 -11.092 38.458 1.000 66.348 18 GLN B N 1
ATOM 5614 C CA . GLN B 1 20 ? 10.664 -12.516 38.757 1.000 61.121 18 GLN B CA 1
ATOM 5615 C C . GLN B 1 20 ? 10.285 -12.605 40.230 1.000 51.728 18 GLN B C 1
ATOM 5616 O O . GLN B 1 20 ? 11.205 -12.720 41.045 1.000 52.601 18 GLN B O 1
ATOM 5630 N N . ASN B 1 21 ? 8.990 -12.526 40.558 1.000 41.680 19 ASN B N 1
ATOM 5631 C CA . ASN B 1 21 ? 8.566 -12.541 41.974 1.000 36.225 19 ASN B CA 1
ATOM 5632 C C . ASN B 1 21 ? 7.061 -12.358 42.130 1.000 30.479 19 ASN B C 1
ATOM 5633 O O . ASN B 1 21 ? 6.627 -12.855 43.115 1.000 26.940 19 ASN B O 1
ATOM 5644 N N . ILE B 1 22 ? 6.291 -11.810 41.177 1.000 29.540 20 ILE B N 1
ATOM 5645 C CA . ILE B 1 22 ? 4.845 -12.190 41.102 1.000 28.691 20 ILE B CA 1
ATOM 5646 C C . ILE B 1 22 ? 4.809 -13.716 40.957 1.000 28.583 20 ILE B C 1
ATOM 5647 O O . ILE B 1 22 ? 5.495 -14.226 40.060 1.000 29.757 20 ILE B O 1
ATOM 5663 N N . GLN B 1 23 ? 4.090 -14.418 41.834 1.000 26.803 21 GLN B N 1
ATOM 5664 C CA . GLN B 1 23 ? 3.959 -15.887 41.780 1.000 27.109 21 GLN B CA 1
ATOM 5665 C C . GLN B 1 23 ? 2.831 -16.195 40.801 1.000 26.426 21 GLN B C 1
ATOM 5666 O O . GLN B 1 23 ? 1.800 -15.610 40.924 1.000 26.656 21 GLN B O 1
ATOM 5680 N N . VAL B 1 24 ? 3.056 -17.067 39.845 1.000 26.348 22 VAL B N 1
ATOM 5681 C CA . VAL B 1 24 ? 2.063 -17.347 38.784 1.000 26.119 22 VAL B CA 1
ATOM 5682 C C . VAL B 1 24 ? 1.756 -18.848 38.790 1.000 26.694 22 VAL B C 1
ATOM 5683 O O . VAL B 1 24 ? 2.672 -19.684 38.757 1.000 27.233 22 VAL B O 1
ATOM 5696 N N . TYR B 1 25 ? 0.470 -19.161 38.785 1.000 26.891 23 TYR B N 1
ATOM 5697 C CA . TYR B 1 25 ? -0.057 -20.532 38.827 1.000 26.700 23 TYR B CA 1
ATOM 5698 C C . TYR B 1 25 ? -1.001 -20.686 37.649 1.000 26.545 23 TYR B C 1
ATOM 5699 O O . TYR B 1 25 ? -1.632 -19.709 37.217 1.000 26.059 23 TYR B O 1
ATOM 5717 N N . VAL B 1 26 ? -1.084 -21.880 37.111 1.000 26.817 24 VAL B N 1
ATOM 5718 C CA . VAL B 1 26 ? -2.056 -22.155 36.025 1.000 28.438 24 VAL B CA 1
ATOM 5719 C C . VAL B 1 26 ? -3.025 -23.195 36.546 1.000 27.387 24 VAL B C 1
ATOM 5720 O O . VAL B 1 26 ? -2.598 -24.146 37.204 1.000 26.989 24 VAL B O 1
ATOM 5733 N N . ARG B 1 27 ? -4.289 -23.006 36.196 1.000 27.244 25 ARG B N 1
ATOM 5734 C CA . ARG B 1 27 ? -5.325 -24.019 36.477 1.000 27.612 25 ARG B CA 1
ATOM 5735 C C . ARG B 1 27 ? -6.133 -24.319 35.225 1.000 26.797 25 ARG B C 1
ATOM 5736 O O . ARG B 1 27 ? -6.752 -23.399 34.659 1.000 24.433 25 ARG B O 1
ATOM 5757 N N . VAL B 1 28 ? -6.104 -25.592 34.841 1.000 28.487 26 VAL B N 1
ATOM 5758 C CA . VAL B 1 28 ? -6.805 -26.162 33.659 1.000 30.290 26 VAL B CA 1
ATOM 5759 C C . VAL B 1 28 ? -8.115 -26.772 34.170 1.000 30.311 26 VAL B C 1
ATOM 5760 O O . VAL B 1 28 ? -8.063 -27.673 35.024 1.000 30.221 26 VAL B O 1
ATOM 5773 N N . ARG B 1 29 ? -9.243 -26.239 33.716 1.000 29.887 27 ARG B N 1
ATOM 5774 C CA . ARG B 1 29 ? -10.558 -26.801 34.106 1.000 29.978 27 ARG B CA 1
ATOM 5775 C C . ARG B 1 29 ? -10.784 -28.055 33.267 1.000 30.436 27 ARG B C 1
ATOM 5776 O O . ARG B 1 29 ? -10.227 -28.158 32.174 1.000 30.399 27 ARG B O 1
ATOM 5797 N N . PRO B 1 30 ? -11.618 -29.014 33.732 1.000 33.182 28 PRO B N 1
ATOM 5798 C CA . PRO B 1 30 ? -12.009 -30.159 32.896 1.000 34.537 28 PRO B CA 1
ATOM 5799 C C . PRO B 1 30 ? -12.872 -29.759 31.682 1.000 34.083 28 PRO B C 1
ATOM 5800 O O . PRO B 1 30 ? -13.532 -28.740 31.696 1.000 31.475 28 PRO B O 1
ATOM 5811 N N . LEU B 1 31 ? -12.836 -30.576 30.634 1.000 35.315 29 LEU B N 1
ATOM 5812 C CA . LEU B 1 31 ? -13.883 -30.588 29.571 1.000 38.564 29 LEU B CA 1
ATOM 5813 C C . LEU B 1 31 ? -15.272 -30.454 30.209 1.000 35.854 29 LEU B C 1
ATOM 5814 O O . LEU B 1 31 ? -15.536 -31.165 31.180 1.000 36.096 29 LEU B O 1
ATOM 5830 N N . ASN B 1 32 ? -16.143 -29.604 29.664 1.000 34.005 30 ASN B N 1
ATOM 5831 C CA . ASN B 1 32 ? -17.570 -29.540 30.081 1.000 33.413 30 ASN B CA 1
ATOM 5832 C C . ASN B 1 32 ? -18.379 -30.506 29.196 1.000 34.406 30 ASN B C 1
ATOM 5833 O O . ASN B 1 32 ? -17.768 -31.129 28.271 1.000 31.409 30 ASN B O 1
ATOM 5844 N N . SER B 1 33 ? -19.679 -30.665 29.459 1.000 33.161 31 SER B N 1
ATOM 5845 C CA . SER B 1 33 ? -20.555 -31.614 28.723 1.000 34.976 31 SER B CA 1
ATOM 5846 C C . SER B 1 33 ? -20.556 -31.268 27.227 1.000 33.364 31 SER B C 1
ATOM 5847 O O . SER B 1 33 ? -20.544 -32.191 26.445 1.000 34.920 31 SER B O 1
ATOM 5855 N N . ARG B 1 34 ? -20.612 -29.984 26.871 1.000 33.262 32 ARG B N 1
ATOM 5856 C CA . ARG B 1 34 ? -20.754 -29.512 25.461 1.000 34.621 32 ARG B CA 1
ATOM 5857 C C . ARG B 1 34 ? -19.500 -29.894 24.681 1.000 30.525 32 ARG B C 1
ATOM 5858 O O . ARG B 1 34 ? -19.623 -30.321 23.533 1.000 28.797 32 ARG B O 1
ATOM 5879 N N . GLU B 1 35 ? -18.332 -29.769 25.320 1.000 29.426 33 GLU B N 1
ATOM 5880 C CA . GLU B 1 35 ? -17.010 -30.101 24.726 1.000 28.989 33 GLU B CA 1
ATOM 5881 C C . GLU B 1 35 ? -16.895 -31.614 24.583 1.000 29.577 33 GLU B C 1
ATOM 5882 O O . GLU B 1 35 ? -16.356 -32.064 23.515 1.000 28.178 33 GLU B O 1
ATOM 5894 N N . ARG B 1 36 ? -17.417 -32.369 25.562 1.000 30.432 34 ARG B N 1
ATOM 5895 C CA . ARG B 1 36 ? -17.428 -33.851 25.473 1.000 33.278 34 ARG B CA 1
ATOM 5896 C C . ARG B 1 36 ? -18.346 -34.263 24.320 1.000 32.908 34 ARG B C 1
ATOM 5897 O O . ARG B 1 36 ? -17.896 -35.117 23.502 1.000 29.833 34 ARG B O 1
ATOM 5918 N N . CYS B 1 37 ? -19.536 -33.644 24.207 1.000 31.267 35 CYS B N 1
ATOM 5919 C CA . CYS B 1 37 ? -20.559 -34.019 23.180 1.000 32.447 35 CYS B CA 1
ATOM 5920 C C . CYS B 1 37 ? -20.005 -33.842 21.752 1.000 29.271 35 CYS B C 1
ATOM 5921 O O . CYS B 1 37 ? -20.310 -34.710 20.895 1.000 27.596 35 CYS B O 1
ATOM 5929 N N . ILE B 1 38 ? -19.199 -32.819 21.488 1.000 25.554 36 ILE B N 1
ATOM 5930 C CA . ILE B 1 38 ? -18.671 -32.593 20.122 1.000 25.128 36 ILE B CA 1
ATOM 5931 C C . ILE B 1 38 ? -17.299 -33.292 19.978 1.000 25.713 36 ILE B C 1
ATOM 5932 O O . ILE B 1 38 ? -16.685 -33.200 18.873 1.000 23.497 36 ILE B O 1
ATOM 5948 N N . ARG B 1 39 ? -16.807 -33.960 21.046 1.000 25.731 37 ARG B N 1
ATOM 5949 C CA . ARG B 1 39 ? -15.508 -34.670 21.093 1.000 28.019 37 ARG B CA 1
ATOM 5950 C C . ARG B 1 39 ? -14.349 -33.699 20.827 1.000 27.963 37 ARG B C 1
ATOM 5951 O O . ARG B 1 39 ? -13.423 -34.058 20.105 1.000 27.441 37 ARG B O 1
ATOM 5972 N N . SER B 1 40 ? -14.378 -32.510 21.430 1.000 27.746 38 SER B N 1
ATOM 5973 C CA . SER B 1 40 ? -13.290 -31.509 21.313 1.000 29.882 38 SER B CA 1
ATOM 5974 C C . SER B 1 40 ? -11.917 -32.156 21.579 1.000 32.110 38 SER B C 1
ATOM 5975 O O . SER B 1 40 ? -11.787 -32.951 22.495 1.000 31.168 38 SER B O 1
ATOM 5983 N N . ALA B 1 41 ? -10.947 -31.797 20.750 1.000 33.165 39 ALA B N 1
ATOM 5984 C CA . ALA B 1 41 ? -9.526 -32.141 20.932 1.000 36.506 39 ALA B CA 1
ATOM 5985 C C . ALA B 1 41 ? -9.039 -31.486 22.233 1.000 36.849 39 ALA B C 1
ATOM 5986 O O . ALA B 1 41 ? -9.231 -30.242 22.370 1.000 35.074 39 ALA B O 1
ATOM 5993 N N . GLU B 1 42 ? -8.495 -32.278 23.159 1.000 37.223 40 GLU B N 1
ATOM 5994 C CA . GLU B 1 42 ? -7.749 -31.743 24.323 1.000 42.067 40 GLU B CA 1
ATOM 5995 C C . GLU B 1 42 ? -6.325 -31.366 23.863 1.000 41.638 40 GLU B C 1
ATOM 5996 O O . GLU B 1 42 ? -5.590 -32.262 23.408 1.000 40.856 40 GLU B O 1
ATOM 6008 N N . VAL B 1 43 ? -5.935 -30.090 23.981 1.000 40.120 41 VAL B N 1
ATOM 6009 C CA . VAL B 1 43 ? -4.640 -29.576 23.433 1.000 42.838 41 VAL B CA 1
ATOM 6010 C C . VAL B 1 43 ? -3.768 -29.027 24.569 1.000 42.398 41 VAL B C 1
ATOM 6011 O O . VAL B 1 43 ? -2.704 -28.441 24.241 1.000 44.807 41 VAL B O 1
ATOM 6024 N N . VAL B 1 44 ? -4.161 -29.264 25.831 1.000 39.541 42 VAL B N 1
ATOM 6025 C CA . VAL B 1 44 ? -3.380 -28.887 27.044 1.000 40.719 42 VAL B CA 1
ATOM 6026 C C . VAL B 1 44 ? -3.087 -30.119 27.913 1.000 43.440 42 VAL B C 1
ATOM 6027 O O . VAL B 1 44 ? -4.020 -30.908 28.198 1.000 43.210 42 VAL B O 1
ATOM 6040 N N . ASP B 1 45 ? -1.832 -30.257 28.354 1.000 42.163 43 ASP B N 1
ATOM 6041 C CA . ASP B 1 45 ? -1.434 -31.298 29.333 1.000 47.288 43 ASP B CA 1
ATOM 6042 C C . ASP B 1 45 ? -0.570 -30.630 30.398 1.000 44.703 43 ASP B C 1
ATOM 6043 O O . ASP B 1 45 ? 0.388 -29.930 30.035 1.000 41.846 43 ASP B O 1
ATOM 6052 N N . VAL B 1 46 ? -0.976 -30.783 31.652 1.000 46.285 44 VAL B N 1
ATOM 6053 C CA . VAL B 1 46 ? -0.167 -30.502 32.865 1.000 48.900 44 VAL B CA 1
ATOM 6054 C C . VAL B 1 46 ? 0.665 -31.761 33.070 1.000 50.406 44 VAL B C 1
ATOM 6055 O O . VAL B 1 46 ? 0.075 -32.765 33.463 1.000 51.737 44 VAL B O 1
ATOM 6068 N N . VAL B 1 47 ? 1.963 -31.693 32.757 1.000 56.673 45 VAL B N 1
ATOM 6069 C CA . VAL B 1 47 ? 2.855 -32.889 32.633 1.000 61.743 45 VAL B CA 1
ATOM 6070 C C . VAL B 1 47 ? 3.551 -33.134 33.979 1.000 64.908 45 VAL B C 1
ATOM 6071 O O . VAL B 1 47 ? 3.472 -34.272 34.474 1.000 71.138 45 VAL B O 1
ATOM 6084 N N . GLY B 1 48 ? 4.176 -32.115 34.569 1.000 62.608 46 GLY B N 1
ATOM 6085 C CA . GLY B 1 48 ? 4.778 -32.218 35.911 1.000 59.668 46 GLY B CA 1
ATOM 6086 C C . GLY B 1 48 ? 4.017 -31.314 36.871 1.000 57.395 46 GLY B C 1
ATOM 6087 O O . GLY B 1 48 ? 2.954 -30.802 36.518 1.000 53.920 46 GLY B O 1
ATOM 6091 N N . PRO B 1 49 ? 4.537 -31.090 38.095 1.000 51.296 47 PRO B N 1
ATOM 6092 C CA . PRO B 1 49 ? 3.931 -30.116 39.007 1.000 49.112 47 PRO B CA 1
ATOM 6093 C C . PRO B 1 49 ? 3.941 -28.661 38.489 1.000 45.826 47 PRO B C 1
ATOM 6094 O O . PRO B 1 49 ? 3.124 -27.881 38.996 1.000 43.982 47 PRO B O 1
ATOM 6105 N N . ARG B 1 50 ? 4.780 -28.303 37.508 1.000 41.465 48 ARG B N 1
ATOM 6106 C CA . ARG B 1 50 ? 5.035 -26.871 37.168 1.000 43.346 48 ARG B CA 1
ATOM 6107 C C . ARG B 1 50 ? 4.872 -26.593 35.665 1.000 42.459 48 ARG B C 1
ATOM 6108 O O . ARG B 1 50 ? 4.766 -25.400 35.286 1.000 43.075 48 ARG B O 1
ATOM 6129 N N . GLU B 1 51 ? 4.829 -27.626 34.826 1.000 42.388 49 GLU B N 1
ATOM 6130 C CA . GLU B 1 51 ? 4.886 -27.476 33.351 1.000 40.890 49 GLU B CA 1
ATOM 6131 C C . GLU B 1 51 ? 3.482 -27.524 32.743 1.000 37.584 49 GLU B C 1
ATOM 6132 O O . GLU B 1 51 ? 2.684 -28.394 33.127 1.000 32.001 49 GLU B O 1
ATOM 6144 N N . VAL B 1 52 ? 3.213 -26.682 31.756 1.000 37.434 50 VAL B N 1
ATOM 6145 C CA . VAL B 1 52 ? 2.055 -26.974 30.871 1.000 39.852 50 VAL B CA 1
ATOM 6146 C C . VAL B 1 52 ? 2.535 -26.940 29.426 1.000 38.411 50 VAL B C 1
ATOM 6147 O O . VAL B 1 52 ? 3.309 -26.024 29.052 1.000 34.325 50 VAL B O 1
ATOM 6160 N N . VAL B 1 53 ? 1.987 -27.891 28.668 1.000 38.073 51 VAL B N 1
ATOM 6161 C CA . VAL B 1 53 ? 2.341 -28.241 27.261 1.000 41.815 51 VAL B CA 1
ATOM 6162 C C . VAL B 1 53 ? 1.115 -28.022 26.364 1.000 41.285 51 VAL B C 1
ATOM 6163 O O . VAL B 1 53 ? 0.055 -28.496 26.708 1.000 40.842 51 VAL B O 1
ATOM 6176 N N . THR B 1 54 ? 1.303 -27.281 25.278 1.000 44.996 52 THR B N 1
ATOM 6177 C CA . THR B 1 54 ? 0.283 -26.911 24.270 1.000 51.744 52 THR B CA 1
ATOM 6178 C C . THR B 1 54 ? 0.574 -27.774 23.045 1.000 56.023 52 THR B C 1
ATOM 6179 O O . THR B 1 54 ? 1.604 -27.522 22.400 1.000 50.261 52 THR B O 1
ATOM 6190 N N . ARG B 1 55 ? -0.275 -28.777 22.807 1.000 71.669 53 ARG B N 1
ATOM 6191 C CA . ARG B 1 55 ? -0.043 -29.902 21.865 1.000 77.985 53 ARG B CA 1
ATOM 6192 C C . ARG B 1 55 ? -0.374 -29.430 20.456 1.000 83.537 53 ARG B C 1
ATOM 6193 O O . ARG B 1 55 ? -1.287 -28.582 20.313 1.000 83.682 53 ARG B O 1
ATOM 6214 N N . HIS B 1 56 ? 0.368 -29.946 19.476 1.000 93.722 54 HIS B N 1
ATOM 6215 C CA . HIS B 1 56 ? -0.137 -30.212 18.104 1.000 98.344 54 HIS B CA 1
ATOM 6216 C C . HIS B 1 56 ? -0.593 -31.677 18.082 1.000 102.082 54 HIS B C 1
ATOM 6217 O O . HIS B 1 56 ? 0.164 -32.545 18.577 1.000 101.985 54 HIS B O 1
ATOM 6232 N N . THR B 1 57 ? -1.797 -31.933 17.561 1.000 103.581 55 THR B N 1
ATOM 6233 C CA . THR B 1 57 ? -2.489 -33.250 17.620 1.000 102.205 55 THR B CA 1
ATOM 6234 C C . THR B 1 57 ? -1.720 -34.287 16.776 1.000 103.517 55 THR B C 1
ATOM 6235 O O . THR B 1 57 ? -2.090 -35.471 16.844 1.000 106.515 55 THR B O 1
ATOM 6246 N N . LEU B 1 58 ? -0.669 -33.881 16.046 1.000 102.801 56 LEU B N 1
ATOM 6247 C CA . LEU B 1 58 ? 0.180 -34.775 15.204 1.000 101.002 56 LEU B CA 1
ATOM 6248 C C . LEU B 1 58 ? 1.488 -35.133 15.929 1.000 101.231 56 LEU B C 1
ATOM 6249 O O . LEU B 1 58 ? 2.176 -36.055 15.443 1.000 102.525 56 LEU B O 1
ATOM 6265 N N . ASP B 1 59 ? 1.805 -34.442 17.035 1.000 101.631 57 ASP B N 1
ATOM 6266 C CA . ASP B 1 59 ? 3.137 -34.429 17.708 1.000 103.979 57 ASP B CA 1
ATOM 6267 C C . ASP B 1 59 ? 4.181 -33.856 16.729 1.000 106.915 57 ASP B C 1
ATOM 6268 O O . ASP B 1 59 ? 5.232 -34.509 16.516 1.000 104.497 57 ASP B O 1
ATOM 6277 N N . SER B 1 60 ? 3.899 -32.663 16.179 1.000 107.310 58 SER B N 1
ATOM 6278 C CA . SER B 1 60 ? 4.680 -31.966 15.116 1.000 102.359 58 SER B CA 1
ATOM 6279 C C . SER B 1 60 ? 5.784 -31.105 15.759 1.000 100.650 58 SER B C 1
ATOM 6280 O O . SER B 1 60 ? 6.340 -31.540 16.790 1.000 93.789 58 SER B O 1
ATOM 6288 N N . LYS B 1 61 ? 6.102 -29.940 15.178 1.000 98.775 59 LYS B N 1
ATOM 6289 C CA . LYS B 1 61 ? 7.237 -29.076 15.613 1.000 96.153 59 LYS B CA 1
ATOM 6290 C C . LYS B 1 61 ? 6.735 -27.972 16.557 1.000 92.052 59 LYS B C 1
ATOM 6291 O O . LYS B 1 61 ? 7.411 -27.748 17.575 1.000 91.280 59 LYS B O 1
ATOM 6310 N N . LEU B 1 62 ? 5.603 -27.318 16.253 1.000 87.041 60 LEU B N 1
ATOM 6311 C CA . LEU B 1 62 ? 5.151 -26.078 16.955 1.000 84.058 60 LEU B CA 1
ATOM 6312 C C . LEU B 1 62 ? 4.248 -26.424 18.159 1.000 78.151 60 LEU B C 1
ATOM 6313 O O . LEU B 1 62 ? 3.151 -25.835 18.288 1.000 76.347 60 LEU B O 1
ATOM 6329 N N . THR B 1 63 ? 4.743 -27.291 19.055 1.000 75.120 61 THR B N 1
ATOM 6330 C CA . THR B 1 63 ? 4.184 -27.534 20.415 1.000 69.981 61 THR B CA 1
ATOM 6331 C C . THR B 1 63 ? 4.957 -26.643 21.403 1.000 66.495 61 THR B C 1
ATOM 6332 O O . THR B 1 63 ? 6.211 -26.644 21.354 1.000 64.171 61 THR B O 1
ATOM 6343 N N . LYS B 1 64 ? 4.237 -25.903 22.253 1.000 61.149 62 LYS B N 1
ATOM 6344 C CA . LYS B 1 64 ? 4.815 -24.889 23.175 1.000 59.888 62 LYS B CA 1
ATOM 6345 C C . LYS B 1 64 ? 4.806 -25.453 24.601 1.000 55.238 62 LYS B C 1
ATOM 6346 O O . LYS B 1 64 ? 3.988 -26.317 24.896 1.000 54.081 62 LYS B O 1
ATOM 6365 N N . LYS B 1 65 ? 5.774 -25.046 25.419 1.000 54.081 63 LYS B N 1
ATOM 6366 C CA . LYS B 1 65 ? 5.943 -25.536 26.807 1.000 54.473 63 LYS B CA 1
ATOM 6367 C C . LYS B 1 65 ? 6.081 -24.317 27.739 1.000 52.419 63 LYS B C 1
ATOM 6368 O O . LYS B 1 65 ? 6.806 -23.365 27.373 1.000 53.206 63 LYS B O 1
ATOM 6387 N N . PHE B 1 66 ? 5.396 -24.324 28.883 1.000 46.962 64 PHE B N 1
ATOM 6388 C CA . PHE B 1 66 ? 5.446 -23.233 29.887 1.000 44.846 64 PHE B CA 1
ATOM 6389 C C . PHE B 1 66 ? 5.729 -23.829 31.275 1.000 44.603 64 PHE B C 1
ATOM 6390 O O . PHE B 1 66 ? 5.204 -24.909 31.571 1.000 46.623 64 PHE B O 1
ATOM 6407 N N . THR B 1 67 ? 6.503 -23.141 32.119 1.000 45.547 65 THR B N 1
ATOM 6408 C CA . THR B 1 67 ? 6.750 -23.554 33.534 1.000 44.573 65 THR B CA 1
ATOM 6409 C C . THR B 1 67 ? 6.169 -22.464 34.421 1.000 41.737 65 THR B C 1
ATOM 6410 O O . THR B 1 67 ? 6.337 -21.283 34.092 1.000 42.528 65 THR B O 1
ATOM 6421 N N . PHE B 1 68 ? 5.460 -22.852 35.474 1.000 40.273 66 PHE B N 1
ATOM 6422 C CA . PHE B 1 68 ? 4.849 -21.910 36.437 1.000 37.287 66 PHE B CA 1
ATOM 6423 C C . PHE B 1 68 ? 5.293 -22.281 37.850 1.000 37.821 66 PHE B C 1
ATOM 6424 O O . PHE B 1 68 ? 6.048 -23.239 38.046 1.000 38.007 66 PHE B O 1
ATOM 6441 N N . ASP B 1 69 ? 4.884 -21.506 38.845 1.000 37.626 67 ASP B N 1
ATOM 6442 C CA . ASP B 1 69 ? 5.249 -21.866 40.235 1.000 38.559 67 ASP B CA 1
ATOM 6443 C C . ASP B 1 69 ? 4.486 -23.146 40.607 1.000 37.848 67 ASP B C 1
ATOM 6444 O O . ASP B 1 69 ? 4.998 -23.939 41.406 1.000 37.131 67 ASP B O 1
ATOM 6453 N N . ARG B 1 70 ? 3.296 -23.340 40.046 1.000 39.125 68 ARG B N 1
ATOM 6454 C CA . ARG B 1 70 ? 2.613 -24.654 40.049 1.000 40.904 68 ARG B CA 1
ATOM 6455 C C . ARG B 1 70 ? 1.505 -24.661 39.001 1.000 38.760 68 ARG B C 1
ATOM 6456 O O . ARG B 1 70 ? 0.939 -23.601 38.681 1.000 36.753 68 ARG B O 1
ATOM 6477 N N . SER B 1 71 ? 1.295 -25.829 38.411 1.000 38.441 69 SER B N 1
ATOM 6478 C CA . SER B 1 71 ? 0.277 -26.095 37.377 1.000 38.652 69 SER B CA 1
ATOM 6479 C C . SER B 1 71 ? -0.686 -27.122 37.962 1.000 37.163 69 SER B C 1
ATOM 6480 O O . SER B 1 71 ? -0.207 -28.108 38.537 1.000 36.774 69 SER B O 1
ATOM 6488 N N . PHE B 1 72 ? -1.975 -26.819 37.883 1.000 33.964 70 PHE B N 1
ATOM 6489 C CA . PHE B 1 72 ? -3.105 -27.617 38.418 1.000 33.582 70 PHE B CA 1
ATOM 6490 C C . PHE B 1 72 ? -3.931 -28.111 37.247 1.000 32.704 70 PHE B C 1
ATOM 6491 O O . PHE B 1 72 ? -4.405 -27.271 36.435 1.000 30.648 70 PHE B O 1
ATOM 6508 N N . GLY B 1 73 ? -4.023 -29.425 37.122 1.000 33.871 71 GLY B N 1
ATOM 6509 C CA . GLY B 1 73 ? -4.681 -30.064 35.981 1.000 34.848 71 GLY B CA 1
ATOM 6510 C C . GLY B 1 73 ? -6.174 -30.225 36.246 1.000 35.628 71 GLY B C 1
ATOM 6511 O O . GLY B 1 73 ? -6.684 -29.796 37.282 1.000 35.317 71 GLY B O 1
ATOM 6515 N N . PRO B 1 74 ? -6.917 -30.860 35.309 1.000 38.539 72 PRO B N 1
ATOM 6516 C CA . PRO B 1 74 ? -8.364 -31.026 35.440 1.000 39.672 72 PRO B CA 1
ATOM 6517 C C . PRO B 1 74 ? -8.853 -31.651 36.754 1.000 40.060 72 PRO B C 1
ATOM 6518 O O . PRO B 1 74 ? -9.969 -31.381 37.119 1.000 44.812 72 PRO B O 1
ATOM 6529 N N . GLU B 1 75 ? -8.060 -32.477 37.419 1.000 40.802 73 GLU B N 1
ATOM 6530 C CA . GLU B 1 75 ? -8.515 -33.203 38.636 1.000 42.964 73 GLU B CA 1
ATOM 6531 C C . GLU B 1 75 ? -8.136 -32.423 39.898 1.000 41.629 73 GLU B C 1
ATOM 6532 O O . GLU B 1 75 ? -8.289 -32.983 41.013 1.000 40.239 73 GLU B O 1
ATOM 6544 N N . SER B 1 76 ? -7.652 -31.182 39.763 1.000 39.119 74 SER B N 1
ATOM 6545 C CA . SER B 1 76 ? -7.084 -30.436 40.918 1.000 38.130 74 SER B CA 1
ATOM 6546 C C . SER B 1 76 ? -8.214 -30.058 41.878 1.000 38.538 74 SER B C 1
ATOM 6547 O O . SER B 1 76 ? -9.332 -29.722 41.415 1.000 38.392 74 SER B O 1
ATOM 6555 N N . LYS B 1 77 ? -7.955 -30.168 43.178 1.000 32.701 75 LYS B N 1
ATOM 6556 C CA . LYS B 1 77 ? -8.952 -29.950 44.254 1.000 33.415 75 LYS B CA 1
ATOM 6557 C C . LYS B 1 77 ? -8.830 -28.507 44.763 1.000 32.345 75 LYS B C 1
ATOM 6558 O O . LYS B 1 77 ? -7.674 -27.987 44.811 1.000 31.934 75 LYS B O 1
ATOM 6577 N N . GLN B 1 78 ? -9.954 -27.920 45.193 1.000 31.730 76 GLN B N 1
ATOM 6578 C CA . GLN B 1 78 ? -10.020 -26.551 45.792 1.000 28.839 76 GLN B CA 1
ATOM 6579 C C . GLN B 1 78 ? -9.046 -26.440 46.976 1.000 29.489 76 GLN B C 1
ATOM 6580 O O . GLN B 1 78 ? -8.300 -25.399 47.084 1.000 27.674 76 GLN B O 1
ATOM 6594 N N . CYS B 1 79 ? -9.046 -27.429 47.871 1.000 30.271 77 CYS B N 1
ATOM 6595 C CA . CYS B 1 79 ? -8.199 -27.389 49.078 1.000 32.203 77 CYS B CA 1
ATOM 6596 C C . CYS B 1 79 ? -6.708 -27.341 48.707 1.000 32.720 77 CYS B C 1
ATOM 6597 O O . CYS B 1 79 ? -5.935 -26.762 49.503 1.000 34.540 77 CYS B O 1
ATOM 6605 N N . ASP B 1 80 ? -6.301 -27.907 47.567 1.000 32.707 78 ASP B N 1
ATOM 6606 C CA . ASP B 1 80 ? -4.883 -27.955 47.129 1.000 33.659 78 ASP B CA 1
ATOM 6607 C C . ASP B 1 80 ? -4.475 -26.624 46.500 1.000 32.519 78 ASP B C 1
ATOM 6608 O O . ASP B 1 80 ? -3.344 -26.161 46.786 1.000 33.620 78 ASP B O 1
ATOM 6617 N N . VAL B 1 81 ? -5.342 -26.036 45.671 1.000 30.031 79 VAL B N 1
ATOM 6618 C CA . VAL B 1 81 ? -5.115 -24.676 45.099 1.000 28.300 79 VAL B CA 1
ATOM 6619 C C . VAL B 1 81 ? -4.970 -23.684 46.262 1.000 27.092 79 VAL B C 1
ATOM 6620 O O . VAL B 1 81 ? -3.963 -22.927 46.243 1.000 29.373 79 VAL B O 1
ATOM 6633 N N . TYR B 1 82 ? -5.844 -23.730 47.274 1.000 25.859 80 TYR B N 1
ATOM 6634 C CA . TYR B 1 82 ? -5.793 -22.793 48.429 1.000 25.057 80 TYR B CA 1
ATOM 6635 C C . TYR B 1 82 ? -4.464 -22.988 49.178 1.000 25.869 80 TYR B C 1
ATOM 6636 O O . TYR B 1 82 ? -3.649 -22.024 49.355 1.000 25.115 80 TYR B O 1
ATOM 6654 N N . SER B 1 83 ? -4.173 -24.255 49.475 1.000 27.353 81 SER B N 1
ATOM 6655 C CA . SER B 1 83 ? -2.977 -24.712 50.227 1.000 29.342 81 SER B CA 1
ATOM 6656 C C . SER B 1 83 ? -1.691 -24.194 49.557 1.000 28.857 81 SER B C 1
ATOM 6657 O O . SER B 1 83 ? -0.822 -23.626 50.266 1.000 26.712 81 SER B O 1
ATOM 6665 N N . VAL B 1 84 ? -1.535 -24.293 48.234 1.000 30.261 82 VAL B N 1
ATOM 6666 C CA . VAL B 1 84 ? -0.241 -23.839 47.643 1.000 31.145 82 VAL B CA 1
ATOM 6667 C C . VAL B 1 84 ? -0.278 -22.343 47.315 1.000 29.717 82 VAL B C 1
ATOM 6668 O O . VAL B 1 84 ? 0.768 -21.738 47.429 1.000 29.851 82 VAL B O 1
ATOM 6681 N N . VAL B 1 85 ? -1.397 -21.762 46.909 1.000 28.087 83 VAL B N 1
ATOM 6682 C CA . VAL B 1 85 ? -1.384 -20.374 46.372 1.000 26.061 83 VAL B CA 1
ATOM 6683 C C . VAL B 1 85 ? -1.536 -19.426 47.549 1.000 24.943 83 VAL B C 1
ATOM 6684 O O . VAL B 1 85 ? -0.820 -18.433 47.606 1.000 25.916 83 VAL B O 1
ATOM 6697 N N . VAL B 1 86 ? -2.501 -19.679 48.401 1.000 24.143 84 VAL B N 1
ATOM 6698 C CA . VAL B 1 86 ? -3.021 -18.619 49.312 1.000 23.073 84 VAL B CA 1
ATOM 6699 C C . VAL B 1 86 ? -2.581 -18.865 50.762 1.000 24.270 84 VAL B C 1
ATOM 6700 O O . VAL B 1 86 ? -2.278 -17.897 51.469 1.000 22.716 84 VAL B O 1
ATOM 6713 N N . SER B 1 87 ? -2.539 -20.101 51.232 1.000 25.144 85 SER B N 1
ATOM 6714 C CA . SER B 1 87 ? -2.252 -20.353 52.662 1.000 26.893 85 SER B CA 1
ATOM 6715 C C . SER B 1 87 ? -0.939 -19.689 53.072 1.000 26.531 85 SER B C 1
ATOM 6716 O O . SER B 1 87 ? -0.864 -19.106 54.156 1.000 26.960 85 SER B O 1
ATOM 6724 N N . PRO B 1 88 ? 0.123 -19.680 52.239 1.000 26.358 86 PRO B N 1
ATOM 6725 C CA . PRO B 1 88 ? 1.385 -19.057 52.636 1.000 26.394 86 PRO B CA 1
ATOM 6726 C C . PRO B 1 88 ? 1.265 -17.534 52.830 1.000 27.039 86 PRO B C 1
ATOM 6727 O O . PRO B 1 88 ? 2.086 -16.974 53.551 1.000 25.555 86 PRO B O 1
ATOM 6738 N N . LEU B 1 89 ? 0.296 -16.876 52.184 1.000 24.356 87 LEU B N 1
ATOM 6739 C CA . LEU B 1 89 ? 0.136 -15.399 52.295 1.000 24.099 87 LEU B CA 1
ATOM 6740 C C . LEU B 1 89 ? -0.466 -14.995 53.650 1.000 22.849 87 LEU B C 1
ATOM 6741 O O . LEU B 1 89 ? -0.318 -13.835 54.014 1.000 22.480 87 LEU B O 1
ATOM 6757 N N . ILE B 1 90 ? -1.189 -15.866 54.339 1.000 23.555 88 ILE B N 1
ATOM 6758 C CA . ILE B 1 90 ? -1.926 -15.479 55.574 1.000 25.131 88 ILE B CA 1
ATOM 6759 C C . ILE B 1 90 ? -0.916 -14.964 56.611 1.000 25.651 88 ILE B C 1
ATOM 6760 O O . ILE B 1 90 ? -1.142 -13.895 57.194 1.000 25.938 88 ILE B O 1
ATOM 6776 N N . GLU B 1 91 ? 0.193 -15.669 56.840 1.000 29.061 89 GLU B N 1
ATOM 6777 C CA . GLU B 1 91 ? 1.191 -15.211 57.862 1.000 29.530 89 GLU B CA 1
ATOM 6778 C C . GLU B 1 91 ? 1.847 -13.909 57.381 1.000 27.575 89 GLU B C 1
ATOM 6779 O O . GLU B 1 91 ? 2.224 -13.072 58.231 1.000 26.559 89 GLU B O 1
ATOM 6791 N N . GLU B 1 92 ? 1.970 -13.726 56.059 1.000 25.308 90 GLU B N 1
ATOM 6792 C CA . GLU B 1 92 ? 2.461 -12.457 55.456 1.000 24.729 90 GLU B CA 1
ATOM 6793 C C . GLU B 1 92 ? 1.477 -11.310 55.768 1.000 22.228 90 GLU B C 1
ATOM 6794 O O . GLU B 1 92 ? 1.945 -10.248 56.217 1.000 22.005 90 GLU B O 1
ATOM 6806 N N . VAL B 1 93 ? 0.175 -11.495 55.529 1.000 21.019 91 VAL B N 1
ATOM 6807 C CA . VAL B 1 93 ? -0.856 -10.479 55.880 1.000 20.435 91 VAL B CA 1
ATOM 6808 C C . VAL B 1 93 ? -0.716 -10.121 57.372 1.000 20.641 91 VAL B C 1
ATOM 6809 O O . VAL B 1 93 ? -0.802 -8.939 57.707 1.000 19.868 91 VAL B O 1
ATOM 6822 N N . LEU B 1 94 ? -0.617 -11.118 58.220 1.000 21.394 92 LEU B N 1
ATOM 6823 C CA . LEU B 1 94 ? -0.634 -10.927 59.697 1.000 23.895 92 LEU B CA 1
ATOM 6824 C C . LEU B 1 94 ? 0.699 -10.334 60.160 1.000 24.619 92 LEU B C 1
ATOM 6825 O O . LEU B 1 94 ? 0.752 -9.821 61.327 1.000 25.597 92 LEU B O 1
ATOM 6841 N N . ASN B 1 95 ? 1.695 -10.281 59.287 1.000 25.031 93 ASN B N 1
ATOM 6842 C CA . ASN B 1 95 ? 2.940 -9.480 59.520 1.000 26.152 93 ASN B CA 1
ATOM 6843 C C . ASN B 1 95 ? 2.914 -8.070 58.889 1.000 25.189 93 ASN B C 1
ATOM 6844 O O . ASN B 1 95 ? 3.970 -7.377 58.962 1.000 23.522 93 ASN B O 1
ATOM 6855 N N . GLY B 1 96 ? 1.799 -7.649 58.266 1.000 22.525 94 GLY B N 1
ATOM 6856 C CA . GLY B 1 96 ? 1.615 -6.269 57.761 1.000 21.747 94 GLY B CA 1
ATOM 6857 C C . GLY B 1 96 ? 1.955 -6.127 56.287 1.000 21.391 94 GLY B C 1
ATOM 6858 O O . GLY B 1 96 ? 2.215 -4.996 55.824 1.000 21.457 94 GLY B O 1
ATOM 6862 N N . TYR B 1 97 ? 2.044 -7.235 55.565 1.000 21.078 95 TYR B N 1
ATOM 6863 C CA . TYR B 1 97 ? 2.207 -7.157 54.078 1.000 21.452 95 TYR B CA 1
ATOM 6864 C C . TYR B 1 97 ? 0.843 -6.952 53.423 1.000 19.992 95 TYR B C 1
ATOM 6865 O O . TYR B 1 97 ? -0.205 -7.300 53.996 1.000 20.145 95 TYR B O 1
ATOM 6883 N N . ASN B 1 98 ? 0.864 -6.327 52.252 1.000 21.845 96 ASN B N 1
ATOM 6884 C CA . ASN B 1 98 ? -0.288 -6.165 51.332 1.000 22.435 96 ASN B CA 1
ATOM 6885 C C . ASN B 1 98 ? -0.152 -7.280 50.319 1.000 21.500 96 ASN B C 1
ATOM 6886 O O . ASN B 1 98 ? 0.821 -7.282 49.569 1.000 22.583 96 ASN B O 1
ATOM 6897 N N . CYS B 1 99 ? -1.101 -8.201 50.292 1.000 20.188 97 CYS B N 1
ATOM 6898 C CA . CYS B 1 99 ? -1.064 -9.383 49.405 1.000 19.080 97 CYS B CA 1
ATOM 6899 C C . CYS B 1 99 ? -2.249 -9.347 48.439 1.000 19.187 97 CYS B C 1
ATOM 6900 O O . CYS B 1 99 ? -3.384 -9.096 48.891 1.000 17.638 97 CYS B O 1
ATOM 6908 N N . THR B 1 100 ? -1.994 -9.659 47.166 1.000 18.454 98 THR B N 1
ATOM 6909 C CA . THR B 1 100 ? -3.053 -9.682 46.140 1.000 18.483 98 THR B CA 1
ATOM 6910 C C . THR B 1 100 ? -3.032 -11.055 45.492 1.000 18.384 98 THR B C 1
ATOM 6911 O O . THR B 1 100 ? -1.954 -11.519 45.119 1.000 19.218 98 THR B O 1
ATOM 6922 N N . VAL B 1 101 ? -4.202 -11.658 45.338 1.000 18.434 99 VAL B N 1
ATOM 6923 C CA . VAL B 1 101 ? -4.379 -12.895 44.534 1.000 17.928 99 VAL B CA 1
ATOM 6924 C C . VAL B 1 101 ? -5.421 -12.527 43.454 1.000 19.054 99 VAL B C 1
ATOM 6925 O O . VAL B 1 101 ? -6.504 -12.065 43.798 1.000 18.112 99 VAL B O 1
ATOM 6938 N N . PHE B 1 102 ? -5.116 -12.632 42.158 1.000 18.884 100 PHE B N 1
ATOM 6939 C CA . PHE B 1 102 ? -6.188 -12.421 41.157 1.000 19.280 100 PHE B CA 1
ATOM 6940 C C . PHE B 1 102 ? -6.252 -13.593 40.211 1.000 19.967 100 PHE B C 1
ATOM 6941 O O . PHE B 1 102 ? -5.205 -14.111 39.848 1.000 22.281 100 PHE B O 1
ATOM 6958 N N . ALA B 1 103 ? -7.475 -13.991 39.852 1.000 20.071 101 ALA B N 1
ATOM 6959 C CA . ALA B 1 103 ? -7.781 -15.036 38.843 1.000 20.761 101 ALA B CA 1
ATOM 6960 C C . ALA B 1 103 ? -7.990 -14.355 37.476 1.000 21.066 101 ALA B C 1
ATOM 6961 O O . ALA B 1 103 ? -8.695 -13.344 37.402 1.000 22.748 101 ALA B O 1
ATOM 6968 N N . TYR B 1 104 ? -7.392 -14.909 36.427 1.000 22.452 102 TYR B N 1
ATOM 6969 C CA . TYR B 1 104 ? -7.182 -14.219 35.136 1.000 24.275 102 TYR B CA 1
ATOM 6970 C C . TYR B 1 104 ? -7.314 -15.243 34.025 1.000 23.710 102 TYR B C 1
ATOM 6971 O O . TYR B 1 104 ? -6.726 -16.306 34.175 1.000 24.414 102 TYR B O 1
ATOM 6989 N N . GLY B 1 105 ? -8.145 -14.987 33.016 1.000 24.737 103 GLY B N 1
ATOM 6990 C CA . GLY B 1 105 ? -8.456 -16.062 32.068 1.000 25.611 103 GLY B CA 1
ATOM 6991 C C . GLY B 1 105 ? -9.664 -15.769 31.198 1.000 25.446 103 GLY B C 1
ATOM 6992 O O . GLY B 1 105 ? -10.500 -14.905 31.531 1.000 24.699 103 GLY B O 1
ATOM 6996 N N . GLN B 1 106 ? -9.755 -16.519 30.122 1.000 25.911 104 GLN B N 1
ATOM 6997 C CA . GLN B 1 106 ? -10.920 -16.498 29.198 1.000 24.786 104 GLN B CA 1
ATOM 6998 C C . GLN B 1 106 ? -12.232 -16.761 29.939 1.000 23.312 104 GLN B C 1
ATOM 6999 O O . GLN B 1 106 ? -12.230 -17.442 30.995 1.000 21.875 104 GLN B O 1
ATOM 7013 N N . THR B 1 107 ? -13.332 -16.179 29.466 1.000 23.010 105 THR B N 1
ATOM 7014 C CA . THR B 1 107 ? -14.682 -16.464 29.970 1.000 22.656 105 THR B CA 1
ATOM 7015 C C . THR B 1 107 ? -14.867 -17.983 30.106 1.000 22.789 105 THR B C 1
ATOM 7016 O O . THR B 1 107 ? -14.472 -18.737 29.251 1.000 24.386 105 THR B O 1
ATOM 7027 N N . GLY B 1 108 ? -15.417 -18.432 31.228 1.000 23.606 106 GLY B N 1
ATOM 7028 C CA . GLY B 1 108 ? -15.849 -19.827 31.394 1.000 23.906 106 GLY B CA 1
ATOM 7029 C C . GLY B 1 108 ? -14.745 -20.806 31.767 1.000 25.102 106 GLY B C 1
ATOM 7030 O O . GLY B 1 108 ? -15.035 -22.032 31.759 1.000 24.934 106 GLY B O 1
ATOM 7034 N N . THR B 1 109 ? -13.559 -20.341 32.196 1.000 24.852 107 THR B N 1
ATOM 7035 C CA . THR B 1 109 ? -12.398 -21.228 32.441 1.000 25.016 107 THR B CA 1
ATOM 7036 C C . THR B 1 109 ? -12.198 -21.512 33.926 1.000 23.549 107 THR B C 1
ATOM 7037 O O . THR B 1 109 ? -11.353 -22.344 34.192 1.000 24.380 107 THR B O 1
ATOM 7048 N N . GLY B 1 110 ? -12.942 -20.880 34.845 1.000 22.174 108 GLY B N 1
ATOM 7049 C CA . GLY B 1 110 ? -12.993 -21.282 36.275 1.000 22.143 108 GLY B CA 1
ATOM 7050 C C . GLY B 1 110 ? -12.456 -20.252 37.245 1.000 20.308 108 GLY B C 1
ATOM 7051 O O . GLY B 1 110 ? -12.083 -20.625 38.314 1.000 20.807 108 GLY B O 1
ATOM 7055 N N . LYS B 1 111 ? -12.422 -18.978 36.881 1.000 19.760 109 LYS B N 1
ATOM 7056 C CA . LYS B 1 111 ? -11.946 -17.934 37.809 1.000 18.742 109 LYS B CA 1
ATOM 7057 C C . LYS B 1 111 ? -12.856 -17.903 39.054 1.000 18.967 109 LYS B C 1
ATOM 7058 O O . LYS B 1 111 ? -12.333 -17.977 40.174 1.000 18.189 109 LYS B O 1
ATOM 7077 N N . THR B 1 112 ? -14.168 -17.856 38.862 1.000 18.023 110 THR B N 1
ATOM 7078 C CA . THR B 1 112 ? -15.141 -17.683 39.976 1.000 18.959 110 THR B CA 1
ATOM 7079 C C . THR B 1 112 ? -15.171 -18.957 40.809 1.000 19.667 110 THR B C 1
ATOM 7080 O O . THR B 1 112 ? -15.159 -18.929 42.075 1.000 19.536 110 THR B O 1
ATOM 7091 N N . HIS B 1 113 ? -15.186 -20.079 40.116 1.000 21.112 111 HIS B N 1
ATOM 7092 C CA . HIS B 1 113 ? -15.100 -21.403 40.754 1.000 21.392 111 HIS B CA 1
ATOM 7093 C C . HIS B 1 113 ? -13.908 -21.386 41.713 1.000 22.519 111 HIS B C 1
ATOM 7094 O O . HIS B 1 113 ? -14.026 -21.859 42.881 1.000 22.233 111 HIS B O 1
ATOM 7109 N N . THR B 1 114 ? -12.786 -20.867 41.224 1.000 22.325 112 THR B N 1
ATOM 7110 C CA . THR B 1 114 ? -11.525 -20.854 42.010 1.000 22.525 112 THR B CA 1
ATOM 7111 C C . THR B 1 114 ? -11.669 -19.888 43.171 1.000 21.176 112 THR B C 1
ATOM 7112 O O . THR B 1 114 ? -11.261 -20.233 44.280 1.000 22.396 112 THR B O 1
ATOM 7123 N N . MET B 1 115 ? -12.065 -18.663 42.892 1.000 20.951 113 MET B N 1
ATOM 7124 C CA . MET B 1 115 ? -11.920 -17.565 43.879 1.000 21.801 113 MET B CA 1
ATOM 7125 C C . MET B 1 115 ? -12.996 -17.705 44.962 1.000 24.638 113 MET B C 1
ATOM 7126 O O . MET B 1 115 ? -12.712 -17.308 46.095 1.000 25.778 113 MET B O 1
ATOM 7140 N N . VAL B 1 116 ? -14.190 -18.213 44.625 1.000 25.682 114 VAL B N 1
ATOM 7141 C CA . VAL B 1 116 ? -15.351 -18.243 45.552 1.000 29.875 114 VAL B CA 1
ATOM 7142 C C . VAL B 1 116 ? -15.844 -19.685 45.710 1.000 31.600 114 VAL B C 1
ATOM 7143 O O . VAL B 1 116 ? -16.041 -20.103 46.868 1.000 31.838 114 VAL B O 1
ATOM 7156 N N . GLY B 1 117 ? -16.053 -20.411 44.609 1.000 31.721 115 GLY B N 1
ATOM 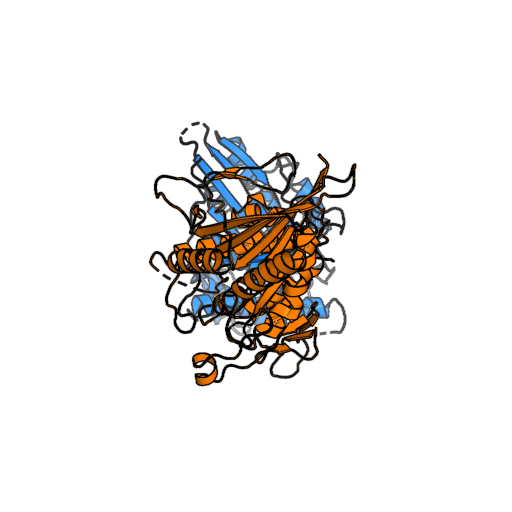7157 C CA . GLY B 1 117 ? -16.383 -21.849 44.629 1.000 37.388 115 GLY B CA 1
ATOM 7158 C C . GLY B 1 117 ? -17.874 -22.132 44.598 1.000 46.403 115 GLY B C 1
ATOM 7159 O O . GLY B 1 117 ? -18.671 -21.184 44.432 1.000 43.922 115 GLY B O 1
ATOM 7163 N N . ASN B 1 118 ? -18.244 -23.397 44.823 1.000 63.590 116 ASN B N 1
ATOM 7164 C CA . ASN B 1 118 ? -19.660 -23.840 44.802 1.000 73.421 116 ASN B CA 1
ATOM 7165 C C . ASN B 1 118 ? -20.290 -23.600 46.189 1.000 77.370 116 ASN B C 1
ATOM 7166 O O . ASN B 1 118 ? -20.654 -22.434 46.434 1.000 77.474 116 ASN B O 1
ATOM 7177 N N . GLU B 1 119 ? -20.414 -24.614 47.060 1.000 80.278 117 GLU B N 1
ATOM 7178 C CA . GLU B 1 119 ? -21.330 -24.612 48.246 1.000 84.713 117 GLU B CA 1
ATOM 7179 C C . GLU B 1 119 ? -21.337 -23.243 48.948 1.000 85.475 117 GLU B C 1
ATOM 7180 O O . GLU B 1 119 ? -20.648 -22.330 48.471 1.000 91.672 117 GLU B O 1
ATOM 7192 N N . THR B 1 120 ? -22.079 -23.105 50.055 1.000 87.691 118 THR B N 1
ATOM 7193 C CA . THR B 1 120 ? -21.911 -22.002 51.050 1.000 85.443 118 THR B CA 1
ATOM 7194 C C . THR B 1 120 ? -21.064 -22.527 52.222 1.000 80.290 118 THR B C 1
ATOM 7195 O O . THR B 1 120 ? -21.181 -23.730 52.550 1.000 72.515 118 THR B O 1
ATOM 7206 N N . ALA B 1 121 ? -20.242 -21.650 52.811 1.000 77.043 119 ALA B N 1
ATOM 7207 C CA . ALA B 1 121 ? -19.330 -21.935 53.943 1.000 76.168 119 ALA B CA 1
ATOM 7208 C C . ALA B 1 121 ? -20.144 -22.165 55.221 1.000 74.862 119 ALA B C 1
ATOM 7209 O O . ALA B 1 121 ? -21.000 -21.321 55.530 1.000 74.309 119 ALA B O 1
ATOM 7216 N N . GLU B 1 122 ? -19.880 -23.259 55.941 1.000 76.935 120 GLU B N 1
ATOM 7217 C CA . GLU B 1 122 ? -20.448 -23.500 57.297 1.000 80.057 120 GLU B CA 1
ATOM 7218 C C . GLU B 1 122 ? -19.477 -22.939 58.333 1.000 81.130 120 GLU B C 1
ATOM 7219 O O . GLU B 1 122 ? -18.272 -22.843 58.015 1.000 81.203 120 GLU B O 1
ATOM 7231 N N . LEU B 1 123 ? -20.005 -22.590 59.511 1.000 83.950 121 LEU B N 1
ATOM 7232 C CA . LEU B 1 123 ? -19.283 -21.878 60.602 1.000 85.135 121 LEU B CA 1
ATOM 7233 C C . LEU B 1 123 ? -18.227 -22.791 61.241 1.000 88.939 121 LEU B C 1
ATOM 7234 O O . LEU B 1 123 ? -17.293 -22.233 61.836 1.000 91.781 121 LEU B O 1
ATOM 7250 N N . LYS B 1 124 ? -18.359 -24.122 61.113 1.000 90.962 122 LYS B N 1
ATOM 7251 C CA . LYS B 1 124 ? -17.399 -25.137 61.644 1.000 91.079 122 LYS B CA 1
ATOM 7252 C C . LYS B 1 124 ? -16.315 -25.481 60.602 1.000 88.671 122 LYS B C 1
ATOM 7253 O O . LYS B 1 124 ? -15.411 -26.266 60.945 1.000 87.862 122 LYS B O 1
ATOM 7272 N N . SER B 1 125 ? -16.378 -24.900 59.395 1.000 84.088 123 SER B N 1
ATOM 7273 C CA . SER B 1 125 ? -15.597 -25.299 58.189 1.000 79.236 123 SER B CA 1
ATOM 7274 C C . SER B 1 125 ? -14.157 -24.754 58.218 1.000 77.278 123 SER B C 1
ATOM 7275 O O . SER B 1 125 ? -13.977 -23.521 58.134 1.000 76.896 123 SER B O 1
ATOM 7283 N N . SER B 1 126 ? -13.175 -25.664 58.246 1.000 68.100 124 SER B N 1
ATOM 7284 C CA . SER B 1 126 ? -11.709 -25.400 58.209 1.000 62.095 124 SER B CA 1
ATOM 7285 C C . SER B 1 126 ? -11.228 -25.143 56.767 1.000 54.423 124 SER B C 1
ATOM 7286 O O . SER B 1 126 ? -11.793 -25.741 55.822 1.000 47.847 124 SER B O 1
ATOM 7294 N N . TRP B 1 127 ? -10.176 -24.331 56.604 1.000 49.235 125 TRP B N 1
ATOM 7295 C CA . TRP B 1 127 ? -9.552 -24.019 55.284 1.000 47.055 125 TRP B CA 1
ATOM 7296 C C . TRP B 1 127 ? -8.999 -25.298 54.617 1.000 45.154 125 TRP B C 1
ATOM 7297 O O . TRP B 1 127 ? -8.695 -25.250 53.394 1.000 38.468 125 TRP B O 1
ATOM 7318 N N . GLU B 1 128 ? -8.870 -26.395 55.372 1.000 44.921 126 GLU B N 1
ATOM 7319 C CA . GLU B 1 128 ? -8.201 -27.641 54.907 1.000 51.267 126 GLU B CA 1
ATOM 7320 C C . GLU B 1 128 ? -9.210 -28.648 54.333 1.000 51.157 126 GLU B C 1
ATOM 7321 O O . GLU B 1 128 ? -8.743 -29.582 53.642 1.000 52.558 126 GLU B O 1
ATOM 7333 N N . ASP B 1 129 ? -10.522 -28.449 54.549 1.000 51.507 127 ASP B N 1
ATOM 7334 C CA . ASP B 1 129 ? -11.619 -29.367 54.108 1.000 50.371 127 ASP B CA 1
ATOM 7335 C C . ASP B 1 129 ? -11.603 -29.584 52.586 1.000 48.395 127 ASP B C 1
ATOM 7336 O O . ASP B 1 129 ? -11.691 -28.579 51.830 1.000 45.522 127 ASP B O 1
ATOM 7345 N N . ASP B 1 130 ? -11.605 -30.853 52.158 1.000 44.622 128 ASP B N 1
ATOM 7346 C CA . ASP B 1 130 ? -11.722 -31.256 50.734 1.000 43.890 128 ASP B CA 1
ATOM 7347 C C . ASP B 1 130 ? -13.168 -31.062 50.283 1.000 40.729 128 ASP B C 1
ATOM 7348 O O . ASP B 1 130 ? -13.878 -32.059 50.203 1.000 43.869 128 ASP B O 1
ATOM 7357 N N . SER B 1 131 ? -13.522 -29.847 49.869 1.000 38.745 129 SER B N 1
ATOM 7358 C CA A SER B 1 131 ? -14.897 -29.454 49.468 0.500 38.975 129 SER B CA 1
ATOM 7359 C CA B SER B 1 131 ? -14.898 -29.457 49.466 0.500 37.611 129 SER B CA 1
ATOM 7360 C C . SER B 1 131 ? -14.854 -28.641 48.171 1.000 38.390 129 SER B C 1
ATOM 7361 O O . SER B 1 131 ? -13.754 -28.455 47.617 1.000 39.887 129 SER B O 1
ATOM 7375 N N . ASP B 1 132 ? -16.012 -28.185 47.729 1.000 37.669 130 ASP B N 1
ATOM 7376 C CA . ASP B 1 132 ? -16.170 -27.350 46.521 1.000 39.281 130 ASP B CA 1
ATOM 7377 C C . ASP B 1 132 ? -15.980 -25.872 46.900 1.000 34.532 130 ASP B C 1
ATOM 7378 O O . ASP B 1 132 ? -16.006 -25.068 46.000 1.000 31.555 130 ASP B O 1
ATOM 7387 N N . ILE B 1 133 ? -15.792 -25.531 48.176 1.000 33.904 131 ILE B N 1
ATOM 7388 C CA . ILE B 1 133 ? -15.588 -24.101 48.617 1.000 32.064 131 ILE B CA 1
ATOM 7389 C C . ILE B 1 133 ? -14.271 -23.576 48.016 1.000 28.262 131 ILE B C 1
ATOM 7390 O O . ILE B 1 133 ? -13.284 -24.306 48.019 1.000 27.615 131 ILE B O 1
ATOM 7406 N N . GLY B 1 134 ? -14.246 -22.347 47.495 1.000 26.796 132 GLY B N 1
ATOM 7407 C CA . GLY B 1 134 ? -13.066 -21.734 46.858 1.000 24.078 132 GLY B CA 1
ATOM 7408 C C . GLY B 1 134 ? -12.242 -20.869 47.820 1.000 23.884 132 GLY B C 1
ATOM 7409 O O . GLY B 1 134 ? -12.398 -20.970 49.031 1.000 23.285 132 GLY B O 1
ATOM 7413 N N . ILE B 1 135 ? -11.439 -19.958 47.277 1.000 22.581 133 ILE B N 1
ATOM 7414 C CA . ILE B 1 135 ? -10.332 -19.321 48.032 1.000 21.961 133 ILE B CA 1
ATOM 7415 C C . ILE B 1 135 ? -10.882 -18.378 49.111 1.000 22.041 133 ILE B C 1
ATOM 7416 O O . ILE B 1 135 ? -10.366 -18.407 50.209 1.000 20.723 133 ILE B O 1
ATOM 7432 N N . ILE B 1 136 ? -11.920 -17.612 48.823 1.000 21.497 134 ILE B N 1
ATOM 7433 C CA . ILE B 1 136 ? -12.241 -16.448 49.687 1.000 20.904 134 ILE B CA 1
ATOM 7434 C C . ILE B 1 136 ? -12.725 -16.952 51.034 1.000 21.488 134 ILE B C 1
ATOM 7435 O O . ILE B 1 136 ? -12.273 -16.474 52.069 1.000 20.004 134 ILE B O 1
ATOM 7451 N N . PRO B 1 137 ? -13.714 -17.867 51.104 1.000 22.748 135 PRO B N 1
ATOM 7452 C CA . PRO B 1 137 ? -14.160 -18.401 52.388 1.000 23.009 135 PRO B CA 1
ATOM 7453 C C . PRO B 1 137 ? -13.042 -19.142 53.129 1.000 22.801 135 PRO B C 1
ATOM 7454 O O . PRO B 1 137 ? -12.984 -19.060 54.358 1.000 23.564 135 PRO B O 1
ATOM 7465 N N . ARG B 1 138 ? -12.133 -19.810 52.411 1.000 22.965 136 ARG B N 1
ATOM 7466 C CA . ARG B 1 138 ? -11.005 -20.510 53.079 1.000 23.084 136 ARG B CA 1
ATOM 7467 C C . ARG B 1 138 ? -10.087 -19.463 53.715 1.000 21.516 136 ARG B C 1
ATOM 7468 O O . ARG B 1 138 ? -9.693 -19.639 54.902 1.000 21.415 136 ARG B O 1
ATOM 7489 N N . ALA B 1 139 ? -9.755 -18.399 52.953 1.000 20.948 137 ALA B N 1
ATOM 7490 C CA . ALA B 1 139 ? -8.886 -17.293 53.435 1.000 19.400 137 ALA B CA 1
ATOM 7491 C C . ALA B 1 139 ? -9.468 -16.658 54.703 1.000 19.950 137 ALA B C 1
ATOM 7492 O O . ALA B 1 139 ? -8.673 -16.446 55.700 1.000 20.074 137 ALA B O 1
ATOM 7499 N N . LEU B 1 140 ? -10.788 -16.405 54.728 1.000 20.281 138 LEU B N 1
ATOM 7500 C CA . LEU B 1 140 ? -11.449 -15.752 55.886 1.000 22.327 138 LEU B CA 1
ATOM 7501 C C . LEU B 1 140 ? -11.391 -16.677 57.102 1.000 23.062 138 LEU B C 1
ATOM 7502 O O . LEU B 1 140 ? -11.009 -16.235 58.192 1.000 20.944 138 LEU B O 1
ATOM 7518 N N . SER B 1 141 ? -11.733 -17.940 56.907 1.000 24.484 139 SER B N 1
ATOM 7519 C CA . SER B 1 141 ? -11.690 -18.957 57.981 1.000 25.446 139 SER B CA 1
ATOM 7520 C C . SER B 1 141 ? -10.272 -19.033 58.573 1.000 25.073 139 SER B C 1
ATOM 7521 O O . SER B 1 141 ? -10.102 -18.969 59.793 1.000 26.200 139 SER B O 1
ATOM 7529 N N . HIS B 1 142 ? -9.258 -19.033 57.736 1.000 24.142 140 HIS B N 1
ATOM 7530 C CA . HIS B 1 142 ? -7.838 -19.213 58.131 1.000 25.189 140 HIS B CA 1
ATOM 7531 C C . HIS B 1 142 ? -7.361 -17.965 58.880 1.000 24.866 140 HIS B C 1
ATOM 7532 O O . HIS B 1 142 ? -6.656 -18.084 59.917 1.000 23.553 140 HIS B O 1
ATOM 7547 N N . LEU B 1 143 ? -7.703 -16.782 58.355 1.000 23.558 141 LEU B N 1
ATOM 7548 C CA . LEU B 1 143 ? -7.339 -15.521 59.026 1.000 22.957 141 LEU B CA 1
ATOM 7549 C C . LEU B 1 143 ? -7.916 -15.496 60.443 1.000 22.239 141 LEU B C 1
ATOM 7550 O O . LEU B 1 143 ? -7.131 -15.204 61.366 1.000 22.212 141 LEU B O 1
ATOM 7566 N N . PHE B 1 144 ? -9.205 -15.791 60.641 1.000 22.079 142 PHE B N 1
ATOM 7567 C CA . PHE B 1 144 ? -9.774 -15.778 62.019 1.000 24.121 142 PHE B CA 1
ATOM 7568 C C . PHE B 1 144 ? -9.086 -16.814 62.902 1.000 25.741 142 PHE B C 1
ATOM 7569 O O . PHE B 1 144 ? -8.786 -16.432 64.042 1.000 27.414 142 PHE B O 1
ATOM 7586 N N . ASP B 1 145 ? -8.861 -18.057 62.435 1.000 26.718 143 ASP B N 1
ATOM 7587 C CA . ASP B 1 145 ? -8.196 -19.099 63.252 1.000 28.600 143 ASP B CA 1
ATOM 7588 C C . ASP B 1 145 ? -6.789 -18.628 63.644 1.000 29.223 143 ASP B C 1
ATOM 7589 O O . ASP B 1 145 ? -6.420 -18.800 64.845 1.000 30.481 143 ASP B O 1
ATOM 7598 N N . GLU B 1 146 ? -6.032 -18.060 62.693 1.000 27.581 144 GLU B N 1
ATOM 7599 C CA . GLU B 1 146 ? -4.651 -17.608 62.966 1.000 29.876 144 GLU B CA 1
ATOM 7600 C C . GLU B 1 146 ? -4.707 -16.442 63.951 1.000 28.492 144 GLU B C 1
ATOM 7601 O O . GLU B 1 146 ? -3.914 -16.479 64.920 1.000 28.180 144 GLU B O 1
ATOM 7613 N N . LEU B 1 147 ? -5.636 -15.487 63.799 1.000 27.229 145 LEU B N 1
ATOM 7614 C CA . LEU B 1 147 ? -5.730 -14.337 64.750 1.000 27.171 145 LEU B CA 1
ATOM 7615 C C . LEU B 1 147 ? -6.117 -14.838 66.151 1.000 29.673 145 LEU B C 1
ATOM 7616 O O . LEU B 1 147 ? -5.589 -14.300 67.118 1.000 30.583 145 LEU B O 1
ATOM 7632 N N . ARG B 1 148 ? -7.044 -15.790 66.257 1.000 33.935 146 ARG B N 1
ATOM 7633 C CA . ARG B 1 148 ? -7.446 -16.442 67.542 1.000 36.622 146 ARG B CA 1
ATOM 7634 C C . ARG B 1 148 ? -6.213 -17.089 68.207 1.000 37.912 146 ARG B C 1
ATOM 7635 O O . ARG B 1 148 ? -5.955 -16.805 69.410 1.000 38.541 146 ARG B O 1
ATOM 7656 N N . MET B 1 149 ? -5.446 -17.912 67.493 1.000 38.628 147 MET B N 1
ATOM 7657 C CA . MET B 1 149 ? -4.275 -18.608 68.087 1.000 41.094 147 MET B CA 1
ATOM 7658 C C . MET B 1 149 ? -3.258 -17.541 68.529 1.000 38.788 147 MET B C 1
ATOM 7659 O O . MET B 1 149 ? -2.610 -17.761 69.540 1.000 40.867 147 MET B O 1
ATOM 7673 N N . MET B 1 150 ? -3.125 -16.418 67.814 1.000 35.757 148 MET B N 1
ATOM 7674 C CA . MET B 1 150 ? -2.100 -15.382 68.107 1.000 34.882 148 MET B CA 1
ATOM 7675 C C . MET B 1 150 ? -2.469 -14.608 69.377 1.000 34.063 148 MET B C 1
ATOM 7676 O O . MET B 1 150 ? -1.542 -13.958 69.930 1.000 33.178 148 MET B O 1
ATOM 7690 N N . GLU B 1 151 ? -3.735 -14.663 69.812 1.000 34.253 149 GLU B N 1
ATOM 7691 C CA . GLU B 1 151 ? -4.253 -14.006 71.040 1.000 36.493 149 GLU B CA 1
ATOM 7692 C C . GLU B 1 151 ? -3.837 -12.530 71.001 1.000 36.764 149 GLU B C 1
ATOM 7693 O O . GLU B 1 151 ? -3.352 -11.996 71.995 1.000 40.876 149 GLU B O 1
ATOM 7705 N N . VAL B 1 152 ? -3.968 -11.890 69.863 1.000 33.536 150 VAL B N 1
ATOM 7706 C CA . VAL B 1 152 ? -3.522 -10.481 69.698 1.000 31.894 150 VAL B CA 1
ATOM 7707 C C . VAL B 1 152 ? -4.782 -9.643 69.636 1.000 30.164 150 VAL B C 1
ATOM 7708 O O . VAL B 1 152 ? -5.848 -10.222 69.349 1.000 30.484 150 VAL B O 1
ATOM 7721 N N . GLU B 1 153 ? -4.654 -8.357 69.954 1.000 28.984 151 GLU B N 1
ATOM 7722 C CA . GLU B 1 153 ? -5.664 -7.330 69.733 1.000 27.807 151 GLU B CA 1
ATOM 7723 C C . GLU B 1 153 ? -5.693 -7.044 68.232 1.000 24.602 151 GLU B C 1
ATOM 7724 O O . GLU B 1 153 ? -4.656 -6.788 67.641 1.000 23.960 151 GLU B O 1
ATOM 7736 N N . TYR B 1 154 ? -6.862 -7.072 67.641 1.000 23.794 152 TYR B N 1
ATOM 7737 C CA . TYR B 1 154 ? -6.985 -6.780 66.191 1.000 23.258 152 TYR B CA 1
ATOM 7738 C C . TYR B 1 154 ? -8.374 -6.221 65.897 1.000 22.327 152 TYR B C 1
ATOM 7739 O O . TYR B 1 154 ? -9.390 -6.405 66.661 1.000 22.621 152 TYR B O 1
ATOM 7757 N N . THR B 1 155 ? -8.424 -5.518 64.782 1.000 21.771 153 THR B N 1
ATOM 7758 C CA . THR B 1 155 ? -9.691 -5.142 64.125 1.000 21.381 153 THR B CA 1
ATOM 7759 C C . THR B 1 155 ? -9.575 -5.564 62.662 1.000 19.968 153 THR B C 1
ATOM 7760 O O . THR B 1 155 ? -8.433 -5.693 62.138 1.000 20.518 153 THR B O 1
ATOM 7771 N N . MET B 1 156 ? -10.722 -5.842 62.039 1.000 19.427 154 MET B N 1
ATOM 7772 C CA . MET B 1 156 ? -10.807 -6.317 60.631 1.000 18.891 154 MET B CA 1
ATOM 7773 C C . MET B 1 156 ? -11.896 -5.532 59.911 1.000 19.104 154 MET B C 1
ATOM 7774 O O . MET B 1 156 ? -12.995 -5.384 60.465 1.000 19.212 154 MET B O 1
ATOM 7788 N N . ARG B 1 157 ? -11.608 -5.126 58.673 1.000 18.998 155 ARG B N 1
ATOM 7789 C CA . ARG B 1 157 ? -12.575 -4.420 57.815 1.000 20.367 155 ARG B CA 1
ATOM 7790 C C . ARG B 1 157 ? -12.614 -5.094 56.461 1.000 19.050 155 ARG B C 1
ATOM 7791 O O . ARG B 1 157 ? -11.550 -5.398 55.943 1.000 19.290 155 ARG B O 1
ATOM 7812 N N . ILE B 1 158 ? -13.820 -5.216 55.915 1.000 19.605 156 ILE B N 1
ATOM 7813 C CA . ILE B 1 158 ? -14.088 -5.842 54.606 1.000 20.122 156 ILE B CA 1
ATOM 7814 C C . ILE B 1 158 ? -14.568 -4.772 53.635 1.000 19.348 156 ILE B C 1
ATOM 7815 O O . ILE B 1 158 ? -15.456 -4.002 53.987 1.000 17.772 156 ILE B O 1
ATOM 7831 N N . SER B 1 159 ? -14.113 -4.851 52.372 1.000 19.140 157 SER B N 1
ATOM 7832 C CA . SER B 1 159 ? -14.628 -4.040 51.248 1.000 19.935 157 SER B CA 1
ATOM 7833 C C . SER B 1 159 ? -14.848 -4.994 50.088 1.000 19.143 157 SER B C 1
ATOM 7834 O O . SER B 1 159 ? -14.156 -6.017 50.016 1.000 17.637 157 SER B O 1
ATOM 7842 N N . TYR B 1 160 ? -15.852 -4.713 49.273 1.000 18.753 158 TYR B N 1
ATOM 7843 C CA . TYR B 1 160 ? -16.240 -5.607 48.156 1.000 19.380 158 TYR B CA 1
ATOM 7844 C C . TYR B 1 160 ? -16.667 -4.715 47.014 1.000 20.890 158 TYR B C 1
ATOM 7845 O O . TYR B 1 160 ? -17.763 -4.186 47.020 1.000 21.683 158 TYR B O 1
ATOM 7863 N N . LEU B 1 161 ? -15.738 -4.517 46.092 1.000 22.362 159 LEU B N 1
ATOM 7864 C CA . LEU B 1 161 ? -15.800 -3.463 45.058 1.000 23.516 159 LEU B CA 1
ATOM 7865 C C . LEU B 1 161 ? -16.039 -4.137 43.703 1.000 23.815 159 LEU B C 1
ATOM 7866 O O . LEU B 1 161 ? -15.432 -5.163 43.451 1.000 22.076 159 LEU B O 1
ATOM 7882 N N . GLU B 1 162 ? -16.881 -3.529 42.884 1.000 24.383 160 GLU B N 1
ATOM 7883 C CA . GLU B 1 162 ? -17.229 -3.983 41.519 1.000 24.987 160 GLU B CA 1
ATOM 7884 C C . GLU B 1 162 ? -16.820 -2.924 40.498 1.000 24.896 160 GLU B C 1
ATOM 7885 O O . GLU B 1 162 ? -16.993 -1.732 40.777 1.000 25.181 160 GLU B O 1
ATOM 7897 N N . LEU B 1 163 ? -16.227 -3.364 39.409 1.000 25.532 161 LEU B N 1
ATOM 7898 C CA . LEU B 1 163 ? -15.946 -2.513 38.241 1.000 28.409 161 LEU B CA 1
ATOM 7899 C C . LEU B 1 163 ? -16.844 -3.071 37.138 1.000 28.763 161 LEU B C 1
ATOM 7900 O O . LEU B 1 163 ? -16.599 -4.213 36.739 1.000 26.955 161 LEU B O 1
ATOM 7916 N N . TYR B 1 164 ? -17.883 -2.321 36.756 1.000 28.081 162 TYR B N 1
ATOM 7917 C CA . TYR B 1 164 ? -18.918 -2.735 35.785 1.000 28.573 162 TYR B CA 1
ATOM 7918 C C . TYR B 1 164 ? -19.035 -1.612 34.757 1.000 28.853 162 TYR B C 1
ATOM 7919 O O . TYR B 1 164 ? -19.279 -0.439 35.149 1.000 28.185 162 TYR B O 1
ATOM 7937 N N . ASN B 1 165 ? -18.795 -1.953 33.494 1.000 29.844 163 ASN B N 1
ATOM 7938 C CA . ASN B 1 165 ? -18.933 -1.018 32.344 1.000 32.362 163 ASN B CA 1
ATOM 7939 C C . ASN B 1 165 ? -18.173 0.274 32.669 1.000 35.129 163 ASN B C 1
ATOM 7940 O O . ASN B 1 165 ? -18.719 1.365 32.455 1.000 35.722 163 ASN B O 1
ATOM 7951 N N . GLU B 1 166 ? -16.956 0.112 33.216 1.000 35.879 164 GLU B N 1
ATOM 7952 C CA . GLU B 1 166 ? -15.947 1.159 33.531 1.000 38.874 164 GLU B CA 1
ATOM 7953 C C . GLU B 1 166 ? -16.520 2.106 34.611 1.000 38.561 164 GLU B C 1
ATOM 7954 O O . GLU B 1 166 ? -16.013 3.227 34.762 1.000 39.974 164 GLU B O 1
ATOM 7966 N N . GLU B 1 167 ? -17.500 1.652 35.410 1.000 38.913 165 GLU B N 1
ATOM 7967 C CA . GLU B 1 167 ? -17.995 2.398 36.603 1.000 40.017 165 GLU B CA 1
ATOM 7968 C C . GLU B 1 167 ? -17.763 1.559 37.863 1.000 35.996 165 GLU B C 1
ATOM 7969 O O . GLU B 1 167 ? -18.013 0.353 37.816 1.000 32.796 165 GLU B O 1
ATOM 7981 N N . LEU B 1 168 ? -17.393 2.209 38.957 1.000 36.113 166 LEU B N 1
ATOM 7982 C CA . LEU B 1 168 ? -17.242 1.549 40.285 1.000 35.502 166 LEU B CA 1
ATOM 7983 C C . LEU B 1 168 ? -18.600 1.397 40.965 1.000 33.304 166 LEU B C 1
ATOM 7984 O O . LEU B 1 168 ? -19.437 2.320 40.890 1.000 35.260 166 LEU B O 1
ATOM 8000 N N . CYS B 1 169 ? -18.774 0.295 41.676 1.000 31.183 167 CYS B N 1
ATOM 8001 C CA . CYS B 1 169 ? -19.979 -0.044 42.463 1.000 32.017 167 CYS B CA 1
ATOM 8002 C C . CYS B 1 169 ? -19.496 -0.665 43.770 1.000 30.281 167 CYS B C 1
ATOM 8003 O O . CYS B 1 169 ? -18.579 -1.480 43.702 1.000 28.848 167 CYS B O 1
ATOM 8011 N N . ASP B 1 170 ? -20.035 -0.222 44.904 1.000 28.285 168 ASP B N 1
ATOM 8012 C CA . ASP B 1 170 ? -19.806 -0.885 46.211 1.000 27.444 168 ASP B CA 1
ATOM 8013 C C . ASP B 1 170 ? -20.837 -2.004 46.367 1.000 26.188 168 ASP B C 1
ATOM 8014 O O . ASP B 1 170 ? -21.983 -1.677 46.539 1.000 25.756 168 ASP B O 1
ATOM 8023 N N . LEU B 1 171 ? -20.442 -3.283 46.336 1.000 25.373 169 LEU B N 1
ATOM 8024 C CA . LEU B 1 171 ? -21.396 -4.423 46.516 1.000 25.091 169 LEU B CA 1
ATOM 8025 C C . LEU B 1 171 ? -21.871 -4.486 47.971 1.000 26.542 169 LEU B C 1
ATOM 8026 O O . LEU B 1 171 ? -22.794 -5.264 48.210 1.000 27.215 169 LEU B O 1
ATOM 8042 N N . LEU B 1 172 ? -21.245 -3.750 48.898 1.000 25.341 170 LEU B N 1
ATOM 8043 C CA . LEU B 1 172 ? -21.702 -3.720 50.323 1.000 27.031 170 LEU B CA 1
ATOM 8044 C C . LEU B 1 172 ? -22.298 -2.339 50.634 1.000 29.387 170 LEU B C 1
ATOM 8045 O O . LEU B 1 172 ? -22.392 -1.984 51.831 1.000 30.013 170 LEU B O 1
ATOM 8061 N N . SER B 1 173 ? -22.699 -1.596 49.605 1.000 30.649 171 SER B N 1
ATOM 8062 C CA . SER B 1 173 ? -23.381 -0.286 49.765 1.000 33.680 171 SER B CA 1
ATOM 8063 C C . SER B 1 173 ? -24.574 -0.419 50.723 1.000 36.509 171 SER B C 1
ATOM 8064 O O . SER B 1 173 ? -25.342 -1.414 50.609 1.000 36.362 171 SER B O 1
ATOM 8072 N N . THR B 1 174 ? -24.737 0.594 51.578 1.000 40.563 172 THR B N 1
ATOM 8073 C CA . THR B 1 174 ? -25.881 0.826 52.496 1.000 44.840 172 THR B CA 1
ATOM 8074 C C . THR B 1 174 ? -26.626 2.094 52.043 1.000 51.293 172 THR B C 1
ATOM 8075 O O . THR B 1 174 ? -27.352 2.647 52.882 1.000 54.281 172 THR B O 1
ATOM 8086 N N . ASP B 1 175 ? -26.464 2.521 50.780 1.000 55.393 173 ASP B N 1
ATOM 8087 C CA . ASP B 1 175 ? -27.140 3.705 50.186 1.000 59.277 173 ASP B CA 1
ATOM 8088 C C . ASP B 1 175 ? -26.747 3.894 48.716 1.000 59.442 173 ASP B C 1
ATOM 8089 O O . ASP B 1 175 ? -25.589 4.263 48.430 1.000 56.983 173 ASP B O 1
ATOM 8098 N N . ASP B 1 176 ? -27.735 3.752 47.834 1.000 64.069 174 ASP B N 1
ATOM 8099 C CA . ASP B 1 176 ? -27.659 4.039 46.377 1.000 66.531 174 ASP B CA 1
ATOM 8100 C C . ASP B 1 176 ? -27.195 5.477 46.107 1.000 63.138 174 ASP B C 1
ATOM 8101 O O . ASP B 1 176 ? -26.753 5.714 44.976 1.000 63.504 174 ASP B O 1
ATOM 8110 N N . THR B 1 177 ? -27.323 6.403 47.066 1.000 61.278 175 THR B N 1
ATOM 8111 C CA . THR B 1 177 ? -26.852 7.818 46.961 1.000 63.353 175 THR B CA 1
ATOM 8112 C C . THR B 1 177 ? -25.333 7.886 46.817 1.000 61.094 175 THR B C 1
ATOM 8113 O O . THR B 1 177 ? -24.840 8.816 46.142 1.000 61.186 175 THR B O 1
ATOM 8124 N N . THR B 1 178 ? -24.622 7.005 47.527 1.000 56.699 176 THR B N 1
ATOM 8125 C CA . THR B 1 178 ? -23.163 7.118 47.782 1.000 54.296 176 THR B CA 1
ATOM 8126 C C . THR B 1 178 ? -22.412 6.739 46.499 1.000 52.523 176 THR B C 1
ATOM 8127 O O . THR B 1 178 ? -22.601 5.592 46.032 1.000 51.052 176 THR B O 1
ATOM 8138 N N . LYS B 1 179 ? -21.628 7.672 45.939 1.000 50.928 177 LYS B N 1
ATOM 8139 C CA . LYS B 1 179 ? -20.890 7.494 44.660 1.000 50.692 177 LYS B CA 1
ATOM 8140 C C . LYS B 1 179 ? -19.449 7.064 44.953 1.000 47.886 177 LYS B C 1
ATOM 8141 O O . LYS B 1 179 ? -18.881 7.521 45.958 1.000 48.740 177 LYS B O 1
ATOM 8160 N N . ILE B 1 180 ? -18.890 6.217 44.086 1.000 46.012 178 ILE B N 1
ATOM 8161 C CA . ILE B 1 180 ? -17.532 5.612 44.224 1.000 45.035 178 ILE B CA 1
ATOM 8162 C C . ILE B 1 180 ? -16.601 6.274 43.208 1.000 45.192 178 ILE B C 1
ATOM 8163 O O . ILE B 1 180 ? -16.873 6.141 42.026 1.000 50.327 178 ILE B O 1
ATOM 8179 N N . ARG B 1 181 ? -15.566 6.977 43.663 1.000 47.134 179 ARG B N 1
ATOM 8180 C CA . ARG B 1 181 ? -14.531 7.611 42.794 1.000 51.589 179 ARG B CA 1
ATOM 8181 C C . ARG B 1 181 ? -13.147 7.033 43.123 1.000 48.916 179 ARG B C 1
ATOM 8182 O O . ARG B 1 181 ? -12.896 6.792 44.319 1.000 47.034 179 ARG B O 1
ATOM 8203 N N . ILE B 1 182 ? -12.271 6.881 42.120 1.000 47.365 180 ILE B N 1
ATOM 8204 C CA . ILE B 1 182 ? -10.801 6.677 42.322 1.000 50.583 180 ILE B CA 1
ATOM 8205 C C . ILE B 1 182 ? -10.082 8.038 42.350 1.000 53.901 180 ILE B C 1
ATOM 8206 O O . ILE B 1 182 ? -10.313 8.844 41.434 1.000 52.394 180 ILE B O 1
ATOM 8222 N N . PHE B 1 183 ? -9.220 8.258 43.347 1.000 59.768 181 PHE B N 1
ATOM 8223 C CA . PHE B 1 183 ? -8.154 9.296 43.360 1.000 65.900 181 PHE B CA 1
ATOM 8224 C C . PHE B 1 183 ? -6.835 8.621 43.744 1.000 69.232 181 PHE B C 1
ATOM 8225 O O . PHE B 1 183 ? -6.882 7.416 43.965 1.000 71.173 181 PHE B O 1
ATOM 8242 N N . ASP B 1 184 ? -5.720 9.361 43.826 1.000 70.140 182 ASP B N 1
ATOM 8243 C CA . ASP B 1 184 ? -4.343 8.828 44.040 1.000 71.880 182 ASP B CA 1
ATOM 8244 C C . ASP B 1 184 ? -3.787 9.276 45.396 1.000 76.051 182 ASP B C 1
ATOM 8245 O O . ASP B 1 184 ? -3.456 10.475 45.501 1.000 79.623 182 ASP B O 1
ATOM 8254 N N . ASP B 1 185 ? -3.630 8.373 46.379 1.000 80.023 183 ASP B N 1
ATOM 8255 C CA . ASP B 1 185 ? -3.098 8.744 47.726 1.000 84.726 183 ASP B CA 1
ATOM 8256 C C . ASP B 1 185 ? -1.636 9.174 47.579 1.000 84.990 183 ASP B C 1
ATOM 8257 O O . ASP B 1 185 ? -0.804 8.677 48.360 1.000 87.284 183 ASP B O 1
ATOM 8266 N N . SER B 1 186 ? -1.360 10.096 46.644 1.000 84.769 184 SER B N 1
ATOM 8267 C CA . SER B 1 186 ? 0.001 10.457 46.156 1.000 85.875 184 SER B CA 1
ATOM 8268 C C . SER B 1 186 ? 0.935 10.637 47.363 1.000 89.516 184 SER B C 1
ATOM 8269 O O . SER B 1 186 ? 1.159 11.773 47.818 1.000 90.481 184 SER B O 1
ATOM 8277 N N . THR B 1 187 ? 1.395 9.497 47.877 1.000 94.136 185 THR B N 1
ATOM 8278 C CA . THR B 1 187 ? 2.279 9.293 49.056 1.000 96.848 185 THR B CA 1
ATOM 8279 C C . THR B 1 187 ? 2.856 7.884 48.885 1.000 103.202 185 THR B C 1
ATOM 8280 O O . THR B 1 187 ? 4.076 7.708 49.080 1.000 107.812 185 THR B O 1
ATOM 8291 N N . LYS B 1 188 ? 1.990 6.931 48.511 1.000 103.524 186 LYS B N 1
ATOM 8292 C CA . LYS B 1 188 ? 2.358 5.622 47.910 1.000 102.514 186 LYS B CA 1
ATOM 8293 C C . LYS B 1 188 ? 1.958 5.658 46.426 1.000 98.115 186 LYS B C 1
ATOM 8294 O O . LYS B 1 188 ? 1.065 4.888 46.014 1.000 96.522 186 LYS B O 1
ATOM 8313 N N . LYS B 1 189 ? 2.584 6.586 45.696 1.000 92.186 187 LYS B N 1
ATOM 8314 C CA . LYS B 1 189 ? 2.597 6.763 44.215 1.000 90.432 187 LYS B CA 1
ATOM 8315 C C . LYS B 1 189 ? 1.595 5.834 43.505 1.000 88.900 187 LYS B C 1
ATOM 8316 O O . LYS B 1 189 ? 0.534 6.346 43.075 1.000 93.738 187 LYS B O 1
ATOM 8335 N N . GLY B 1 190 ? 1.901 4.538 43.374 1.000 78.123 188 GLY B N 1
ATOM 8336 C CA . GLY B 1 190 ? 1.110 3.581 42.564 1.000 71.183 188 GLY B CA 1
ATOM 8337 C C . GLY B 1 190 ? -0.172 3.116 43.244 1.000 64.513 188 GLY B C 1
ATOM 8338 O O . GLY B 1 190 ? -0.828 2.192 42.723 1.000 64.202 188 GLY B O 1
ATOM 8342 N N . SER B 1 191 ? -0.542 3.712 44.374 1.000 61.667 189 SER B N 1
ATOM 8343 C CA . SER B 1 191 ? -1.792 3.374 45.099 1.000 59.878 189 SER B CA 1
ATOM 8344 C C . SER B 1 191 ? -2.892 4.349 44.694 1.000 56.823 189 SER B C 1
ATOM 8345 O O . SER B 1 191 ? -2.587 5.439 44.209 1.000 59.496 189 SER B O 1
ATOM 8353 N N . VAL B 1 192 ? -4.127 3.966 44.956 1.000 51.994 190 VAL B N 1
ATOM 8354 C CA . VAL B 1 192 ? -5.325 4.801 44.717 1.000 49.533 190 VAL B CA 1
ATOM 8355 C C . VAL B 1 192 ? -6.143 4.841 46.012 1.000 47.675 190 VAL B C 1
ATOM 8356 O O . VAL B 1 192 ? -5.954 3.972 46.866 1.000 45.334 190 VAL B O 1
ATOM 8369 N N . ILE B 1 193 ? -6.982 5.856 46.166 1.000 47.957 191 ILE B N 1
ATOM 8370 C CA . ILE B 1 193 ? -8.035 5.924 47.212 1.000 48.892 191 ILE B CA 1
ATOM 8371 C C . ILE B 1 193 ? -9.358 5.740 46.484 1.000 46.271 191 ILE B C 1
ATOM 8372 O O . ILE B 1 193 ? -9.498 6.305 45.382 1.000 45.370 191 ILE B O 1
ATOM 8388 N N . ILE B 1 194 ? -10.247 4.916 47.040 1.000 43.908 192 ILE B N 1
ATOM 8389 C CA . ILE B 1 194 ? -11.644 4.768 46.557 1.000 43.252 192 ILE B CA 1
ATOM 8390 C C . ILE B 1 194 ? -12.551 5.467 47.575 1.000 43.794 192 ILE B C 1
ATOM 8391 O O . ILE B 1 194 ? -12.867 4.868 48.617 1.000 45.854 192 ILE B O 1
ATOM 8407 N N . GLN B 1 195 ? -12.949 6.707 47.325 1.000 42.895 193 GLN B N 1
ATOM 8408 C CA . GLN B 1 195 ? -13.832 7.417 48.283 1.000 42.849 193 GLN B CA 1
ATOM 8409 C C . GLN B 1 195 ? -15.223 6.793 48.171 1.000 39.912 193 GLN B C 1
ATOM 8410 O O . GLN B 1 195 ? -15.634 6.421 47.039 1.000 39.556 193 GLN B O 1
ATOM 8424 N N . GLY B 1 196 ? -15.958 6.747 49.274 1.000 37.571 194 GLY B N 1
ATOM 8425 C CA . GLY B 1 196 ? -17.343 6.251 49.273 1.000 35.827 194 GLY B CA 1
ATOM 8426 C C . GLY B 1 196 ? -17.419 4.754 49.538 1.000 33.348 194 GLY B C 1
ATOM 8427 O O . GLY B 1 196 ? -18.486 4.285 49.873 1.000 32.621 194 GLY B O 1
ATOM 8431 N N . LEU B 1 197 ? -16.325 4.020 49.371 1.000 33.128 195 LEU B N 1
ATOM 8432 C CA . LEU B 1 197 ? -16.348 2.542 49.465 1.000 31.448 195 LEU B CA 1
ATOM 8433 C C . LEU B 1 197 ? -16.470 2.151 50.948 1.000 29.855 195 LEU B C 1
ATOM 8434 O O . LEU B 1 197 ? -15.667 2.628 51.745 1.000 31.043 195 LEU B O 1
ATOM 8450 N N . GLU B 1 198 ? -17.462 1.339 51.287 1.000 27.667 196 GLU B N 1
ATOM 8451 C CA . GLU B 1 198 ? -17.706 0.865 52.656 1.000 28.552 196 GLU B CA 1
ATOM 8452 C C . GLU B 1 198 ? -16.494 0.003 53.043 1.000 27.270 196 GLU B C 1
ATOM 8453 O O . GLU B 1 198 ? -16.031 -0.839 52.223 1.000 26.192 196 GLU B O 1
ATOM 8465 N N . GLU B 1 199 ? -16.000 0.225 54.252 1.000 26.694 197 GLU B N 1
ATOM 8466 C CA . GLU B 1 199 ? -14.948 -0.598 54.882 1.000 26.557 197 GLU B CA 1
ATOM 8467 C C . GLU B 1 199 ? -15.580 -1.140 56.162 1.000 25.186 197 GLU B C 1
ATOM 8468 O O . GLU B 1 199 ? -15.544 -0.437 57.176 1.000 24.922 197 GLU B O 1
ATOM 8480 N N . ILE B 1 200 ? -16.205 -2.309 56.079 1.000 22.964 198 ILE B N 1
ATOM 8481 C CA . ILE B 1 200 ? -17.173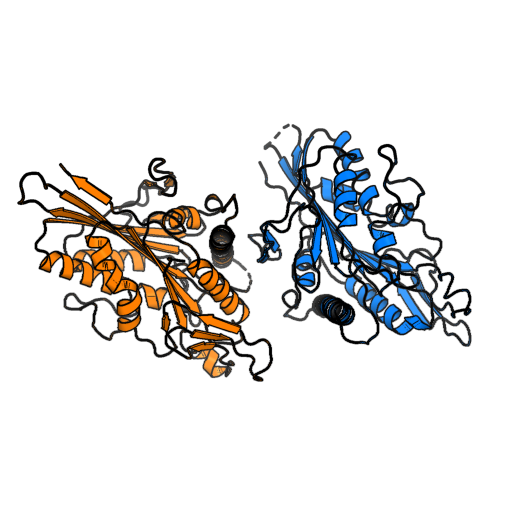 -2.780 57.115 1.000 22.669 198 ILE B CA 1
ATOM 8482 C C . ILE B 1 200 ? -16.422 -3.516 58.210 1.000 21.227 198 ILE B C 1
ATOM 8483 O O . ILE B 1 200 ? -15.726 -4.500 57.924 1.000 21.331 198 ILE B O 1
ATOM 8499 N N . PRO B 1 201 ? -16.549 -3.074 59.479 1.000 21.649 199 PRO B N 1
ATOM 8500 C CA . PRO B 1 201 ? -15.990 -3.783 60.618 1.000 21.122 199 PRO B CA 1
ATOM 8501 C C . PRO B 1 201 ? -16.653 -5.136 60.800 1.000 20.567 199 PRO B C 1
ATOM 8502 O O . PRO B 1 201 ? -17.862 -5.195 60.780 1.000 21.030 199 PRO B O 1
ATOM 8513 N N . VAL B 1 202 ? -15.854 -6.173 60.986 1.000 20.115 200 VAL B N 1
ATOM 8514 C CA . VAL B 1 202 ? -16.331 -7.564 61.189 1.000 20.963 200 VAL B CA 1
ATOM 8515 C C . VAL B 1 202 ? -15.661 -8.165 62.436 1.000 23.266 200 VAL B C 1
ATOM 8516 O O . VAL B 1 202 ? -14.511 -7.819 62.706 1.000 22.962 200 VAL B O 1
ATOM 8529 N N . HIS B 1 203 ? -16.356 -9.029 63.161 1.000 25.356 201 HIS B N 1
ATOM 8530 C CA . HIS B 1 203 ? -15.902 -9.555 64.483 1.000 26.381 201 HIS B CA 1
ATOM 8531 C C . HIS B 1 203 ? -16.012 -11.064 64.568 1.000 27.434 201 HIS B C 1
ATOM 8532 O O . HIS B 1 203 ? -15.689 -11.595 65.617 1.000 29.020 201 HIS B O 1
ATOM 8547 N N . SER B 1 204 ? -16.343 -11.738 63.485 1.000 27.068 202 SER B N 1
ATOM 8548 C CA . SER B 1 204 ? -16.576 -13.203 63.473 1.000 27.558 202 SER B CA 1
ATOM 8549 C C . SER B 1 204 ? -16.511 -13.725 62.041 1.000 26.239 202 SER B C 1
ATOM 8550 O O . SER B 1 204 ? -16.719 -12.941 61.115 1.000 23.166 202 SER B O 1
ATOM 8558 N N . LYS B 1 205 ? -16.301 -15.032 61.879 1.000 28.153 203 LYS B N 1
ATOM 8559 C CA . LYS B 1 205 ? -16.401 -15.678 60.553 1.000 28.793 203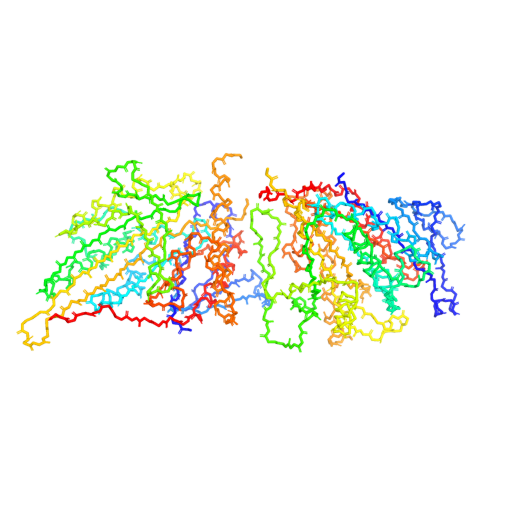 LYS B CA 1
ATOM 8560 C C . LYS B 1 205 ? -17.830 -15.486 60.017 1.000 29.451 203 LYS B C 1
ATOM 8561 O O . LYS B 1 205 ? -17.986 -15.314 58.785 1.000 28.931 203 LYS B O 1
ATOM 8580 N N . ASP B 1 206 ? -18.833 -15.528 60.892 1.000 28.452 204 ASP B N 1
ATOM 8581 C CA . ASP B 1 206 ? -20.254 -15.432 60.465 1.000 30.118 204 ASP B CA 1
ATOM 8582 C C . ASP B 1 206 ? -20.474 -14.048 59.825 1.000 28.266 204 ASP B C 1
ATOM 8583 O O . ASP B 1 206 ? -21.125 -13.960 58.755 1.000 27.457 204 ASP B O 1
ATOM 8592 N N . ASP B 1 207 ? -19.921 -12.997 60.433 1.000 25.522 205 ASP B N 1
ATOM 8593 C CA . ASP B 1 207 ? -20.027 -11.619 59.904 1.000 25.297 205 ASP B CA 1
ATOM 8594 C C . ASP B 1 207 ? -19.496 -11.570 58.469 1.000 23.285 205 ASP B C 1
ATOM 8595 O O . ASP B 1 207 ? -20.150 -10.898 57.611 1.000 21.885 205 ASP B O 1
ATOM 8604 N N . VAL B 1 208 ? -18.305 -12.137 58.238 1.000 22.371 206 VAL B N 1
ATOM 8605 C CA . VAL B 1 208 ? -17.632 -12.048 56.903 1.000 22.967 206 VAL B CA 1
ATOM 8606 C C . VAL B 1 208 ? -18.381 -12.917 55.895 1.000 23.627 206 VAL B C 1
ATOM 8607 O O . VAL B 1 208 ? -18.523 -12.506 54.746 1.000 21.802 206 VAL B O 1
ATOM 8620 N N . TYR B 1 209 ? -18.938 -14.043 56.311 1.000 24.855 207 TYR B N 1
ATOM 8621 C CA . TYR B 1 209 ? -19.654 -14.894 55.323 1.000 25.784 207 TYR B CA 1
ATOM 8622 C C . TYR B 1 209 ? -20.956 -14.221 54.916 1.000 26.295 207 TYR B C 1
ATOM 8623 O O . TYR B 1 209 ? -21.372 -14.344 53.738 1.000 24.927 207 TYR B O 1
ATOM 8641 N N . LYS B 1 210 ? -21.616 -13.559 55.861 1.000 26.558 208 LYS B N 1
ATOM 8642 C CA . LYS B 1 210 ? -22.814 -12.760 55.562 1.000 27.545 208 LYS B CA 1
ATOM 8643 C C . LYS B 1 210 ? -22.444 -11.705 54.522 1.000 26.823 208 LYS B C 1
ATOM 8644 O O . LYS B 1 210 ? -23.230 -11.515 53.630 1.000 24.877 208 LYS B O 1
ATOM 8663 N N . LEU B 1 211 ? -21.332 -10.982 54.674 1.000 24.631 209 LEU B N 1
ATOM 8664 C CA . LEU B 1 211 ? -21.011 -9.898 53.717 1.000 25.255 209 LEU B CA 1
ATOM 8665 C C . LEU B 1 211 ? -20.673 -10.499 52.342 1.000 24.559 209 LEU B C 1
ATOM 8666 O O . LEU B 1 211 ? -21.006 -9.873 51.336 1.000 25.378 209 LEU B O 1
ATOM 8682 N N . LEU B 1 212 ? -19.889 -11.580 52.333 1.000 24.698 210 LEU B N 1
ATOM 8683 C CA . LEU B 1 212 ? -19.545 -12.312 51.095 1.000 26.042 210 LEU B CA 1
ATOM 8684 C C . LEU B 1 212 ? -20.851 -12.687 50.381 1.000 27.008 210 LEU B C 1
ATOM 8685 O O . LEU B 1 212 ? -20.981 -12.455 49.178 1.000 23.012 210 LEU B O 1
ATOM 8701 N N . GLU B 1 213 ? -21.806 -13.254 51.112 1.000 26.382 211 GLU B N 1
ATOM 8702 C CA . GLU B 1 213 ? -23.075 -13.697 50.467 1.000 30.036 211 GLU B CA 1
ATOM 8703 C C . GLU B 1 213 ? -23.850 -12.470 49.940 1.000 29.604 211 GLU B C 1
ATOM 8704 O O . GLU B 1 213 ? -24.360 -12.519 48.790 1.000 26.803 211 GLU B O 1
ATOM 8716 N N . LYS B 1 214 ? -23.907 -11.379 50.703 1.000 29.925 212 LYS B N 1
ATOM 8717 C CA . LYS B 1 214 ? -24.632 -10.152 50.301 1.000 32.011 212 LYS B CA 1
ATOM 8718 C C . LYS B 1 214 ? -24.032 -9.599 49.001 1.000 30.937 212 LYS B C 1
ATOM 8719 O O . LYS B 1 214 ? -24.789 -9.312 48.039 1.000 29.870 212 LYS B O 1
ATOM 8738 N N . GLY B 1 215 ? -22.713 -9.489 48.930 1.000 27.133 213 GLY B N 1
ATOM 8739 C CA . GLY B 1 215 ? -22.034 -8.971 47.732 1.000 27.080 213 GLY B CA 1
ATOM 8740 C C . GLY B 1 215 ? -22.159 -9.927 46.560 1.000 26.070 213 GLY B C 1
ATOM 8741 O O . GLY B 1 215 ? -22.341 -9.483 45.433 1.000 26.835 213 GLY B O 1
ATOM 8745 N N . LYS B 1 216 ? -22.076 -11.219 46.813 1.000 25.935 214 LYS B N 1
ATOM 8746 C CA . LYS B 1 216 ? -22.165 -12.247 45.763 1.000 27.682 214 LYS B CA 1
ATOM 8747 C C . LYS B 1 216 ? -23.517 -12.091 45.081 1.000 27.696 214 LYS B C 1
ATOM 8748 O O . LYS B 1 216 ? -23.601 -12.199 43.803 1.000 27.772 214 LYS B O 1
ATOM 8767 N N . GLU B 1 217 ? -24.555 -11.825 45.862 1.000 29.827 215 GLU B N 1
ATOM 8768 C CA . GLU B 1 217 ? -25.926 -11.744 45.284 1.000 32.299 215 GLU B CA 1
ATOM 8769 C C . GLU B 1 217 ? -26.053 -10.490 44.411 1.000 30.411 215 GLU B C 1
ATOM 8770 O O . GLU B 1 217 ? -26.865 -10.522 43.480 1.000 32.125 215 GLU B O 1
ATOM 8782 N N . ARG B 1 218 ? -25.290 -9.437 44.686 1.000 29.500 216 ARG B N 1
ATOM 8783 C CA . ARG B 1 218 ? -25.388 -8.140 43.976 1.000 29.830 216 ARG B CA 1
ATOM 8784 C C . ARG B 1 218 ? -24.484 -8.089 42.736 1.000 29.274 216 ARG B C 1
ATOM 8785 O O . ARG B 1 218 ? -24.632 -7.129 41.935 1.000 28.148 216 ARG B O 1
ATOM 8806 N N . ARG B 1 219 ? -23.528 -9.011 42.617 1.000 28.021 217 ARG B N 1
ATOM 8807 C CA . ARG B 1 219 ? -22.566 -9.040 41.490 1.000 27.747 217 ARG B CA 1
ATOM 8808 C C . ARG B 1 219 ? -23.282 -9.061 40.152 1.000 27.057 217 ARG B C 1
ATOM 8809 O O . ARG B 1 219 ? -24.221 -9.863 40.023 1.000 26.806 217 ARG B O 1
ATOM 8830 N N . LYS B 1 220 ? -22.759 -8.320 39.175 1.000 25.590 218 LYS B N 1
ATOM 8831 C CA . LYS B 1 220 ? -23.333 -8.323 37.803 1.000 27.550 218 LYS B CA 1
ATOM 8832 C C . LYS B 1 220 ? -22.978 -9.667 37.170 1.000 25.083 218 LYS B C 1
ATOM 8833 O O . LYS B 1 220 ? -21.778 -9.954 37.008 1.000 25.014 218 LYS B O 1
ATOM 8852 N N . THR B 1 221 ? -23.979 -10.491 36.880 1.000 27.199 219 THR B N 1
ATOM 8853 C CA . THR B 1 221 ? -23.784 -11.845 36.297 1.000 28.159 219 THR B CA 1
ATOM 8854 C C . THR B 1 221 ? -24.707 -12.020 35.086 1.000 30.787 219 THR B C 1
ATOM 8855 O O . THR B 1 221 ? -25.600 -11.170 34.883 1.000 32.619 219 THR B O 1
ATOM 8866 N N . ALA B 1 222 ? -24.447 -13.041 34.276 1.000 30.254 220 ALA B N 1
ATOM 8867 C CA . ALA B 1 222 ? -25.296 -13.466 33.129 1.000 32.335 220 ALA B CA 1
ATOM 8868 C C . ALA B 1 222 ? -25.310 -14.993 33.079 1.000 33.342 220 ALA B C 1
ATOM 8869 O O . ALA B 1 222 ? -24.302 -15.616 33.429 1.000 32.352 220 ALA B O 1
ATOM 8876 N N . THR B 1 223 ? -26.434 -15.576 32.683 1.000 35.916 221 THR B N 1
ATOM 8877 C CA . THR B 1 223 ? -26.599 -17.038 32.509 1.000 37.978 221 THR B CA 1
ATOM 8878 C C . THR B 1 223 ? -26.085 -17.360 31.103 1.000 40.911 221 THR B C 1
ATOM 8879 O O . THR B 1 223 ? -26.689 -16.891 30.124 1.000 44.712 221 THR B O 1
ATOM 8890 N N . THR B 1 224 ? -24.963 -18.050 30.965 1.000 43.796 222 THR B N 1
ATOM 8891 C CA . THR B 1 224 ? -24.430 -18.419 29.628 1.000 46.720 222 THR B CA 1
ATOM 8892 C C . THR B 1 224 ? -24.329 -19.938 29.611 1.000 45.964 222 THR B C 1
ATOM 8893 O O . THR B 1 224 ? -23.884 -20.475 30.629 1.000 44.431 222 THR B O 1
ATOM 8904 N N . LEU B 1 225 ? -24.751 -20.592 28.531 1.000 48.281 223 LEU B N 1
ATOM 8905 C CA . LEU B 1 225 ? -24.576 -22.048 28.357 1.000 49.558 223 LEU B CA 1
ATOM 8906 C C . LEU B 1 225 ? -23.175 -22.352 28.889 1.000 49.822 223 LEU B C 1
ATOM 8907 O O . LEU B 1 225 ? -22.197 -21.736 28.345 1.000 49.824 223 LEU B O 1
ATOM 8913 N N . MET B 1 226 ? -23.062 -23.164 29.950 1.000 48.229 224 MET B N 1
ATOM 8914 C CA . MET B 1 226 ? -21.743 -23.704 30.395 1.000 47.649 224 MET B CA 1
ATOM 8915 C C . MET B 1 226 ? -20.992 -22.655 31.225 1.000 45.165 224 MET B C 1
ATOM 8916 O O . MET B 1 226 ? -19.796 -22.823 31.628 1.000 39.605 224 MET B O 1
ATOM 8930 N N . ASN B 1 227 ? -21.690 -21.587 31.548 1.000 44.878 225 ASN B N 1
ATOM 8931 C CA . ASN B 1 227 ? -21.073 -20.495 32.322 1.000 40.871 225 ASN B CA 1
ATOM 8932 C C . ASN B 1 227 ? -22.272 -19.757 32.913 1.000 41.978 225 ASN B C 1
ATOM 8933 O O . ASN B 1 227 ? -22.649 -18.632 32.418 1.000 40.959 225 ASN B O 1
ATOM 8944 N N . ALA B 1 228 ? -22.913 -20.476 33.847 1.000 41.732 226 ALA B N 1
ATOM 8945 C CA . ALA B 1 228 ? -24.293 -20.242 34.296 1.000 42.839 226 ALA B CA 1
ATOM 8946 C C . ALA B 1 228 ? -24.307 -18.973 35.135 1.000 41.359 226 ALA B C 1
ATOM 8947 O O . ALA B 1 228 ? -25.374 -18.308 35.190 1.000 44.428 226 ALA B O 1
ATOM 8954 N N . GLN B 1 229 ? -23.197 -18.639 35.798 1.000 37.295 227 GLN B N 1
ATOM 8955 C CA . GLN B 1 229 ? -23.099 -17.330 36.495 1.000 35.864 227 GLN B CA 1
ATOM 8956 C C . GLN B 1 229 ? -21.839 -16.618 35.998 1.000 31.826 227 GLN B C 1
ATOM 8957 O O . GLN B 1 229 ? -20.974 -16.241 36.845 1.000 30.292 227 GLN B O 1
ATOM 8971 N N . SER B 1 230 ? -21.782 -16.375 34.680 1.000 29.180 228 SER B N 1
ATOM 8972 C CA . SER B 1 230 ? -20.688 -15.613 34.023 1.000 27.110 228 SER B CA 1
ATOM 8973 C C . SER B 1 230 ? -20.554 -14.283 34.763 1.000 26.140 228 SER B C 1
ATOM 8974 O O . SER B 1 230 ? -21.591 -13.578 34.925 1.000 24.428 228 SER B O 1
ATOM 8982 N N . SER B 1 231 ? -19.322 -13.918 35.156 1.000 22.667 229 SER B N 1
ATOM 8983 C CA . SER B 1 231 ? -19.049 -12.615 35.813 1.000 22.417 229 SER B CA 1
ATOM 8984 C C . SER B 1 231 ? -18.967 -11.548 34.724 1.000 23.059 229 SER B C 1
ATOM 8985 O O . SER B 1 231 ? -18.131 -11.682 33.815 1.000 23.974 229 SER B O 1
ATOM 8993 N N . ARG B 1 232 ? -19.817 -10.537 34.782 1.000 24.517 230 ARG B N 1
ATOM 8994 C CA . ARG B 1 232 ? -19.846 -9.440 33.788 1.000 25.060 230 ARG B CA 1
ATOM 8995 C C . ARG B 1 232 ? -19.156 -8.202 34.348 1.000 24.703 230 ARG B C 1
ATOM 8996 O O . ARG B 1 232 ? -19.168 -7.155 33.690 1.000 24.475 230 ARG B O 1
ATOM 9017 N N . SER B 1 233 ? -18.553 -8.334 35.531 1.000 23.283 231 SER B N 1
ATOM 9018 C CA . SER B 1 233 ? -17.842 -7.254 36.241 1.000 22.995 231 SER B CA 1
ATOM 9019 C C . SER B 1 233 ? -16.532 -7.837 36.770 1.000 21.467 231 SER B C 1
ATOM 9020 O O . SER B 1 233 ? -16.445 -9.095 36.951 1.000 21.257 231 SER B O 1
ATOM 9028 N N . HIS B 1 234 ? -15.583 -6.965 37.067 1.000 20.544 232 HIS B N 1
ATOM 9029 C CA . HIS B 1 234 ? -14.395 -7.371 37.846 1.000 19.689 232 HIS B CA 1
ATOM 9030 C C . HIS B 1 234 ? -14.772 -7.128 39.298 1.000 19.441 232 HIS B C 1
ATOM 9031 O O . HIS B 1 234 ? -15.377 -6.054 39.547 1.000 21.246 232 HIS B O 1
ATOM 9046 N N . THR B 1 235 ? -14.350 -7.992 40.229 1.000 19.762 233 THR B N 1
ATOM 9047 C CA . THR B 1 235 ? -14.670 -7.789 41.664 1.000 20.280 233 THR B CA 1
ATOM 9048 C C . THR B 1 235 ? -13.387 -7.991 42.501 1.000 21.005 233 THR B C 1
ATOM 9049 O O . THR B 1 235 ? -12.528 -8.844 42.186 1.000 20.662 233 THR B O 1
ATOM 9060 N N . VAL B 1 236 ? -13.301 -7.184 43.534 1.000 21.761 234 VAL B N 1
ATOM 9061 C CA . VAL B 1 236 ? -12.163 -7.131 44.480 1.000 21.062 234 VAL B CA 1
ATOM 9062 C C . VAL B 1 236 ? -12.819 -7.230 45.863 1.000 20.082 234 VAL B C 1
ATOM 9063 O O . VAL B 1 236 ? -13.505 -6.280 46.264 1.000 19.969 234 VAL B O 1
ATOM 9076 N N . PHE B 1 237 ? -12.562 -8.337 46.527 1.000 19.581 235 PHE B N 1
ATOM 9077 C CA . PHE B 1 237 ? -12.840 -8.542 47.970 1.000 19.344 235 PHE B CA 1
ATOM 9078 C C . PHE B 1 237 ? -11.573 -8.270 48.780 1.000 19.409 235 PHE B C 1
ATOM 9079 O O . PHE B 1 237 ? -10.569 -8.975 48.623 1.000 18.867 235 PHE B O 1
ATOM 9096 N N . SER B 1 238 ? -11.607 -7.245 49.616 1.000 20.060 236 SER B N 1
ATOM 9097 C CA . SER B 1 238 ? -10.418 -6.717 50.347 1.000 20.453 236 SER B CA 1
ATOM 9098 C C . SER B 1 238 ? -10.632 -6.960 51.834 1.000 20.184 236 SER B C 1
ATOM 9099 O O . SER B 1 238 ? -11.715 -6.573 52.339 1.000 20.436 236 SER B O 1
ATOM 9107 N N . ILE B 1 239 ? -9.693 -7.647 52.466 1.000 19.175 237 ILE B N 1
ATOM 9108 C CA . ILE B 1 239 ? -9.646 -7.854 53.937 1.000 19.488 237 ILE B CA 1
ATOM 9109 C C . ILE B 1 239 ? -8.495 -7.021 54.457 1.000 18.843 237 ILE B C 1
ATOM 9110 O O . ILE B 1 239 ? -7.344 -7.212 54.016 1.000 18.523 237 ILE B O 1
ATOM 9126 N N . VAL B 1 240 ? -8.773 -6.101 55.361 1.000 18.886 238 VAL B N 1
ATOM 9127 C CA . VAL B 1 240 ? -7.701 -5.299 56.009 1.000 19.170 238 VAL B CA 1
ATOM 9128 C C . VAL B 1 240 ? -7.738 -5.555 57.516 1.000 19.021 238 VAL B C 1
ATOM 9129 O O . VAL B 1 240 ? -8.797 -5.481 58.103 1.000 18.673 238 VAL B O 1
ATOM 9142 N N . VAL B 1 241 ? -6.595 -5.847 58.075 1.000 19.380 239 VAL B N 1
ATOM 9143 C CA . VAL B 1 241 ? -6.440 -6.213 59.501 1.000 20.217 239 VAL B CA 1
ATOM 9144 C C . VAL B 1 241 ? -5.442 -5.253 60.127 1.000 19.954 239 VAL B C 1
ATOM 9145 O O . VAL B 1 241 ? -4.340 -5.080 59.575 1.000 19.600 239 VAL B O 1
ATOM 9158 N N . HIS B 1 242 ? -5.860 -4.609 61.211 1.000 19.562 240 HIS B N 1
ATOM 9159 C CA . HIS B 1 242 ? -4.975 -3.839 62.113 1.000 20.365 240 HIS B CA 1
ATOM 9160 C C . HIS B 1 242 ? -4.697 -4.744 63.321 1.000 21.039 240 HIS B C 1
ATOM 9161 O O . HIS B 1 242 ? -5.664 -5.214 63.927 1.000 21.640 240 HIS B O 1
ATOM 9176 N N . ILE B 1 243 ? -3.424 -4.950 63.640 1.000 21.921 241 ILE B N 1
ATOM 9177 C CA . ILE B 1 243 ? -2.990 -5.938 64.644 1.000 22.755 241 ILE B CA 1
ATOM 9178 C C . ILE B 1 243 ? -2.111 -5.158 65.586 1.000 22.852 241 ILE B C 1
ATOM 9179 O O . ILE B 1 243 ? -1.164 -4.574 65.086 1.000 21.198 241 ILE B O 1
ATOM 9195 N N . ARG B 1 244 ? -2.441 -5.124 66.856 1.000 24.999 242 ARG B N 1
ATOM 9196 C CA . ARG B 1 244 ? -1.601 -4.364 67.817 1.000 27.635 242 ARG B CA 1
ATOM 9197 C C . ARG B 1 244 ? -0.915 -5.391 68.711 1.000 28.927 242 ARG B C 1
ATOM 9198 O O . ARG B 1 244 ? -1.619 -6.324 69.181 1.000 27.076 242 ARG B O 1
ATOM 9219 N N . GLU B 1 245 ? 0.420 -5.300 68.825 1.000 30.641 243 GLU B N 1
ATOM 9220 C CA . GLU B 1 245 ? 1.210 -6.127 69.780 1.000 35.604 243 GLU B CA 1
ATOM 9221 C C . GLU B 1 245 ? 1.793 -5.176 70.800 1.000 36.787 243 GLU B C 1
ATOM 9222 O O . GLU B 1 245 ? 2.592 -4.302 70.368 1.000 33.624 243 GLU B O 1
ATOM 9234 N N . ASN B 1 246 ? 1.476 -5.381 72.075 1.000 36.603 244 ASN B N 1
ATOM 9235 C CA . ASN B 1 246 ? 2.090 -4.566 73.157 1.000 40.235 244 ASN B CA 1
ATOM 9236 C C . ASN B 1 246 ? 2.553 -5.527 74.256 1.000 41.604 244 ASN B C 1
ATOM 9237 O O . ASN B 1 246 ? 2.560 -6.753 74.007 1.000 41.438 244 ASN B O 1
ATOM 9248 N N . GLY B 1 247 ? 2.863 -5.022 75.445 1.000 43.861 245 GLY B N 1
ATOM 9249 C CA . GLY B 1 247 ? 3.475 -5.850 76.502 1.000 44.906 245 GLY B CA 1
ATOM 9250 C C . GLY B 1 247 ? 4.935 -5.506 76.729 1.000 46.416 245 GLY B C 1
ATOM 9251 O O . GLY B 1 247 ? 5.289 -5.391 77.918 1.000 46.710 245 GLY B O 1
ATOM 9255 N N . ILE B 1 248 ? 5.769 -5.352 75.676 1.000 45.139 246 ILE B N 1
ATOM 9256 C CA . ILE B 1 248 ? 7.199 -4.932 75.873 1.000 42.996 246 ILE B CA 1
ATOM 9257 C C . ILE B 1 248 ? 7.296 -3.405 75.802 1.000 38.002 246 ILE B C 1
ATOM 9258 O O . ILE B 1 248 ? 6.810 -2.827 74.794 1.000 34.201 246 ILE B O 1
ATOM 9274 N N . GLU B 1 249 ? 7.865 -2.780 76.843 1.000 34.068 247 GLU B N 1
ATOM 9275 C CA . GLU B 1 249 ? 8.046 -1.303 76.902 1.000 32.812 247 GLU B CA 1
ATOM 9276 C C . GLU B 1 249 ? 8.855 -0.905 75.666 1.000 30.151 247 GLU B C 1
ATOM 9277 O O . GLU B 1 249 ? 9.862 -1.607 75.345 1.000 29.216 247 GLU B O 1
ATOM 9289 N N . GLY B 1 250 ? 8.402 0.140 74.969 1.000 27.674 248 GLY B N 1
ATOM 9290 C CA . GLY B 1 250 ? 9.084 0.628 73.750 1.000 27.309 248 GLY B CA 1
ATOM 9291 C C . GLY B 1 250 ? 8.642 -0.141 72.514 1.000 26.319 248 GLY B C 1
ATOM 9292 O O . GLY B 1 250 ? 8.973 0.253 71.421 1.000 23.091 248 GLY B O 1
ATOM 9296 N N . GLU B 1 251 ? 7.793 -1.147 72.674 1.000 26.063 249 GLU B N 1
ATOM 9297 C CA . GLU B 1 251 ? 7.357 -1.961 71.508 1.000 28.413 249 GLU B CA 1
ATOM 9298 C C . GLU B 1 251 ? 5.824 -1.913 71.373 1.000 27.635 249 GLU B C 1
ATOM 9299 O O . GLU B 1 251 ? 5.208 -3.002 71.206 1.000 29.599 249 GLU B O 1
ATOM 9311 N N . ASP B 1 252 ? 5.244 -0.719 71.392 1.000 25.223 250 ASP B N 1
ATOM 9312 C CA . ASP B 1 252 ? 3.752 -0.606 71.197 1.000 27.356 250 ASP B CA 1
ATOM 9313 C C . ASP B 1 252 ? 3.434 -0.616 69.700 1.000 24.754 250 ASP B C 1
ATOM 9314 O O . ASP B 1 252 ? 3.357 0.412 69.128 1.000 23.188 250 ASP B O 1
ATOM 9323 N N . MET B 1 253 ? 3.363 -1.779 69.053 1.000 27.990 251 MET B N 1
ATOM 9324 C CA . MET B 1 253 ? 3.467 -1.888 67.567 1.000 27.281 251 MET B CA 1
ATOM 9325 C C . MET B 1 253 ? 2.084 -2.143 66.936 1.000 24.845 251 MET B C 1
ATOM 9326 O O . MET B 1 253 ? 1.279 -2.838 67.556 1.000 23.471 251 MET B O 1
ATOM 9340 N N . LEU B 1 254 ? 1.801 -1.455 65.840 1.000 23.689 252 LEU B N 1
ATOM 9341 C CA . LEU B 1 254 ? 0.551 -1.647 65.064 1.000 24.396 252 LEU B CA 1
ATOM 9342 C C . LEU B 1 254 ? 1.003 -2.117 63.702 1.000 24.087 252 LEU B C 1
ATOM 9343 O O . LEU B 1 254 ? 1.787 -1.410 63.094 1.000 24.591 252 LEU B O 1
ATOM 9359 N N . LYS B 1 255 ? 0.496 -3.258 63.233 1.000 25.043 253 LYS B N 1
ATOM 9360 C CA . LYS B 1 255 ? 0.744 -3.701 61.844 1.000 24.141 253 LYS B CA 1
ATOM 9361 C C . LYS B 1 255 ? -0.596 -3.702 61.088 1.000 22.325 253 LYS B C 1
ATOM 9362 O O . LYS B 1 255 ? -1.608 -3.979 61.718 1.000 20.246 253 LYS B O 1
ATOM 9381 N N . ILE B 1 256 ? -0.573 -3.292 59.829 1.000 21.229 254 ILE B N 1
ATOM 9382 C CA . ILE B 1 256 ? -1.748 -3.298 58.935 1.000 20.269 254 ILE B CA 1
ATOM 9383 C C . ILE B 1 256 ? -1.447 -4.229 57.774 1.000 20.468 254 ILE B C 1
ATOM 9384 O O . ILE B 1 256 ? -0.525 -3.914 56.991 1.000 21.436 254 ILE B O 1
ATOM 9400 N N . GLY B 1 257 ? -2.219 -5.328 57.674 1.000 19.297 255 GLY B N 1
ATOM 9401 C CA . GLY B 1 257 ? -2.097 -6.299 56.583 1.000 19.518 255 GLY B CA 1
ATOM 9402 C C . GLY B 1 257 ? -3.322 -6.226 55.705 1.000 19.001 255 GLY B C 1
ATOM 9403 O O . GLY B 1 257 ? -4.442 -5.812 56.197 1.000 18.441 255 GLY B O 1
ATOM 9407 N N . LYS B 1 258 ? -3.159 -6.566 54.438 1.000 19.030 256 LYS B N 1
ATOM 9408 C CA . LYS B 1 258 ? -4.293 -6.506 53.488 1.000 19.492 256 LYS B CA 1
ATOM 9409 C C . LYS B 1 258 ? -4.232 -7.749 52.620 1.000 19.203 256 LYS B C 1
ATOM 9410 O O . LYS B 1 258 ? -3.115 -8.155 52.234 1.000 17.697 256 LYS B O 1
ATOM 9429 N N . LEU B 1 259 ? -5.395 -8.353 52.369 1.000 18.979 257 LEU B N 1
ATOM 9430 C CA . LEU B 1 259 ? -5.472 -9.488 51.432 1.000 19.276 257 LEU B CA 1
ATOM 9431 C C . LEU B 1 259 ? -6.540 -9.099 50.417 1.000 18.457 257 LEU B C 1
ATOM 9432 O O . LEU B 1 259 ? -7.661 -8.863 50.847 1.000 18.451 257 LEU B O 1
ATOM 9448 N N . ASN B 1 260 ? -6.138 -8.879 49.167 1.000 18.597 258 ASN B N 1
ATOM 9449 C CA . ASN B 1 260 ? -7.059 -8.507 48.059 1.000 19.867 258 ASN B CA 1
ATOM 9450 C C . ASN B 1 260 ? -7.260 -9.743 47.206 1.000 19.028 258 ASN B C 1
ATOM 9451 O O . ASN B 1 260 ? -6.284 -10.272 46.681 1.000 20.370 258 ASN B O 1
ATOM 9462 N N . LEU B 1 261 ? -8.490 -10.210 47.122 1.000 18.600 259 LEU B N 1
ATOM 9463 C CA . LEU B 1 261 ? -8.832 -11.451 46.430 1.000 18.654 259 LEU B CA 1
ATOM 9464 C C . LEU B 1 261 ? -9.688 -11.007 45.247 1.000 18.556 259 LEU B C 1
ATOM 9465 O O . LEU B 1 261 ? -10.852 -10.587 45.457 1.000 18.630 259 LEU B O 1
ATOM 9481 N N . VAL B 1 262 ? -9.109 -11.084 44.057 1.000 18.755 260 VAL B N 1
ATOM 9482 C CA . VAL B 1 262 ? -9.658 -10.437 42.828 1.000 19.651 260 VAL B CA 1
ATOM 9483 C C . VAL B 1 262 ? -10.149 -11.512 41.863 1.000 20.217 260 VAL B C 1
ATOM 9484 O O . V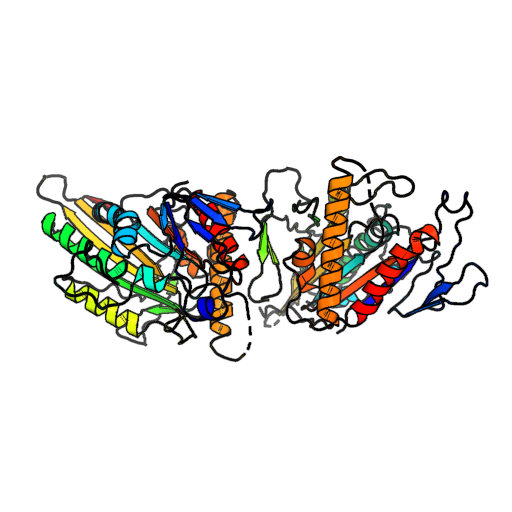AL B 1 262 ? -9.416 -12.492 41.578 1.000 20.124 260 VAL B O 1
ATOM 9497 N N . ASP B 1 263 ? -11.421 -11.368 41.443 1.000 20.841 261 ASP B N 1
ATOM 9498 C CA . ASP B 1 263 ? -12.028 -12.272 40.454 1.000 20.685 261 ASP B CA 1
ATOM 9499 C C . ASP B 1 263 ? -12.326 -11.436 39.201 1.000 20.009 261 ASP B C 1
ATOM 9500 O O . ASP B 1 263 ? -13.314 -10.687 39.210 1.000 20.272 261 ASP B O 1
ATOM 9509 N N . LEU B 1 264 ? -11.512 -11.566 38.174 1.000 20.619 262 LEU B N 1
ATOM 9510 C CA . LEU B 1 264 ? -11.674 -10.783 36.927 1.000 20.800 262 LEU B CA 1
ATOM 9511 C C . LEU B 1 264 ? -12.787 -11.393 36.076 1.000 21.848 262 LEU B C 1
ATOM 9512 O O . LEU B 1 264 ? -12.970 -12.642 36.087 1.000 21.064 262 LEU B O 1
ATOM 9528 N N . ALA B 1 265 ? -13.538 -10.540 35.372 1.000 22.536 263 ALA B N 1
ATOM 9529 C CA . ALA B 1 265 ? -14.354 -10.984 34.215 1.000 23.726 263 ALA B CA 1
ATOM 9530 C C . ALA B 1 265 ? -13.428 -11.552 33.133 1.000 24.449 263 ALA B C 1
ATOM 9531 O O . ALA B 1 265 ? -12.241 -11.167 33.098 1.000 26.997 263 ALA B O 1
ATOM 9538 N N . GLY B 1 266 ? -13.925 -12.505 32.336 1.000 25.644 264 GLY B N 1
ATOM 9539 C CA . GLY B 1 266 ? -13.105 -13.237 31.365 1.000 25.554 264 GLY B CA 1
ATOM 9540 C C . GLY B 1 266 ? -13.115 -12.590 29.995 1.000 26.301 264 GLY B C 1
ATOM 9541 O O . GLY B 1 266 ? -14.147 -11.971 29.613 1.000 25.560 264 GLY B O 1
ATOM 9545 N N . SER B 1 267 ? -11.978 -12.684 29.307 1.000 28.462 265 SER B N 1
ATOM 9546 C CA . SER B 1 267 ? -11.846 -12.276 27.888 1.000 29.061 265 SER B CA 1
ATOM 9547 C C . SER B 1 267 ? -12.700 -13.214 27.017 1.000 31.042 265 SER B C 1
ATOM 9548 O O . SER B 1 267 ? -12.889 -14.403 27.403 1.000 27.330 265 SER B O 1
ATOM 9556 N N . GLU B 1 268 ? -13.186 -12.714 25.872 1.000 32.226 266 GLU B N 1
ATOM 9557 C CA . GLU B 1 268 ? -14.041 -13.504 24.950 1.000 38.360 266 GLU B CA 1
ATOM 9558 C C . GLU B 1 268 ? -13.591 -13.206 23.510 1.000 41.296 266 GLU B C 1
ATOM 9559 O O . GLU B 1 268 ? -13.419 -12.011 23.222 1.000 40.316 266 GLU B O 1
ATOM 9571 N N . ASN B 1 269 ? -13.401 -14.254 22.700 1.000 47.699 267 ASN B N 1
ATOM 9572 C CA . ASN B 1 269 ? -13.193 -14.215 21.218 1.000 55.168 267 ASN B CA 1
ATOM 9573 C C . ASN B 1 269 ? -14.299 -13.377 20.530 1.000 57.279 267 ASN B C 1
ATOM 9574 O O . ASN B 1 269 ? -14.048 -12.176 20.310 1.000 59.048 267 ASN B O 1
ATOM 9585 N N . VAL B 1 270 ? -15.452 -13.952 20.150 1.000 60.892 268 VAL B N 1
ATOM 9586 C CA . VAL B 1 270 ? -16.471 -13.270 19.268 1.000 65.997 268 VAL B CA 1
ATOM 9587 C C . VAL B 1 270 ? -17.747 -14.125 19.222 1.000 68.556 268 VAL B C 1
ATOM 9588 O O . VAL B 1 270 ? -17.668 -15.252 18.687 1.000 71.331 268 VAL B O 1
ATOM 9601 N N . LYS B 1 277 ? -26.957 -7.957 19.851 1.000 48.267 275 LYS B N 1
ATOM 9602 C CA . LYS B 1 277 ? -27.294 -6.575 20.293 1.000 46.526 275 LYS B CA 1
ATOM 9603 C C . LYS B 1 277 ? -27.573 -6.568 21.810 1.000 40.656 275 LYS B C 1
ATOM 9604 O O . LYS B 1 277 ? -28.089 -7.565 22.350 1.000 40.174 275 LYS B O 1
ATOM 9623 N N . GLY B 1 278 ? -27.224 -5.476 22.480 1.000 35.328 276 GLY B N 1
ATOM 9624 C CA . GLY B 1 278 ? -27.751 -5.147 23.812 1.000 33.905 276 GLY B CA 1
ATOM 9625 C C . GLY B 1 278 ? -26.660 -5.115 24.860 1.000 33.445 276 GLY B C 1
ATOM 9626 O O . GLY B 1 278 ? -25.467 -4.991 24.518 1.000 30.303 276 GLY B O 1
ATOM 9630 N N . ILE B 1 279 ? -27.079 -5.168 26.116 1.000 32.956 277 ILE B N 1
ATOM 9631 C CA . ILE B 1 279 ? -26.176 -4.977 27.266 1.000 33.859 277 ILE B CA 1
ATOM 9632 C C . ILE B 1 279 ? -24.986 -5.952 27.218 1.000 34.820 277 ILE B C 1
ATOM 9633 O O . ILE B 1 279 ? -23.921 -5.579 27.757 1.000 37.321 277 ILE B O 1
ATOM 9649 N N . ARG B 1 280 ? -25.143 -7.166 26.706 1.000 34.579 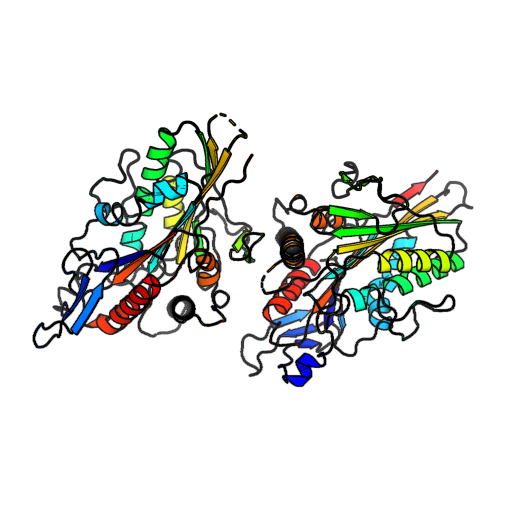278 ARG B N 1
ATOM 9650 C CA A ARG B 1 280 ? -24.067 -8.188 26.695 0.500 36.278 278 ARG B CA 1
ATOM 9651 C CA B ARG B 1 280 ? -24.049 -8.173 26.725 0.500 36.910 278 ARG B CA 1
ATOM 9652 C C . ARG B 1 280 ? -22.867 -7.653 25.907 1.000 37.832 278 ARG B C 1
ATOM 9653 O O . ARG B 1 280 ? -21.691 -7.909 26.330 1.000 36.025 278 ARG B O 1
ATOM 9693 N N . VAL B 1 281 ? -23.140 -6.978 24.784 1.000 37.662 279 VAL B N 1
ATOM 9694 C CA . VAL B 1 281 ? -22.036 -6.590 23.876 1.000 38.634 279 VAL B CA 1
ATOM 9695 C C . VAL B 1 281 ? -21.307 -5.396 24.509 1.000 37.208 279 VAL B C 1
ATOM 9696 O O . VAL B 1 281 ? -20.075 -5.388 24.409 1.000 34.936 279 VAL B O 1
ATOM 9709 N N . ARG B 1 282 ? -22.015 -4.454 25.142 1.000 36.088 280 ARG B N 1
ATOM 9710 C CA . ARG B 1 282 ? -21.387 -3.359 25.932 1.000 38.139 280 ARG B CA 1
ATOM 9711 C C . ARG B 1 282 ? -20.415 -3.981 26.960 1.000 33.614 280 ARG B C 1
ATOM 9712 O O . ARG B 1 282 ? -19.251 -3.494 27.098 1.000 34.434 280 ARG B O 1
ATOM 9733 N N . GLU B 1 283 ? -20.881 -5.027 27.647 1.000 31.611 281 GLU B N 1
ATOM 9734 C CA . GLU B 1 283 ? -20.098 -5.738 28.690 1.000 29.751 281 GLU B CA 1
ATOM 9735 C C . GLU B 1 283 ? -18.858 -6.321 28.024 1.000 29.678 281 GLU B C 1
ATOM 9736 O O . GLU B 1 283 ? -17.756 -6.052 28.515 1.000 28.203 281 GLU B O 1
ATOM 9748 N N . THR B 1 284 ? -19.027 -7.100 26.943 1.000 30.484 282 THR B N 1
ATOM 9749 C CA . THR B 1 284 ? -17.897 -7.767 26.241 1.000 31.479 282 THR B CA 1
ATOM 9750 C C . THR B 1 284 ? -16.856 -6.724 25.779 1.000 33.546 282 THR B C 1
ATOM 9751 O O . THR B 1 284 ? -15.635 -6.917 25.992 1.000 32.962 282 THR B O 1
ATOM 9762 N N . VAL B 1 285 ? -17.292 -5.607 25.204 1.000 34.076 283 VAL B N 1
ATOM 9763 C CA . VAL B 1 285 ? -16.347 -4.544 24.771 1.000 34.495 283 VAL B CA 1
ATOM 9764 C C . VAL B 1 285 ? -15.561 -4.021 25.990 1.000 33.645 283 VAL B C 1
ATOM 9765 O O . VAL B 1 285 ? -14.329 -4.040 25.925 1.000 32.073 283 VAL B O 1
ATOM 9778 N N . ASN B 1 286 ? -16.240 -3.571 27.057 1.000 31.506 284 ASN B N 1
ATOM 9779 C CA . ASN B 1 286 ? -15.592 -3.010 28.274 1.000 31.318 284 ASN B CA 1
ATOM 9780 C C . ASN B 1 286 ? -14.661 -4.042 28.911 1.000 29.372 284 ASN B C 1
ATOM 9781 O O . ASN B 1 286 ? -13.546 -3.713 29.321 1.000 28.255 284 ASN B O 1
ATOM 9792 N N . ILE B 1 287 ? -15.082 -5.280 28.942 1.000 27.342 285 ILE B N 1
ATOM 9793 C CA . ILE B 1 287 ? -14.282 -6.335 29.598 1.000 27.605 285 ILE B CA 1
ATOM 9794 C C . ILE B 1 287 ? -12.993 -6.514 28.799 1.000 26.829 285 ILE B C 1
ATOM 9795 O O . ILE B 1 287 ? -11.903 -6.482 29.371 1.000 25.720 285 ILE B O 1
ATOM 9811 N N . ASN B 1 288 ? -13.136 -6.749 27.505 1.000 28.893 286 ASN B N 1
ATOM 9812 C CA . ASN B 1 288 ? -11.993 -7.015 26.600 1.000 29.423 286 ASN B CA 1
ATOM 9813 C C . ASN B 1 288 ? -11.022 -5.834 26.605 1.000 30.401 286 ASN B C 1
ATOM 9814 O O . ASN B 1 288 ? -9.810 -6.094 26.694 1.000 29.898 286 ASN B O 1
ATOM 9825 N N . GLN B 1 289 ? -11.526 -4.595 26.584 1.000 30.851 287 GLN B N 1
ATOM 9826 C CA . GLN B 1 289 ? -10.709 -3.351 26.631 1.000 33.238 287 GLN B CA 1
ATOM 9827 C C . GLN B 1 289 ? -9.862 -3.298 27.917 1.000 31.591 287 GLN B C 1
ATOM 9828 O O . GLN B 1 289 ? -8.632 -3.077 27.846 1.000 31.004 287 GLN B O 1
ATOM 9842 N N . SER B 1 290 ? -10.507 -3.483 29.081 1.000 30.091 288 SER B N 1
ATOM 9843 C CA . SER B 1 290 ? -9.859 -3.474 30.408 1.000 28.518 288 SER B CA 1
ATOM 9844 C C . SER B 1 290 ? -8.761 -4.544 30.457 1.000 29.468 288 SER B C 1
ATOM 9845 O O . SER B 1 290 ? -7.681 -4.243 30.964 1.000 27.515 288 SER B O 1
ATOM 9853 N N . LEU B 1 291 ? -9.073 -5.772 30.047 1.000 27.337 289 LEU B N 1
ATOM 9854 C CA . LEU B 1 291 ? -8.107 -6.889 30.062 1.000 28.254 289 LEU B CA 1
ATOM 9855 C C . LEU B 1 291 ? -6.942 -6.654 29.073 1.000 30.150 289 LEU B C 1
ATOM 9856 O O . LEU B 1 291 ? -5.840 -7.094 29.365 1.000 30.482 289 LEU B O 1
ATOM 9872 N N . LEU B 1 292 ? -7.203 -6.070 27.908 1.000 32.759 290 LEU B N 1
ATOM 9873 C CA . LEU B 1 292 ? -6.124 -5.644 26.975 1.000 34.064 290 LEU B CA 1
ATOM 9874 C C . LEU B 1 292 ? -5.181 -4.686 27.707 1.000 33.194 290 LEU B C 1
ATOM 9875 O O . LEU B 1 292 ? -3.944 -4.911 27.659 1.000 33.448 290 LEU B O 1
ATOM 9891 N N . THR B 1 293 ? -5.739 -3.664 28.363 1.000 32.173 291 THR B N 1
ATOM 9892 C CA . THR B 1 293 ? -4.963 -2.674 29.134 1.000 31.870 291 THR B CA 1
ATOM 9893 C C . THR B 1 293 ? -4.090 -3.446 30.128 1.000 32.785 291 THR B C 1
ATOM 9894 O O . THR B 1 293 ? -2.898 -3.086 30.231 1.000 33.041 291 THR B O 1
ATOM 9905 N N . LEU B 1 294 ? -4.654 -4.413 30.877 1.000 31.787 292 LEU B N 1
ATOM 9906 C CA . LEU B 1 294 ? -3.881 -5.244 31.847 1.000 30.648 292 LEU B CA 1
ATOM 9907 C C . LEU B 1 294 ? -2.734 -5.963 31.128 1.000 31.321 292 LEU B C 1
ATOM 9908 O O . LEU B 1 294 ? -1.633 -5.945 31.669 1.000 30.174 292 LEU B O 1
ATOM 9924 N N . GLY B 1 295 ? -2.993 -6.597 29.982 1.000 31.579 293 GLY B N 1
ATOM 9925 C CA . GLY B 1 295 ? -1.955 -7.316 29.210 1.000 31.872 293 GLY B CA 1
ATOM 9926 C C . GLY B 1 295 ? -0.835 -6.400 28.726 1.000 33.345 293 GLY B C 1
ATOM 9927 O O . GLY B 1 295 ? 0.326 -6.771 28.860 1.000 31.623 293 GLY B O 1
ATOM 9931 N N . ARG B 1 296 ? -1.169 -5.212 28.232 1.000 33.856 294 ARG B N 1
ATOM 9932 C CA . ARG B 1 296 ? -0.171 -4.208 27.790 1.000 35.923 294 ARG B CA 1
ATOM 9933 C C . ARG B 1 296 ? 0.637 -3.727 29.010 1.000 35.884 294 ARG B C 1
ATOM 9934 O O . ARG B 1 296 ? 1.831 -3.428 28.863 1.000 35.220 294 ARG B O 1
ATOM 9955 N N . VAL B 1 297 ? 0.011 -3.668 30.187 1.000 33.858 295 VAL B N 1
ATOM 9956 C CA . VAL B 1 297 ? 0.668 -3.171 31.420 1.000 33.735 295 VAL B CA 1
ATOM 9957 C C . VAL B 1 297 ? 1.696 -4.234 31.808 1.000 32.745 295 VAL B C 1
ATOM 9958 O O . VAL B 1 297 ? 2.881 -3.912 32.133 1.000 33.765 295 VAL B O 1
ATOM 9971 N N . ILE B 1 298 ? 1.267 -5.472 31.803 1.000 29.878 296 ILE B N 1
ATOM 9972 C CA . ILE B 1 298 ? 2.174 -6.568 32.192 1.000 29.795 296 ILE B CA 1
ATOM 9973 C C . ILE B 1 298 ? 3.374 -6.519 31.239 1.000 30.275 296 ILE B C 1
ATOM 9974 O O . ILE B 1 298 ? 4.546 -6.754 31.662 1.000 30.295 296 ILE B O 1
ATOM 9990 N N . THR B 1 299 ? 3.073 -6.379 29.965 1.000 30.853 297 THR B N 1
ATOM 9991 C CA . THR B 1 299 ? 4.126 -6.553 28.937 1.000 31.187 297 THR B CA 1
ATOM 9992 C C . THR B 1 299 ? 5.088 -5.383 29.102 1.000 32.284 297 THR B C 1
ATOM 9993 O O . THR B 1 299 ? 6.321 -5.622 29.139 1.000 35.242 297 THR B O 1
ATOM 10004 N N . ALA B 1 300 ? 4.564 -4.163 29.193 1.000 32.261 298 ALA B N 1
ATOM 10005 C CA . ALA B 1 300 ? 5.402 -2.953 29.392 1.000 34.809 298 ALA B CA 1
ATOM 10006 C C . ALA B 1 300 ? 6.343 -3.175 30.589 1.000 34.802 298 ALA B C 1
ATOM 10007 O O . ALA B 1 300 ? 7.526 -2.788 30.491 1.000 35.019 298 ALA B O 1
ATOM 10014 N N . LEU B 1 301 ? 5.871 -3.821 31.675 1.000 34.448 299 LEU B N 1
ATOM 10015 C CA . LEU B 1 301 ? 6.654 -4.009 32.921 1.000 35.290 299 LEU B CA 1
ATOM 10016 C C . LEU B 1 301 ? 7.797 -4.994 32.674 1.000 36.300 299 LEU B C 1
ATOM 10017 O O . LEU B 1 301 ? 8.915 -4.666 33.052 1.000 36.379 299 LEU B O 1
ATOM 10033 N N . VAL B 1 302 ? 7.541 -6.143 32.064 1.000 36.107 300 VAL B N 1
ATOM 10034 C CA . VAL B 1 302 ? 8.621 -7.140 31.805 1.000 39.767 300 VAL B CA 1
ATOM 10035 C C . VAL B 1 302 ? 9.636 -6.589 30.768 1.000 40.530 300 VAL B C 1
ATOM 10036 O O . VAL B 1 302 ? 10.810 -6.959 30.870 1.000 38.738 300 VAL B O 1
ATOM 10049 N N . ASP B 1 303 ? 9.220 -5.722 29.841 1.000 39.951 301 ASP B N 1
ATOM 10050 C CA . ASP B 1 303 ? 10.128 -5.194 28.791 1.000 42.384 301 ASP B CA 1
ATOM 10051 C C . ASP B 1 303 ? 10.945 -4.023 29.345 1.000 44.121 301 ASP B C 1
ATOM 10052 O O . ASP B 1 303 ? 11.887 -3.598 28.642 1.000 45.754 301 ASP B O 1
ATOM 10061 N N . ARG B 1 304 ? 10.611 -3.559 30.552 1.000 44.619 302 ARG B N 1
ATOM 10062 C CA . ARG B 1 304 ? 11.266 -2.429 31.255 1.000 49.128 302 ARG B CA 1
ATOM 10063 C C . ARG B 1 304 ? 11.059 -1.171 30.400 1.000 48.989 302 ARG B C 1
ATOM 10064 O O . ARG B 1 304 ? 12.020 -0.407 30.206 1.000 47.992 302 ARG B O 1
ATOM 10085 N N . ALA B 1 305 ? 9.846 -0.966 29.884 1.000 47.998 303 ALA B N 1
ATOM 10086 C CA . ALA B 1 305 ? 9.499 0.203 29.041 1.000 50.377 303 ALA B CA 1
ATOM 10087 C C . ALA B 1 305 ? 9.261 1.443 29.896 1.000 51.840 303 ALA B C 1
ATOM 10088 O O . ALA B 1 305 ? 8.717 1.341 30.978 1.000 53.048 303 ALA B O 1
ATOM 10095 N N . PRO B 1 306 ? 9.613 2.653 29.398 1.000 55.922 304 PRO B N 1
ATOM 10096 C CA . PRO B 1 306 ? 9.498 3.904 30.163 1.000 58.134 304 PRO B CA 1
ATOM 10097 C C . PRO B 1 306 ? 8.077 4.305 30.582 1.000 58.968 304 PRO B C 1
ATOM 10098 O O . PRO B 1 306 ? 7.928 4.953 31.610 1.000 60.024 304 PRO B O 1
ATOM 10109 N N . HIS B 1 307 ? 7.095 3.968 29.740 1.000 59.028 305 HIS B N 1
ATOM 10110 C CA . HIS B 1 307 ? 5.650 4.148 30.009 1.000 58.664 305 HIS B CA 1
ATOM 10111 C C . HIS B 1 307 ? 4.998 2.765 30.064 1.000 55.953 305 HIS B C 1
ATOM 10112 O O . HIS B 1 307 ? 5.153 2.000 29.100 1.000 59.647 305 HIS B O 1
ATOM 10127 N N . VAL B 1 308 ? 4.375 2.438 31.196 1.000 53.142 306 VAL B N 1
ATOM 10128 C CA . VAL B 1 308 ? 3.397 1.316 31.330 1.000 49.506 306 VAL B CA 1
ATOM 10129 C C . VAL B 1 308 ? 2.033 1.955 31.590 1.000 46.277 306 VAL B C 1
ATOM 10130 O O . VAL B 1 308 ? 1.872 2.749 32.525 1.000 44.867 306 VAL B O 1
ATOM 10143 N N . PRO B 1 309 ? 1.026 1.640 30.744 1.000 43.851 307 PRO B N 1
ATOM 10144 C CA . PRO B 1 309 ? -0.200 2.431 30.635 1.000 44.591 307 PRO B CA 1
ATOM 10145 C C . PRO B 1 309 ? -1.265 2.077 31.691 1.000 43.043 307 PRO B C 1
ATOM 10146 O O . PRO B 1 309 ? -2.388 1.745 31.329 1.000 41.899 307 PRO B O 1
ATOM 10157 N N . TYR B 1 310 ? -0.894 2.162 32.965 1.000 43.690 308 TYR B N 1
ATOM 10158 C CA . TYR B 1 310 ? -1.801 1.858 34.103 1.000 43.092 308 TYR B CA 1
ATOM 10159 C C . TYR B 1 310 ? -3.074 2.705 33.929 1.000 43.163 308 TYR B C 1
ATOM 10160 O O . TYR B 1 310 ? -4.224 2.241 34.180 1.000 40.787 308 TYR B O 1
ATOM 10178 N N . ARG B 1 311 ? -2.874 3.971 33.536 1.000 44.123 309 ARG B N 1
ATOM 10179 C CA . ARG B 1 311 ? -3.908 5.014 33.681 1.000 45.150 309 ARG B CA 1
ATOM 10180 C C . ARG B 1 311 ? -4.968 4.816 32.595 1.000 44.674 309 ARG B C 1
ATOM 10181 O O . ARG B 1 311 ? -5.930 5.567 32.603 1.000 46.534 309 ARG B O 1
ATOM 10202 N N . GLU B 1 312 ? -4.816 3.843 31.697 1.000 42.758 310 GLU B N 1
ATOM 10203 C CA . GLU B 1 312 ? -5.697 3.730 30.508 1.000 43.739 310 GLU B CA 1
ATOM 10204 C C . GLU B 1 312 ? -6.947 2.897 30.804 1.000 42.106 310 GLU B C 1
ATOM 10205 O O . GLU B 1 312 ? -7.794 2.821 29.923 1.000 40.762 310 GLU B O 1
ATOM 10217 N N . SER B 1 313 ? -7.069 2.302 31.996 1.000 39.543 311 SER B N 1
ATOM 10218 C CA . SER B 1 313 ? -8.316 1.654 32.496 1.000 39.491 311 SER B CA 1
ATOM 10219 C C . SER B 1 313 ? -8.374 1.760 34.016 1.000 36.338 311 SER B C 1
ATOM 10220 O O . SER B 1 313 ? -7.305 1.757 34.657 1.000 35.252 311 SER B O 1
ATOM 10228 N N . LYS B 1 314 ? -9.585 1.738 34.561 1.000 35.520 312 LYS B N 1
ATOM 10229 C CA . LYS B 1 314 ? -9.810 1.774 36.023 1.000 35.373 312 LYS B CA 1
ATOM 10230 C C . LYS B 1 314 ? -9.256 0.477 36.596 1.000 33.377 312 LYS B C 1
ATOM 10231 O O . LYS B 1 314 ? -8.779 0.487 37.766 1.000 32.275 312 LYS B O 1
ATOM 10250 N N . LEU B 1 315 ? -9.301 -0.593 35.800 1.000 29.016 313 LEU B N 1
ATOM 10251 C CA . LEU B 1 315 ? -8.834 -1.894 36.304 1.000 29.598 313 LEU B CA 1
ATOM 10252 C C . LEU B 1 315 ? -7.350 -1.788 36.649 1.000 29.121 313 LEU B C 1
ATOM 10253 O O . LEU B 1 315 ? -6.919 -2.275 37.728 1.000 28.972 313 LEU B O 1
ATOM 10269 N N . THR B 1 316 ? -6.563 -1.240 35.733 1.000 29.898 314 THR B N 1
ATOM 10270 C CA . THR B 1 316 ? -5.100 -1.176 35.887 1.000 29.863 314 THR B CA 1
ATOM 10271 C C . THR B 1 316 ? -4.809 -0.068 36.899 1.000 30.881 314 THR B C 1
ATOM 10272 O O . THR B 1 316 ? -3.765 -0.102 37.521 1.000 30.320 314 THR B O 1
ATOM 10283 N N . ARG B 1 317 ? -5.712 0.883 37.087 1.000 31.893 315 ARG B N 1
ATOM 10284 C CA . ARG B 1 317 ? -5.541 1.889 38.163 1.000 34.195 315 ARG B CA 1
ATOM 10285 C C . ARG B 1 317 ? -5.617 1.144 39.504 1.000 33.784 315 ARG B C 1
ATOM 10286 O O . ARG B 1 317 ? -4.827 1.452 40.363 1.000 34.650 315 ARG B O 1
ATOM 10307 N N . LEU B 1 318 ? -6.574 0.216 39.644 1.000 33.347 316 LEU B N 1
ATOM 10308 C CA . LEU B 1 318 ? -6.824 -0.624 40.848 1.000 33.097 316 LEU B CA 1
ATOM 10309 C C . LEU B 1 318 ? -5.653 -1.584 41.044 1.000 31.772 316 LEU B C 1
ATOM 10310 O O . LEU B 1 318 ? -5.134 -1.691 42.156 1.000 29.530 316 LEU B O 1
ATOM 10326 N N . LEU B 1 319 ? -5.165 -2.189 39.962 1.000 30.760 317 LEU B N 1
ATOM 10327 C CA . LEU B 1 319 ? -4.122 -3.215 40.104 1.000 30.120 317 LEU B CA 1
ATOM 10328 C C . LEU B 1 319 ? -2.716 -2.611 40.088 1.000 29.831 317 LEU B C 1
ATOM 10329 O O . LEU B 1 319 ? -1.769 -3.376 40.266 1.000 29.017 317 LEU B O 1
ATOM 10345 N N . GLN B 1 320 ? -2.560 -1.303 39.878 1.000 31.335 318 GLN B N 1
ATOM 10346 C CA . GLN B 1 320 ? -1.206 -0.698 39.761 1.000 32.424 318 GLN B CA 1
ATOM 10347 C C . GLN B 1 320 ? -0.314 -1.156 40.917 1.000 30.689 318 GLN B C 1
ATOM 10348 O O . GLN B 1 320 ? 0.811 -1.606 40.680 1.000 29.430 318 GLN B O 1
ATOM 10362 N N . GLU B 1 321 ? -0.822 -1.042 42.135 1.000 31.312 319 GLU B N 1
ATOM 10363 C CA . GLU B 1 321 ? -0.064 -1.312 43.379 1.000 32.423 319 GLU B CA 1
ATOM 10364 C C . GLU B 1 321 ? 0.453 -2.758 43.352 1.000 30.311 319 GLU B C 1
ATOM 10365 O O . GLU B 1 321 ? 1.575 -2.992 43.829 1.000 29.570 319 GLU B O 1
ATOM 10377 N N . SER B 1 322 ? -0.308 -3.678 42.728 1.000 28.180 320 SER B N 1
ATOM 10378 C CA . SER B 1 322 ? -0.025 -5.136 42.745 1.000 27.303 320 SER B CA 1
ATOM 10379 C C . SER B 1 322 ? 0.904 -5.572 41.600 1.000 27.680 320 SER B C 1
ATOM 10380 O O . SER B 1 322 ? 1.324 -6.738 41.632 1.000 28.169 320 SER B O 1
ATOM 10388 N N . LEU B 1 323 ? 1.267 -4.665 40.680 1.000 28.375 321 LEU B N 1
ATOM 10389 C CA . LEU B 1 323 ? 2.008 -4.995 39.441 1.000 30.192 321 LEU B CA 1
ATOM 10390 C C . LEU B 1 323 ? 3.305 -4.206 39.411 1.000 31.414 321 LEU B C 1
ATOM 10391 O O . LEU B 1 323 ? 3.273 -3.079 38.926 1.000 31.821 321 LEU B O 1
ATOM 10407 N N . GLY B 1 324 ? 4.345 -4.775 40.010 1.000 32.859 322 GLY B N 1
ATOM 10408 C CA . GLY B 1 324 ? 5.694 -4.186 40.115 1.000 35.730 322 GLY B CA 1
ATOM 10409 C C . GLY B 1 324 ? 5.778 -3.176 41.248 1.000 36.721 322 GLY B C 1
ATOM 10410 O O . GLY B 1 324 ? 6.683 -2.328 41.215 1.000 37.794 322 GLY B O 1
ATOM 10414 N N . GLY B 1 325 ? 4.879 -3.286 42.236 1.000 36.415 323 GLY B N 1
ATOM 10415 C CA . GLY B 1 325 ? 4.671 -2.301 43.314 1.000 35.119 323 GLY B CA 1
ATOM 10416 C C . GLY B 1 325 ? 4.990 -2.885 44.681 1.000 34.890 323 GLY B C 1
ATOM 10417 O O . GLY B 1 325 ? 5.896 -3.779 44.812 1.000 35.705 323 GLY B O 1
ATOM 10421 N N . ARG B 1 326 ? 4.285 -2.404 45.688 1.000 36.057 324 ARG B N 1
ATOM 10422 C CA . ARG B 1 326 ? 4.612 -2.685 47.105 1.000 37.545 324 ARG B CA 1
ATOM 10423 C C . ARG B 1 326 ? 3.824 -3.887 47.654 1.000 35.235 324 ARG B C 1
ATOM 10424 O O . ARG B 1 326 ? 3.623 -3.946 48.877 1.000 38.447 324 ARG B O 1
ATOM 10445 N N . THR B 1 327 ? 3.401 -4.834 46.836 1.000 30.015 325 THR B N 1
ATOM 10446 C CA . THR B 1 327 ? 2.563 -5.957 47.310 1.000 28.674 325 THR B CA 1
ATOM 10447 C C . THR B 1 327 ? 3.251 -7.267 46.993 1.000 27.643 325 THR B C 1
ATOM 10448 O O . THR B 1 327 ? 4.109 -7.284 46.087 1.000 28.626 325 THR B O 1
ATOM 10459 N N . LYS B 1 328 ? 2.847 -8.316 47.701 1.000 25.172 326 LYS B N 1
ATOM 10460 C CA . LYS B 1 328 ? 3.048 -9.718 47.300 1.000 25.531 326 LYS B CA 1
ATOM 10461 C C . LYS B 1 328 ? 1.899 -10.046 46.360 1.000 25.010 326 LYS B C 1
ATOM 10462 O O . LYS B 1 328 ? 0.758 -9.711 46.702 1.000 26.025 326 LYS B O 1
ATOM 10481 N N . THR B 1 329 ? 2.176 -10.550 45.160 1.000 24.106 327 THR B N 1
ATOM 10482 C CA . THR B 1 329 ? 1.070 -10.790 44.196 1.000 23.097 327 THR B CA 1
ATOM 10483 C C . THR B 1 329 ? 1.188 -12.219 43.717 1.000 22.612 327 THR B C 1
ATOM 10484 O O . THR B 1 329 ? 2.317 -12.626 43.390 1.000 23.078 327 THR B O 1
ATOM 10495 N N . SER B 1 330 ? 0.051 -12.899 43.668 1.000 22.006 328 SER B N 1
ATOM 10496 C CA . SER B 1 330 ? -0.087 -14.251 43.095 1.000 21.618 328 SER B CA 1
ATOM 10497 C C . SER B 1 330 ? -1.196 -14.209 42.043 1.000 21.586 328 SER B C 1
ATOM 10498 O O . SER B 1 330 ? -2.213 -13.531 42.219 1.000 19.221 328 SER B O 1
ATOM 10506 N N . ILE B 1 331 ? -0.929 -14.816 40.919 1.000 21.589 329 ILE B N 1
ATOM 10507 C CA . ILE B 1 331 ? -1.890 -14.835 39.783 1.000 21.675 329 ILE B CA 1
ATOM 10508 C C . ILE B 1 331 ? -2.266 -16.288 39.607 1.000 22.605 329 ILE B C 1
ATOM 10509 O O . ILE B 1 331 ? -1.379 -17.132 39.471 1.000 22.714 329 ILE B O 1
ATOM 10525 N N . ILE B 1 332 ? -3.567 -16.539 39.444 1.000 22.500 330 ILE B N 1
ATOM 10526 C CA . ILE B 1 332 ? -4.027 -17.878 39.038 1.000 22.458 330 ILE B CA 1
ATOM 10527 C C . ILE B 1 332 ? -4.596 -17.676 37.645 1.000 22.870 330 ILE B C 1
ATOM 10528 O O . ILE B 1 332 ? -5.632 -17.035 37.524 1.000 22.472 330 ILE B O 1
ATOM 10544 N N . ALA B 1 333 ? -3.878 -18.156 36.649 1.000 23.301 331 ALA B N 1
ATOM 10545 C CA . ALA B 1 333 ? -4.284 -18.023 35.240 1.000 23.382 331 ALA B CA 1
ATOM 10546 C C . ALA B 1 333 ? -5.128 -19.260 34.958 1.000 24.330 331 ALA B C 1
ATOM 10547 O O . ALA B 1 333 ? -4.640 -20.354 35.266 1.000 25.892 331 ALA B O 1
ATOM 10554 N N . THR B 1 334 ? -6.381 -19.090 34.525 1.000 23.478 332 THR B N 1
ATOM 10555 C CA . THR B 1 334 ? -7.312 -20.224 34.257 1.000 24.935 332 THR B CA 1
ATOM 10556 C C . THR B 1 334 ? -7.442 -20.387 32.749 1.000 24.492 332 THR B C 1
ATOM 10557 O O . THR B 1 334 ? -7.491 -19.370 32.008 1.000 24.157 332 THR B O 1
ATOM 10568 N N . ILE B 1 335 ? -7.408 -21.619 32.303 1.000 24.429 333 ILE B N 1
ATOM 10569 C CA . ILE B 1 335 ? -7.400 -21.905 30.854 1.000 27.422 333 ILE B CA 1
ATOM 10570 C C . ILE B 1 335 ? -8.276 -23.128 30.564 1.000 29.227 333 ILE B C 1
ATOM 10571 O O . ILE B 1 335 ? -8.429 -24.009 31.472 1.000 29.039 333 ILE B O 1
ATOM 10587 N N . SER B 1 336 ? -8.781 -23.163 29.330 1.000 31.966 334 SER B N 1
ATOM 10588 C CA . SER B 1 336 ? -9.541 -24.314 28.778 1.000 35.183 334 SER B CA 1
ATOM 10589 C C . SER B 1 336 ? -8.549 -25.280 28.143 1.000 37.055 334 SER B C 1
ATOM 10590 O O . SER B 1 336 ? -7.582 -24.819 27.534 1.000 35.500 334 SER B O 1
ATOM 10598 N N . PRO B 1 337 ? -8.820 -26.608 28.202 1.000 37.596 335 PRO B N 1
ATOM 10599 C CA . PRO B 1 337 ? -8.036 -27.616 27.495 1.000 38.134 335 PRO B CA 1
ATOM 10600 C C . PRO B 1 337 ? -8.434 -27.803 26.011 1.000 37.953 335 PRO B C 1
ATOM 10601 O O . PRO B 1 337 ? -7.735 -28.483 25.271 1.000 39.896 335 PRO B O 1
ATOM 10612 N N . GLY B 1 338 ? -9.528 -27.183 25.569 1.000 35.892 336 GLY B N 1
ATOM 10613 C CA . GLY B 1 338 ? -10.143 -27.418 24.242 1.000 34.637 336 GLY B CA 1
ATOM 10614 C C . GLY B 1 338 ? -9.495 -26.639 23.105 1.000 34.621 336 GLY B C 1
ATOM 10615 O O . GLY B 1 338 ? -9.097 -25.453 23.315 1.000 30.762 336 GLY B O 1
ATOM 10619 N N . HIS B 1 339 ? -9.397 -27.289 21.931 1.000 33.827 337 HIS B N 1
ATOM 10620 C CA . HIS B 1 339 ? -8.722 -26.742 20.736 1.000 33.269 337 HIS B CA 1
ATOM 10621 C C . HIS B 1 339 ? -9.441 -25.466 20.299 1.000 31.841 337 HIS B C 1
ATOM 10622 O O . HIS B 1 339 ? -8.752 -24.598 19.760 1.000 31.791 337 HIS B O 1
ATOM 10637 N N . LYS B 1 340 ? -10.741 -25.318 20.570 1.000 29.719 338 LYS B N 1
ATOM 10638 C CA . LYS B 1 340 ? -11.506 -24.198 19.978 1.000 32.909 338 LYS B CA 1
ATOM 10639 C C . LYS B 1 340 ? -11.032 -22.906 20.649 1.000 30.240 338 LYS B C 1
ATOM 10640 O O . LYS B 1 340 ? -11.206 -21.808 20.073 1.000 29.092 338 LYS B O 1
ATOM 10659 N N . ASP B 1 341 ? -10.413 -23.055 21.812 1.000 29.392 339 ASP B N 1
ATOM 10660 C CA . ASP B 1 341 ? -9.998 -21.935 22.693 1.000 29.054 339 ASP B CA 1
ATOM 10661 C C . ASP B 1 341 ? -8.479 -21.741 22.658 1.000 29.126 339 ASP B C 1
ATOM 10662 O O . ASP B 1 341 ? -7.927 -20.934 23.464 1.000 28.182 339 ASP B O 1
ATOM 10671 N N . ILE B 1 342 ? -7.775 -22.428 21.764 1.000 29.643 340 ILE B N 1
ATOM 10672 C CA . ILE B 1 342 ? -6.298 -22.476 21.846 1.000 29.027 340 ILE B CA 1
ATOM 10673 C C . ILE B 1 342 ? -5.738 -21.052 21.763 1.000 30.633 340 ILE B C 1
ATOM 10674 O O . ILE B 1 342 ? -4.785 -20.749 22.470 1.000 28.861 340 ILE B O 1
ATOM 10690 N N . GLU B 1 343 ? -6.252 -20.223 20.862 1.000 32.983 341 GLU B N 1
ATOM 10691 C CA . GLU B 1 343 ? -5.755 -18.821 20.703 1.000 35.821 341 GLU B CA 1
ATOM 10692 C C . GLU B 1 343 ? -5.960 -18.036 22.022 1.000 34.136 341 GLU B C 1
ATOM 10693 O O . GLU B 1 343 ? -5.025 -17.347 22.466 1.000 31.586 341 GLU B O 1
ATOM 10705 N N . GLU B 1 344 ? -7.150 -18.089 22.628 1.000 32.216 342 GLU B N 1
ATOM 10706 C CA . GLU B 1 344 ? -7.388 -17.435 23.948 1.000 33.707 342 GLU B CA 1
ATOM 10707 C C . GLU B 1 344 ? -6.487 -18.092 25.012 1.000 29.489 342 GLU B C 1
ATOM 10708 O O . GLU B 1 344 ? -5.871 -17.350 25.844 1.000 28.681 342 GLU B O 1
ATOM 10720 N N . THR B 1 345 ? -6.337 -19.415 25.009 1.000 25.664 343 THR B N 1
ATOM 10721 C CA . THR B 1 345 ? -5.464 -20.089 25.997 1.000 24.502 343 THR B CA 1
ATOM 10722 C C . THR B 1 345 ? -4.002 -19.606 25.870 1.000 27.007 343 THR B C 1
ATOM 10723 O O . THR B 1 345 ? -3.328 -19.353 26.906 1.000 26.376 343 THR B O 1
ATOM 10734 N N . LEU B 1 346 ? -3.488 -19.495 24.639 1.000 25.942 344 LEU B N 1
ATOM 10735 C CA . LEU B 1 346 ? -2.063 -19.183 24.471 1.000 26.945 344 LEU B CA 1
ATOM 10736 C C . LEU B 1 346 ? -1.890 -17.709 24.829 1.000 26.595 344 LEU B C 1
ATOM 10737 O O . LEU B 1 346 ? -0.813 -17.353 25.287 1.000 26.070 344 LEU B O 1
ATOM 10753 N N . SER B 1 347 ? -2.920 -16.898 24.624 1.000 25.956 345 SER B N 1
ATOM 10754 C CA . SER B 1 347 ? -2.891 -15.474 25.058 1.000 27.851 345 SER B CA 1
ATOM 10755 C C . SER B 1 347 ? -2.696 -15.396 26.580 1.000 27.473 345 SER B C 1
ATOM 10756 O O . SER B 1 347 ? -1.795 -14.648 27.077 1.000 27.298 345 SER B O 1
ATOM 10764 N N . THR B 1 348 ? -3.544 -16.117 27.303 1.000 26.601 346 THR B N 1
ATOM 10765 C CA . THR B 1 348 ? -3.548 -16.189 28.786 1.000 26.699 346 THR B CA 1
ATOM 10766 C C . THR B 1 348 ? -2.174 -16.667 29.283 1.000 28.869 346 THR B C 1
ATOM 10767 O O . THR B 1 348 ? -1.564 -15.988 30.148 1.000 28.495 346 THR B O 1
ATOM 10778 N N . LEU B 1 349 ? -1.660 -17.751 28.718 1.000 31.001 347 LEU B N 1
ATOM 10779 C CA . LEU B 1 349 ? -0.321 -18.294 29.086 1.000 32.671 347 LEU B CA 1
ATOM 10780 C C . LEU B 1 349 ? 0.793 -17.305 28.770 1.000 31.780 347 LEU B C 1
ATOM 10781 O O . LEU B 1 349 ? 1.676 -17.138 29.622 1.000 32.897 347 LEU B O 1
ATOM 10797 N N . GLU B 1 350 ? 0.813 -16.729 27.577 1.000 33.427 348 GLU B N 1
ATOM 10798 C CA . GLU B 1 350 ? 1.924 -15.818 27.231 1.000 35.856 348 GLU B CA 1
ATOM 10799 C C . GLU B 1 350 ? 1.896 -14.658 28.219 1.000 33.906 348 GLU B C 1
ATOM 10800 O O . GLU B 1 350 ? 2.964 -14.329 28.702 1.000 32.806 348 GLU B O 1
ATOM 10812 N N . TYR B 1 351 ? 0.730 -14.130 28.597 1.000 30.943 349 TYR B N 1
ATOM 10813 C CA . TYR B 1 351 ? 0.668 -13.022 29.589 1.000 32.138 349 TYR B CA 1
ATOM 10814 C C . TYR B 1 351 ? 1.122 -13.492 30.975 1.000 32.367 349 TYR B C 1
ATOM 10815 O O . TYR B 1 351 ? 1.831 -12.700 31.631 1.000 30.271 349 TYR B O 1
ATOM 10833 N N . ALA B 1 352 ? 0.716 -14.688 31.410 1.000 31.577 350 ALA B N 1
ATOM 10834 C CA . ALA B 1 352 ? 1.047 -15.254 32.734 1.000 32.071 350 ALA B CA 1
ATOM 10835 C C . ALA B 1 352 ? 2.553 -15.541 32.794 1.000 34.363 350 ALA B C 1
ATOM 10836 O O . ALA B 1 352 ? 3.212 -15.253 33.808 1.000 35.489 350 ALA B O 1
ATOM 10843 N N . HIS B 1 353 ? 3.088 -16.102 31.720 1.000 35.799 351 HIS B N 1
ATOM 10844 C CA . HIS B 1 353 ? 4.527 -16.394 31.572 1.000 35.658 351 HIS B CA 1
ATOM 10845 C C . HIS B 1 353 ? 5.280 -15.073 31.627 1.000 33.496 351 HIS B C 1
ATOM 10846 O O . HIS B 1 353 ? 6.241 -15.042 32.319 1.000 34.493 351 HIS B O 1
ATOM 10861 N N . ARG B 1 354 ? 4.796 -13.999 31.001 1.000 33.099 352 ARG B N 1
ATOM 10862 C CA . ARG B 1 354 ? 5.440 -12.664 31.118 1.000 35.051 352 ARG B CA 1
ATOM 10863 C C . ARG B 1 354 ? 5.386 -12.274 32.597 1.000 34.659 352 ARG B C 1
ATOM 10864 O O . ARG B 1 354 ? 6.429 -12.010 33.149 1.000 38.136 352 ARG B O 1
ATOM 10885 N N . ALA B 1 355 ? 4.198 -12.289 33.211 1.000 32.849 353 ALA B N 1
ATOM 10886 C CA . ALA B 1 355 ? 3.978 -11.716 34.557 1.000 30.882 353 ALA B CA 1
ATOM 10887 C C . ALA B 1 355 ? 4.920 -12.336 35.597 1.000 30.172 353 ALA B C 1
ATOM 10888 O O . ALA B 1 355 ? 5.245 -11.632 36.561 1.000 29.657 353 ALA B O 1
ATOM 10895 N N . LYS B 1 356 ? 5.283 -13.612 35.471 1.000 31.213 354 LYS B N 1
ATOM 10896 C CA . LYS B 1 356 ? 6.135 -14.283 36.488 1.000 34.583 354 LYS B CA 1
ATOM 10897 C C . LYS B 1 356 ? 7.514 -13.609 36.496 1.000 35.037 354 LYS B C 1
ATOM 10898 O O . LYS B 1 356 ? 8.256 -13.793 37.459 1.000 34.129 354 LYS B O 1
ATOM 10917 N N . ASN B 1 357 ? 7.818 -12.789 35.493 1.000 35.906 355 ASN B N 1
ATOM 10918 C CA . ASN B 1 357 ? 9.104 -12.058 35.410 1.000 36.285 355 ASN B CA 1
ATOM 10919 C C . ASN B 1 357 ? 8.910 -10.619 35.915 1.000 35.862 355 ASN B C 1
ATOM 10920 O O . ASN B 1 357 ? 9.867 -9.853 35.787 1.000 37.127 355 ASN B O 1
ATOM 10931 N N . ILE B 1 358 ? 7.751 -10.259 36.504 1.000 32.770 356 ILE B N 1
ATOM 10932 C CA . ILE B 1 358 ? 7.556 -8.932 37.171 1.000 33.264 356 ILE B CA 1
ATOM 10933 C C . ILE B 1 358 ? 8.091 -9.021 38.613 1.000 33.442 356 ILE B C 1
ATOM 10934 O O . ILE B 1 358 ? 7.753 -9.968 39.329 1.000 33.139 356 ILE B O 1
ATOM 10950 N N . GLN B 1 359 ? 8.945 -8.083 39.024 1.000 33.182 357 GLN B N 1
ATOM 10951 C CA . GLN B 1 359 ? 9.568 -8.133 40.363 1.000 33.920 357 GLN B CA 1
ATOM 10952 C C . GLN B 1 359 ? 8.904 -7.052 41.210 1.000 32.088 357 GLN B C 1
ATOM 10953 O O . GLN B 1 359 ? 8.858 -5.907 40.751 1.000 29.791 357 GLN B O 1
ATOM 10967 N N . ASN B 1 360 ? 8.233 -7.461 42.296 1.000 32.353 358 ASN B N 1
ATOM 10968 C CA . ASN B 1 360 ? 7.557 -6.521 43.215 1.000 31.088 358 ASN B CA 1
ATOM 10969 C C . ASN B 1 360 ? 8.579 -6.158 44.292 1.000 32.860 358 ASN B C 1
ATOM 10970 O O . ASN B 1 360 ? 9.628 -6.807 44.365 1.000 32.330 358 ASN B O 1
ATOM 10981 N N . LYS B 1 361 ? 8.260 -5.194 45.135 1.000 34.155 359 LYS B N 1
ATOM 10982 C CA . LYS B 1 361 ? 9.101 -4.848 46.305 1.000 34.999 359 LYS B CA 1
ATOM 10983 C C . LYS B 1 361 ? 8.142 -4.662 47.475 1.000 32.810 359 LYS B C 1
ATOM 10984 O O . LYS B 1 361 ? 7.765 -3.543 47.819 1.000 31.521 359 LYS B O 1
ATOM 11003 N N . PRO B 1 362 ? 7.708 -5.786 48.085 1.000 32.141 360 PRO B N 1
ATOM 11004 C CA . PRO B 1 362 ? 6.744 -5.744 49.176 1.000 32.931 360 PRO B CA 1
ATOM 11005 C C . PRO B 1 362 ? 7.347 -5.051 50.398 1.000 34.276 360 PRO B C 1
ATOM 11006 O O . PRO B 1 362 ? 8.488 -5.263 50.673 1.000 33.714 360 PRO B O 1
ATOM 11017 N N . GLU B 1 363 ? 6.541 -4.231 51.061 1.000 34.885 361 GLU B N 1
ATOM 11018 C CA . GLU B 1 363 ? 6.919 -3.427 52.253 1.000 37.963 361 GLU B CA 1
ATOM 11019 C C . GLU B 1 363 ? 5.867 -3.756 53.310 1.000 34.639 361 GLU B C 1
ATOM 11020 O O . GLU B 1 363 ? 4.676 -3.863 52.941 1.000 31.033 361 GLU B O 1
ATOM 11032 N N . VAL B 1 364 ? 6.313 -4.052 54.518 1.000 31.641 362 VAL B N 1
ATOM 11033 C CA . VAL B 1 364 ? 5.438 -4.147 55.720 1.000 31.724 362 VAL B CA 1
ATOM 11034 C C . VAL B 1 364 ? 4.850 -2.769 56.042 1.000 29.743 362 VAL B C 1
ATOM 11035 O O . VAL B 1 364 ? 5.525 -1.725 55.866 1.000 31.507 362 VAL B O 1
ATOM 11048 N N . ASN B 1 365 ? 3.633 -2.752 56.544 1.000 26.516 363 ASN B N 1
ATOM 11049 C CA . ASN B 1 365 ? 2.999 -1.519 57.047 1.000 26.041 363 ASN B CA 1
ATOM 11050 C C . ASN B 1 365 ? 2.962 -1.635 58.567 1.000 25.099 363 ASN B C 1
ATOM 11051 O O . ASN B 1 365 ? 2.156 -2.411 59.094 1.000 20.828 363 ASN B O 1
ATOM 11062 N N . GLN B 1 366 ? 3.901 -0.970 59.238 1.000 25.223 364 GLN B N 1
ATOM 11063 C CA . GLN B 1 366 ? 4.054 -1.146 60.696 1.000 28.944 364 GLN B CA 1
ATOM 11064 C C . GLN B 1 366 ? 4.384 0.221 61.310 1.000 27.886 364 GLN B C 1
ATOM 11065 O O . GLN B 1 366 ? 4.953 1.050 60.598 1.000 29.613 364 GLN B O 1
ATOM 11079 N N . LYS B 1 367 ? 3.886 0.447 62.514 1.000 28.900 365 LYS B N 1
ATOM 11080 C CA . LYS B 1 367 ? 3.997 1.750 63.220 1.000 30.380 365 LYS B CA 1
ATOM 11081 C C . LYS B 1 367 ? 4.146 1.515 64.724 1.000 27.886 365 LYS B C 1
ATOM 11082 O O . LYS B 1 367 ? 3.289 0.839 65.340 1.000 26.342 365 LYS B O 1
ATOM 11101 N N . LEU B 1 368 ? 5.134 2.182 65.316 1.000 25.844 366 LEU B N 1
ATOM 11102 C CA . LEU B 1 368 ? 5.286 2.256 66.768 1.000 26.062 366 LEU B CA 1
ATOM 11103 C C . LEU B 1 368 ? 4.625 3.533 67.288 1.000 28.353 366 LEU B C 1
ATOM 11104 O O . LEU B 1 368 ? 4.742 4.579 66.614 1.000 29.424 366 LEU B O 1
ATOM 11120 N N . THR B 1 369 ? 3.995 3.412 68.467 1.000 31.601 367 THR B N 1
ATOM 11121 C CA . THR B 1 369 ? 3.396 4.526 69.261 1.000 35.847 367 THR B CA 1
ATOM 11122 C C . THR B 1 369 ? 4.191 4.737 70.550 1.000 36.857 367 THR B C 1
ATOM 11123 O O . THR B 1 369 ? 4.405 5.902 70.916 1.000 38.030 367 THR B O 1
#

Sequence (685 aa):
QNIQVYVRVRPLNSRERCCIRSAEVVDVVVGPREVVTRHTLDSKLTKKFTFDRSSFGPESKQCDVYSSVVVSSPLIEEVLNGYNCTVFAYGQTGTGKTHTMVGNETAELKSSWEDDSDIGIIPRALLSHLFDELRMMEVEYTMRISSYLELYNEELCCDLLSSTDDTTKIRIFDDSTKKGSVIIQGLEEIPVHSKDDVVYKLLEKGKERRKTATTLMNAQSSRSHTVFSIVVVHIRENEDMLKIGKLNLVDLAGSENVEKGIIRVRETVNINQSLLTLGRVITALVDRAPHVPYRESSKLTRLLQESLGGRTTKTSIIATISPGHKDIEETLSTLEYAHRAKNIQNKPEVNQKLTQNIQVYVRVRPLNSRERCIRSAEVVDVVGPREVVTRHTLDSKLTKKFTFDRSFGPESKQCDVYSVVVSPLIEEVLNGYNCTVFAYGQTGTGKTHTMVGNETAELKSSWEDDSSDIGIIPRALSHLFDELRMMEVEYTMRISYLELYNEELCDLLSTDDTTKIRIFDDSTKKGSVIIQGLEEIPVHSKDDVYKLLEKGKERRKTATTLMNAQSSRSHTVFSIVVHIRENGIEGEDMLKIGKLNLVDLAGSENVKGIRRVRETVNINQSLLTLGRVITALVDRAPHVPYRESKLTRLLQESLGGRTKTSIIATISPGHKDIEETLSTLEYAHRAKNIQNKPEVNQKLT

InterPro domains:
  IPR001752 Kinesin motor domain [PF00225] (25-356)
  IPR001752 Kinesin motor domain [PR00380] (94-115)
  IPR001752 Kinesin motor domain [PR00380] (222-239)
  IPR001752 Kinesin motor domain [PR00380] (256-274)
  IPR001752 Kinesin motor domain [PR00380] (306-327)
  IPR001752 Kinesin motor domain [PS50067] (19-356)
  IPR001752 Kinesin motor domain [SM00129] (17-364)
  IPR019821 Kinesin motor domain, conserved site [PS00411] (255-266)
  IPR025901 Kinesin-associated microtubule-binding domain [PF13931] (923-1048)
  IPR027417 P-loop containing nucleoside triphosphate hydrolase [SSF52540] (19-396)
  IPR036961 Kinesin motor domain superfamily [G3DSA:3.40.850.10] (9-387)
  IPR047149 Kinesin-like protein KIF11-like [PTHR47970] (14-942)
  IPR047241 Kinesin-like protein KIF11-like, kinesin motor domain [cd01364] (17-365)

GO terms:
  GO:0001578 microtubule bundle formation (P, IDA)
  GO:1990498 mitotic spindle microtubule (C, IDA)
  GO:0045169 fusome (C, IDA)
  GO:0005737 cytoplasm (C, IDA)
  GO:0005783 endoplasmic reticulum (C, IDA)
  GO:0005794 Golgi apparatus (C, IDA)
  GO:0005813 centrosome (C, IDA)
  GO:0005819 spindle (C, IDA)
  GO:0005874 microtubule (C, IDA)
  GO:0003774 cytoskeletal motor activity (F, IDA)
  GO:0005871 kinesin complex (C, IDA)
  GO:0005875 microtubule associated complex (C, IDA)
  GO:0031535 plus-end directed microtubule sliding (P, IDA)
  GO:0000278 mitotic cell cycle (P, HMP)
  GO:0007100 mitotic centrosome separation (P, IGI)
  GO:0009306 protein secretion (P, IMP)
  GO:0051299 centrosome separation (P, IMP)
  GO:0007030 Golgi organization (P, IMP)
  GO:0007052 mitotic spindle organization (P, IMP)
  GO:0007100 mitotic centrosome separation (P, IMP)

CATH classification: 3.40.850.10

Nearest PDB structures (foldseek):
  7lxr-assembly1_A  TM=1.003E+00  e=8.920E-77  Drosophila melanogaster
  6tle-assembly1_A  TM=8.481E-01  e=5.077E-41  Homo sapiens
  1ii6-assembly1_A  TM=8.466E-01  e=1.958E-39  Homo sapiens
  6trl-assembly1_A  TM=8.466E-01  e=4.016E-39  Homo sapiens
  7x4n-assembly1_E  TM=8.997E-01  e=3.109E-34  Caenorhabditis elegans

Secondary structure (DSSP, 8-state):
-BPEEEEEEPPPPHHHHHTT--B-EEEETTTEEEEE-TTT--EEEEEE-SEEE-TT--HHHHHHHHTHHHHHHHHTT-EEEEEEEEBTTSSHHHHHT-SSPPPTT--TT--SS--HHHHHHHHHHHHHHH-SEEEEEEEEEEEEETTEEEETT-SSS-S--EEEE-STTSS-EEEET---EEE-SHHHHHHHHHHHHHHS-EEEETTEEEEE-SEEEEEEEEEEEE----EEEEEEEEEEPPPB-----SHHHHHHHHHHHHHHHHHHHHHHHHHT-S---GGG-HHHHHHGGGTTSSSEEEEEEEE--BGGGHHHHHHHHHHHHHHTTPBP-----B---/--SEEEEEEPP--HHHHHTTPPB-EEE-SSSEEEE--TT--S--EEEE-SEEE-TT--HHHHHHHHTHHHHHHHHTT-EEEEEEEEBTTSSHHHHHTBSSPPPTT--TT--SSB-HHHHHHHHHHHHHHHHT-EEEEEEEEEEEETTEEEETT-S-TT---EEE--TTSTT--EEET---EEE-SHHHHHHHHHHHHHHS-EEEETTEEEEE-SEEEEEEEEEEEE-SSTT--EEEEEEEEEEEPPPB-----HHHHHHHHHHHHHHHHHHHHHHHHHT-S---GGGSHHHHHHGGGSSSSSEEEEEEEE--BGGGHHHHHHHHHHHHHHTT--------EEE-